Protein AF-A0A966Q220-F1 (afdb_monomer_lite)

Sequence (644 aa):
MSFSSIAISASAKAGIQSKEDANIIEFVEAPWGLGMTLFPVQKVILKAHYGLELDDTNKFKISDWRRENWKEVTEKEYLKHIYDEGRCNIGEVIPGHERREMVLSIGRRSGKTTISACIAAYETYKLIKKTDPQAYYGLPASNNIQIISVATDKDQAGLLYNEVSGHFRNCFAYETEVITDQGVKKIGDIAGTEQVLLTRDGSWVKAPIRSFGKQKLYKLTLMRQGVVKEIYTTENHRWYARDARARYRGKGFIEFTTLDLRKDKHRLQSVFGRSYKNRIDASPFGIAHGFTYGDGSTNKGMRNANEVHLIGEKDKALLPYFSMCPIKEKTYINGIKASALPNFFRELPSINENKSYLLGWLMGYFAADGTVSNGQIDMTSVHRKNIEFFRDVCILLGIGTYDIREEKRISNLNNKEFTMYRMKLMRQTLDESFFLIEKHKESFLGAGAEDVKRKVIEWVVKDIEETDRYEEVYCATVEGHGNFTLEGNIVTGNCAFFGPYTANNTQSYARFQTPKDVERYGRYIEDPTAKATLKVTFRSCVAKGLRGAGNICVIMDEIAHFTETGQSGAEEVYNAVVPSTSAYSPKDPTDRRIPVGPVEGRVISISSPLGKQGLFYKLFNIGMQGGKASSNMLCVQAPTWEVN

pLDDT: mean 84.55, std 14.45, range [25.16, 98.19]

Structure (mmCIF, N/CA/C/O backbone):
data_AF-A0A966Q220-F1
#
_entry.id   AF-A0A966Q220-F1
#
loop_
_atom_site.group_PDB
_atom_site.id
_atom_site.type_symbol
_atom_site.label_atom_id
_atom_site.label_alt_id
_atom_site.label_comp_id
_atom_site.label_asym_id
_atom_site.label_entity_id
_atom_site.label_seq_id
_atom_site.pdbx_PDB_ins_code
_atom_site.Cartn_x
_atom_site.Cartn_y
_atom_site.Cartn_z
_atom_site.occupancy
_atom_site.B_iso_or_equiv
_atom_site.auth_seq_id
_atom_site.auth_comp_id
_atom_site.auth_asym_id
_atom_site.auth_atom_id
_atom_site.pdbx_PDB_model_num
ATOM 1 N N . MET A 1 1 ? -22.397 8.245 -22.509 1.00 32.25 1 MET A N 1
ATOM 2 C CA . MET A 1 1 ? -21.777 7.587 -21.338 1.00 32.25 1 MET A CA 1
ATOM 3 C C . MET A 1 1 ? -20.298 7.410 -21.635 1.00 32.25 1 MET A C 1
ATOM 5 O O . MET A 1 1 ? -19.973 6.782 -22.631 1.00 32.25 1 MET A O 1
ATOM 9 N N . SER A 1 2 ? -19.422 8.065 -20.871 1.00 25.84 2 SER A N 1
ATOM 10 C CA . SER A 1 2 ? -17.968 8.070 -21.106 1.00 25.84 2 SER A CA 1
ATOM 11 C C . SER A 1 2 ? -17.346 6.715 -20.742 1.00 25.84 2 SER A C 1
ATOM 13 O O . SER A 1 2 ? -17.751 6.114 -19.746 1.00 25.84 2 SER A O 1
ATOM 15 N N . PHE A 1 3 ? -16.328 6.261 -21.481 1.00 25.16 3 PHE A N 1
ATOM 16 C CA . PHE A 1 3 ? -15.522 5.073 -21.149 1.00 25.16 3 PHE A CA 1
ATOM 17 C C . PHE A 1 3 ? -14.961 5.108 -19.713 1.00 25.16 3 PHE A C 1
ATOM 19 O O . PHE A 1 3 ? -14.800 4.053 -19.099 1.00 25.16 3 PHE A O 1
ATOM 26 N N . SER A 1 4 ? -14.768 6.306 -19.136 1.00 26.78 4 SER A N 1
ATOM 27 C CA . SER A 1 4 ? -14.417 6.476 -17.721 1.00 26.78 4 SER A CA 1
ATOM 28 C C . SER A 1 4 ? -15.484 5.880 -16.798 1.00 26.78 4 SER A C 1
ATOM 30 O O . SER A 1 4 ? -15.157 5.079 -15.934 1.00 26.78 4 SER A O 1
ATOM 32 N N . SER A 1 5 ? -16.772 6.157 -17.026 1.00 26.16 5 SER A N 1
ATOM 33 C CA . SER A 1 5 ? -17.870 5.670 -16.171 1.00 26.16 5 SER A CA 1
ATOM 34 C C . SER A 1 5 ? -17.998 4.138 -16.138 1.00 26.16 5 SER A C 1
ATOM 36 O O . SER A 1 5 ? -18.314 3.566 -15.094 1.00 26.16 5 SER A O 1
ATOM 38 N N . ILE A 1 6 ? -17.674 3.456 -17.244 1.00 27.81 6 ILE A N 1
ATOM 39 C CA . ILE A 1 6 ? -17.754 1.990 -17.356 1.00 27.81 6 ILE A CA 1
ATOM 40 C C . ILE A 1 6 ? -16.563 1.323 -16.648 1.00 27.81 6 ILE A C 1
ATOM 42 O O . ILE A 1 6 ? -16.776 0.416 -15.841 1.00 27.81 6 ILE A O 1
ATOM 46 N N . ALA A 1 7 ? -15.337 1.818 -16.854 1.00 28.55 7 ALA A N 1
ATOM 47 C CA . ALA A 1 7 ? -14.143 1.343 -16.145 1.00 28.55 7 ALA A CA 1
ATOM 48 C C . ALA A 1 7 ? -14.213 1.615 -14.625 1.00 28.55 7 ALA A C 1
ATOM 50 O O . ALA A 1 7 ? -13.777 0.796 -13.820 1.00 28.55 7 ALA A O 1
ATOM 51 N N . ILE A 1 8 ? -14.848 2.721 -14.222 1.00 35.44 8 ILE A N 1
ATOM 52 C CA . ILE A 1 8 ? -15.055 3.117 -12.819 1.00 35.44 8 ILE A CA 1
ATOM 53 C C . ILE A 1 8 ? -16.047 2.184 -12.103 1.00 35.44 8 ILE A C 1
ATOM 55 O O . ILE A 1 8 ? -15.797 1.786 -10.963 1.00 35.44 8 ILE A O 1
ATOM 59 N N . SER A 1 9 ? -17.121 1.756 -12.781 1.00 30.23 9 SER A N 1
ATOM 60 C CA . SER A 1 9 ? -18.053 0.749 -12.245 1.00 30.23 9 SER A CA 1
ATOM 61 C C . SER A 1 9 ? -17.406 -0.637 -12.089 1.00 30.23 9 SER A C 1
ATOM 63 O O . SER A 1 9 ? -17.744 -1.385 -11.171 1.00 30.23 9 SER A O 1
ATOM 65 N N . ALA A 1 10 ? -16.435 -0.963 -12.951 1.00 27.81 10 ALA A N 1
ATOM 66 C CA . ALA A 1 10 ? -15.660 -2.197 -12.883 1.00 27.81 10 ALA A CA 1
ATOM 67 C C . ALA A 1 10 ? -14.617 -2.166 -11.747 1.00 27.81 10 ALA A C 1
ATOM 69 O O . ALA A 1 10 ? -14.455 -3.168 -11.061 1.00 27.81 10 ALA A O 1
ATOM 70 N N . SER A 1 11 ? -13.993 -1.016 -11.466 1.00 30.69 11 SER A N 1
ATOM 71 C CA . SER A 1 11 ? -13.054 -0.836 -10.342 1.00 30.69 11 SER A CA 1
ATOM 72 C C . SER A 1 11 ? -13.725 -0.864 -8.963 1.00 30.69 11 SER A C 1
ATOM 74 O O . SER A 1 11 ? -13.145 -1.391 -8.013 1.00 30.69 11 SER A O 1
ATOM 76 N N . ALA A 1 12 ? -14.961 -0.359 -8.841 1.00 31.33 12 ALA A N 1
ATOM 77 C CA . ALA A 1 12 ? -15.777 -0.544 -7.636 1.00 31.33 12 ALA A CA 1
ATOM 78 C C . ALA A 1 12 ? -16.180 -2.015 -7.440 1.00 31.33 12 ALA A C 1
ATOM 80 O O . ALA A 1 12 ? -16.303 -2.457 -6.304 1.00 31.33 12 ALA A O 1
ATOM 81 N N . LYS A 1 13 ? -16.322 -2.774 -8.539 1.00 29.30 13 LYS A N 1
ATOM 82 C CA . LYS A 1 13 ? -16.538 -4.229 -8.533 1.00 29.30 13 LYS A CA 1
ATOM 83 C C . LYS A 1 13 ? -15.266 -5.051 -8.286 1.00 29.30 13 LYS A C 1
ATOM 85 O O . LYS A 1 13 ? -15.371 -6.149 -7.759 1.00 29.30 13 LYS A O 1
ATOM 90 N N . ALA A 1 14 ? -14.079 -4.553 -8.627 1.00 29.97 14 ALA A N 1
ATOM 91 C CA . ALA A 1 14 ? -12.823 -5.292 -8.467 1.00 29.97 14 ALA A CA 1
ATOM 92 C C . ALA A 1 14 ? -12.331 -5.337 -7.005 1.00 29.97 14 ALA A C 1
ATOM 94 O O . ALA A 1 14 ? -11.866 -6.379 -6.554 1.00 29.97 14 ALA A O 1
ATOM 95 N N . GLY A 1 15 ? -12.561 -4.279 -6.211 1.00 32.84 15 GLY A N 1
ATOM 96 C CA . GLY A 1 15 ? -12.344 -4.294 -4.746 1.00 32.84 15 GLY A CA 1
ATOM 97 C C . GLY A 1 15 ? -13.290 -5.224 -3.958 1.00 32.84 15 GLY A C 1
ATOM 98 O O . GLY A 1 15 ? -13.228 -5.293 -2.728 1.00 32.84 15 GLY A O 1
ATOM 99 N N . ILE A 1 16 ? -14.190 -5.918 -4.663 1.00 39.16 16 ILE A N 1
ATOM 100 C CA . ILE A 1 16 ? -15.149 -6.896 -4.127 1.00 39.16 16 ILE A CA 1
ATOM 101 C C . ILE A 1 16 ? -14.569 -8.324 -4.193 1.00 39.16 16 ILE A C 1
ATOM 103 O O . ILE A 1 16 ? -15.091 -9.220 -3.544 1.00 39.16 16 ILE A O 1
ATOM 107 N N . GLN A 1 17 ? -13.481 -8.562 -4.939 1.00 26.95 17 GLN A N 1
ATOM 108 C CA . GLN A 1 17 ? -12.968 -9.910 -5.228 1.00 26.95 17 GLN A CA 1
ATOM 109 C C . GLN A 1 17 ? -11.818 -10.401 -4.317 1.00 26.95 17 GLN A C 1
ATOM 111 O O . GLN A 1 17 ? -11.044 -11.261 -4.735 1.00 26.95 17 GLN A O 1
ATOM 116 N N . SER A 1 18 ? -11.711 -9.940 -3.064 1.00 33.97 18 SER A N 1
ATOM 117 C CA . SER A 1 18 ? -11.024 -10.724 -2.019 1.00 33.97 18 SER A CA 1
ATOM 118 C C . SER A 1 18 ? -12.031 -11.650 -1.331 1.00 33.97 18 SER A C 1
ATOM 120 O O . SER A 1 18 ? -13.158 -11.266 -1.036 1.00 33.97 18 SER A O 1
ATOM 122 N N . LYS A 1 19 ? -11.657 -12.926 -1.192 1.00 37.56 19 LYS A N 1
ATOM 123 C CA . LYS A 1 19 ? -12.585 -14.056 -1.030 1.00 37.56 19 LYS A CA 1
ATOM 124 C C . LYS A 1 19 ? -13.138 -14.267 0.392 1.00 37.56 19 LYS A C 1
ATOM 126 O O . LYS A 1 19 ? -13.778 -15.284 0.597 1.00 37.56 19 LYS A O 1
ATOM 131 N N . GLU A 1 20 ? -12.945 -13.330 1.320 1.00 53.44 20 GLU A N 1
ATOM 132 C CA . GLU A 1 20 ? -13.597 -13.255 2.641 1.00 53.44 20 GLU A CA 1
ATOM 133 C C . GLU A 1 20 ? -13.356 -11.845 3.221 1.00 53.44 20 GLU A C 1
ATOM 135 O O . GLU A 1 20 ? -12.260 -11.295 3.074 1.00 53.44 20 GLU A O 1
ATOM 140 N N . ASP A 1 21 ? -14.373 -11.217 3.824 1.00 72.12 21 ASP A N 1
ATOM 141 C CA . ASP A 1 21 ? -14.197 -9.933 4.513 1.00 72.12 21 ASP A CA 1
ATOM 142 C C . ASP A 1 21 ? -13.315 -10.149 5.749 1.00 72.12 21 ASP A C 1
ATOM 144 O O . ASP A 1 21 ? -13.665 -10.935 6.627 1.00 72.12 21 ASP A O 1
ATOM 148 N N . ALA A 1 22 ? -12.185 -9.439 5.829 1.00 81.50 22 ALA A N 1
ATOM 149 C CA . ALA A 1 22 ? -11.265 -9.579 6.954 1.00 81.50 22 ALA A CA 1
ATOM 150 C C . ALA A 1 22 ? -11.953 -9.292 8.296 1.00 81.50 22 ALA A C 1
ATOM 152 O O . ALA A 1 22 ? -12.644 -8.276 8.435 1.00 81.50 22 ALA A O 1
ATOM 153 N N . ASN A 1 23 ? -11.718 -10.148 9.292 1.00 92.62 23 ASN A N 1
ATOM 154 C CA . ASN A 1 23 ? -12.219 -9.921 10.647 1.00 92.62 23 ASN A CA 1
ATOM 155 C C . ASN A 1 23 ? -11.420 -8.816 11.368 1.00 92.62 23 ASN A C 1
ATOM 157 O O . ASN A 1 23 ? -10.396 -8.346 10.871 1.00 92.62 23 ASN A O 1
ATOM 161 N N . ILE A 1 24 ? -11.859 -8.380 12.558 1.00 93.19 24 ILE A N 1
ATOM 162 C CA . ILE A 1 24 ? -11.192 -7.265 13.256 1.00 93.19 24 ILE A CA 1
ATOM 163 C C . ILE A 1 24 ? -9.722 -7.549 13.583 1.00 93.19 24 ILE A C 1
ATOM 165 O O . ILE A 1 24 ? -8.907 -6.635 13.505 1.00 93.19 24 ILE A O 1
ATOM 169 N N . ILE A 1 25 ? -9.361 -8.788 13.927 1.00 94.12 25 ILE A N 1
ATOM 170 C CA . ILE A 1 25 ? -7.975 -9.131 14.267 1.00 94.12 25 ILE A CA 1
ATOM 171 C C . ILE A 1 25 ? -7.110 -9.044 13.013 1.00 94.12 25 ILE A C 1
ATOM 173 O O . ILE A 1 25 ? -6.085 -8.366 13.020 1.00 94.12 25 ILE A O 1
ATOM 177 N N . GLU A 1 26 ? -7.568 -9.647 11.918 1.00 88.44 26 GLU A N 1
ATOM 178 C CA . GLU A 1 26 ? -6.897 -9.564 10.620 1.00 88.44 26 GLU A CA 1
ATOM 179 C C . GLU A 1 26 ? -6.759 -8.119 10.151 1.00 88.44 26 GLU A C 1
ATOM 181 O O . GLU A 1 26 ? -5.679 -7.708 9.751 1.00 88.44 26 GLU A O 1
ATOM 186 N N . PHE A 1 27 ? -7.821 -7.321 10.237 1.00 83.44 27 PHE A N 1
ATOM 187 C CA . PHE A 1 27 ? -7.801 -5.921 9.833 1.00 83.44 27 PHE A CA 1
ATOM 188 C C . PHE A 1 27 ? -6.821 -5.080 10.667 1.00 83.44 27 PHE A C 1
ATOM 190 O O . PHE A 1 27 ? -6.076 -4.262 10.123 1.00 83.44 27 PHE A O 1
ATOM 197 N N . VAL A 1 28 ? -6.810 -5.258 11.989 1.00 83.62 28 VAL A N 1
ATOM 198 C CA . VAL A 1 28 ? -5.933 -4.484 12.874 1.00 83.62 28 VAL A CA 1
ATOM 199 C C . VAL A 1 28 ? -4.469 -4.880 12.674 1.00 83.62 28 VAL A C 1
ATOM 201 O O . VAL A 1 28 ? -3.617 -4.001 12.552 1.00 83.62 28 VAL A O 1
ATOM 204 N N . GLU A 1 29 ? -4.167 -6.178 12.592 1.00 81.69 29 GLU A N 1
ATOM 205 C CA . GLU A 1 29 ? -2.783 -6.660 12.509 1.00 81.69 29 GLU A CA 1
ATOM 206 C C . GLU A 1 29 ? -2.211 -6.652 11.092 1.00 81.69 29 GLU A C 1
ATOM 208 O O . GLU A 1 29 ? -0.993 -6.549 10.914 1.00 81.69 29 GLU A O 1
ATOM 213 N N . ALA A 1 30 ? -3.056 -6.733 10.062 1.00 67.31 30 ALA A N 1
ATOM 214 C CA . ALA A 1 30 ? -2.564 -6.789 8.700 1.00 67.31 30 ALA A CA 1
ATOM 215 C C . ALA A 1 30 ? -1.913 -5.463 8.285 1.00 67.31 30 ALA A C 1
ATOM 217 O O . ALA A 1 30 ? -2.482 -4.388 8.503 1.00 67.31 30 ALA A O 1
ATOM 218 N N . PRO A 1 31 ? -0.780 -5.508 7.557 1.00 55.66 31 PRO A N 1
ATOM 219 C CA . PRO A 1 31 ? -0.125 -4.294 7.085 1.00 55.66 31 PRO A CA 1
ATOM 220 C C . PRO A 1 31 ? -0.991 -3.456 6.132 1.00 55.66 31 PRO A C 1
ATOM 222 O O . PRO A 1 31 ? -0.711 -2.275 5.953 1.00 55.66 31 PRO A O 1
ATOM 225 N N . TRP A 1 32 ? -2.015 -4.030 5.490 1.00 59.50 32 TRP A N 1
ATOM 226 C CA . TRP A 1 32 ? -2.943 -3.289 4.626 1.00 59.50 32 TRP A CA 1
ATOM 227 C C . TRP A 1 32 ? -4.060 -2.563 5.406 1.00 59.50 32 TRP A C 1
ATOM 229 O O . TRP A 1 32 ? -4.636 -1.612 4.871 1.00 59.50 32 TRP A O 1
ATOM 239 N N . GLY A 1 33 ? -4.348 -2.987 6.642 1.00 67.75 33 GLY A N 1
ATOM 240 C CA . GLY A 1 33 ? -5.321 -2.371 7.544 1.00 67.75 33 GLY A CA 1
ATOM 241 C C . GLY A 1 33 ? -4.655 -1.350 8.467 1.00 67.75 33 GLY A C 1
ATOM 242 O O . GLY A 1 33 ? -4.237 -0.295 7.984 1.00 67.75 33 GLY A O 1
ATOM 243 N N . LEU A 1 34 ? -4.558 -1.639 9.772 1.00 72.06 34 LEU A N 1
ATOM 244 C CA . LEU A 1 34 ? -3.866 -0.753 10.729 1.00 72.06 34 LEU A CA 1
ATOM 245 C C . LEU A 1 34 ? -2.382 -1.099 10.928 1.00 72.06 34 LEU A C 1
ATOM 247 O O . LEU A 1 34 ? -1.595 -0.217 11.266 1.00 72.06 34 LEU A O 1
ATOM 251 N N . GLY A 1 35 ? -1.972 -2.350 10.691 1.00 65.06 35 GLY A N 1
ATOM 252 C CA . GLY A 1 35 ? -0.592 -2.805 10.902 1.00 65.06 35 GLY A CA 1
ATOM 253 C C . GLY A 1 35 ? -0.134 -2.746 12.365 1.00 65.06 35 GLY A C 1
ATOM 254 O O . GLY A 1 35 ? 1.056 -2.585 12.630 1.00 65.06 35 GLY A O 1
ATOM 255 N N . MET A 1 36 ? -1.065 -2.834 13.316 1.00 74.56 36 MET A N 1
ATOM 256 C CA . MET A 1 36 ? -0.793 -2.759 14.752 1.00 74.56 36 MET A CA 1
ATOM 257 C C . MET A 1 36 ? -0.650 -4.161 15.338 1.00 74.56 36 MET A C 1
ATOM 259 O O . MET A 1 36 ? -1.410 -5.054 14.998 1.00 74.56 36 MET A O 1
ATOM 263 N N . THR A 1 37 ? 0.290 -4.372 16.256 1.00 80.94 37 THR A N 1
ATOM 264 C CA . THR A 1 37 ? 0.382 -5.652 16.979 1.00 80.94 37 THR A CA 1
ATOM 265 C C . THR A 1 37 ? -0.508 -5.607 18.216 1.00 80.94 37 THR A C 1
ATOM 267 O O . THR A 1 37 ? -0.292 -4.765 19.086 1.00 80.94 37 THR A O 1
ATOM 270 N N . LEU A 1 38 ? -1.488 -6.509 18.303 1.00 87.56 38 LEU A N 1
ATOM 271 C CA . LEU A 1 38 ? -2.367 -6.613 19.468 1.00 87.56 38 LEU A CA 1
ATOM 272 C C . LEU A 1 38 ? -1.769 -7.551 20.519 1.00 87.56 38 LEU A C 1
ATOM 274 O O . LEU A 1 38 ? -1.285 -8.641 20.201 1.00 87.56 38 LEU A O 1
ATOM 278 N N . PHE A 1 39 ? -1.875 -7.167 21.791 1.00 91.31 39 PHE A N 1
ATOM 279 C CA . PHE A 1 39 ? -1.553 -8.066 22.898 1.00 91.31 39 PHE A CA 1
ATOM 280 C C . PHE A 1 39 ? -2.570 -9.214 22.984 1.00 91.31 39 PHE A C 1
ATOM 282 O O . PHE A 1 39 ? -3.739 -9.017 22.638 1.00 91.31 39 PHE A O 1
ATOM 289 N N . PRO A 1 40 ? -2.183 -10.400 23.494 1.00 93.25 40 PRO A N 1
ATOM 290 C CA . PRO A 1 40 ? -3.071 -11.563 23.543 1.00 93.25 40 PRO A CA 1
ATOM 291 C C . PRO A 1 40 ? -4.436 -11.269 24.179 1.00 93.25 40 PRO A C 1
ATOM 293 O O . PRO A 1 40 ? -5.470 -11.570 23.591 1.00 93.25 40 PRO A O 1
ATOM 296 N N . VAL A 1 41 ? -4.471 -10.580 25.324 1.00 94.12 41 VAL A N 1
ATOM 297 C CA . VAL A 1 41 ? -5.734 -10.248 26.011 1.00 94.12 41 VAL A CA 1
ATOM 298 C C . VAL A 1 41 ? -6.578 -9.234 25.232 1.00 94.12 41 VAL A C 1
ATOM 300 O O . VAL A 1 41 ? -7.805 -9.329 25.241 1.00 94.12 41 VAL A O 1
ATOM 303 N N . GLN A 1 42 ? -5.958 -8.309 24.490 1.00 93.94 42 GLN A N 1
ATOM 304 C CA . GLN A 1 42 ? -6.689 -7.419 23.578 1.00 93.94 42 GLN A CA 1
ATOM 305 C C . GLN A 1 42 ? -7.374 -8.222 22.463 1.00 93.94 42 GLN A C 1
ATOM 307 O O . GLN A 1 42 ? -8.533 -7.948 22.146 1.00 93.94 42 GLN A O 1
ATOM 312 N N . LYS A 1 43 ? -6.706 -9.259 21.927 1.00 95.06 43 LYS A N 1
ATOM 313 C CA . LYS A 1 43 ? -7.317 -10.188 20.961 1.00 95.06 43 LYS A CA 1
ATOM 314 C C . LYS A 1 43 ? -8.498 -10.920 21.579 1.00 95.06 43 LYS A C 1
ATOM 316 O O . LYS A 1 43 ? -9.557 -10.921 20.965 1.00 95.06 43 LYS A O 1
ATOM 321 N N . VAL A 1 44 ? -8.366 -11.456 22.798 1.00 96.38 44 VAL A N 1
ATOM 322 C CA . VAL A 1 44 ? -9.485 -12.130 23.486 1.00 96.38 44 VAL A CA 1
ATOM 323 C C . VAL A 1 44 ? -10.690 -11.201 23.629 1.00 96.38 44 VAL A C 1
ATOM 325 O O . VAL A 1 44 ? -11.801 -11.596 23.285 1.00 96.38 44 VAL A O 1
ATOM 328 N N . ILE A 1 45 ? -10.486 -9.959 24.083 1.00 95.88 45 ILE A N 1
ATOM 329 C CA . ILE A 1 45 ? -11.568 -8.976 24.259 1.00 95.88 45 ILE A CA 1
ATOM 330 C C . ILE A 1 45 ? -12.270 -8.683 22.926 1.00 95.88 45 ILE A C 1
ATOM 332 O O . ILE A 1 45 ? -13.502 -8.703 22.857 1.00 95.88 45 ILE A O 1
ATOM 336 N N . LEU A 1 46 ? -11.504 -8.425 21.860 1.00 96.19 46 LEU A N 1
ATOM 337 C CA . LEU A 1 46 ? -12.067 -8.127 20.543 1.00 96.19 46 LEU A CA 1
ATOM 338 C C . LEU A 1 46 ? -12.775 -9.352 19.955 1.00 96.19 46 LEU A C 1
ATOM 340 O O . LEU A 1 46 ? -13.921 -9.239 19.528 1.00 96.19 46 LEU A O 1
ATOM 344 N N . LYS A 1 47 ? -12.160 -10.535 20.004 1.00 96.88 47 LYS A N 1
ATOM 345 C CA . LYS A 1 47 ? -12.772 -11.784 19.535 1.00 96.88 47 LYS A CA 1
ATOM 346 C C . LYS A 1 47 ? -14.065 -12.102 20.288 1.00 96.88 47 LYS A C 1
ATOM 348 O O . LYS A 1 47 ? -15.074 -12.396 19.657 1.00 96.88 47 LYS A O 1
ATOM 353 N N . ALA A 1 48 ? -14.090 -11.941 21.610 1.00 96.31 48 ALA A N 1
ATOM 354 C CA . ALA A 1 48 ? -15.286 -12.152 22.425 1.00 96.31 48 ALA A CA 1
ATOM 355 C C . ALA A 1 48 ? -16.437 -11.190 22.090 1.00 96.31 48 ALA A C 1
ATOM 357 O O . ALA A 1 48 ? -17.613 -11.564 22.166 1.00 96.31 48 ALA A O 1
ATOM 358 N N . HIS A 1 49 ? -16.113 -9.953 21.711 1.00 96.75 49 HIS A N 1
ATOM 359 C CA . HIS A 1 49 ? -17.104 -8.956 21.317 1.00 96.75 49 HIS A CA 1
ATOM 360 C C . HIS A 1 49 ? -17.637 -9.183 19.899 1.00 96.75 49 HIS A C 1
ATOM 362 O O . HIS A 1 49 ? -18.844 -9.106 19.673 1.00 96.75 49 HIS A O 1
ATOM 368 N N . TYR A 1 50 ? -16.747 -9.500 18.960 1.00 95.50 50 TYR A N 1
ATOM 369 C CA . TYR A 1 50 ? -17.072 -9.742 17.553 1.00 95.50 50 TYR A CA 1
ATOM 370 C C . TYR A 1 50 ? -17.417 -11.206 17.246 1.00 95.50 50 TYR A C 1
ATOM 372 O O . TYR A 1 50 ? -17.526 -11.568 16.082 1.00 95.50 50 TYR A O 1
ATOM 380 N N . GLY A 1 51 ? -17.588 -12.054 18.266 1.00 94.56 51 GLY A N 1
ATOM 381 C CA . GLY A 1 51 ? -17.980 -13.452 18.082 1.00 94.56 51 GLY A CA 1
ATOM 382 C C . GLY A 1 51 ? -16.985 -14.253 17.236 1.00 94.56 51 GLY A C 1
ATOM 383 O O . GLY A 1 51 ? -17.403 -15.060 16.416 1.00 94.56 51 GLY A O 1
ATOM 384 N N . LEU A 1 52 ? -15.684 -14.008 17.381 1.00 95.56 52 LEU A N 1
ATOM 385 C CA . LEU A 1 52 ? -14.636 -14.752 16.678 1.00 95.56 52 LEU A CA 1
ATOM 386 C C . LEU A 1 52 ? -14.133 -15.912 17.536 1.00 95.56 52 LEU A C 1
ATOM 388 O O . LEU A 1 52 ? -14.097 -15.819 18.764 1.00 95.56 52 LEU A O 1
ATOM 392 N N . GLU A 1 53 ? -13.703 -16.987 16.885 1.00 95.19 53 GLU A N 1
ATOM 393 C CA . GLU A 1 53 ? -13.144 -18.149 17.570 1.00 95.19 53 GLU A CA 1
ATOM 394 C C . GLU A 1 53 ? -11.867 -17.789 18.352 1.00 95.19 53 GLU A C 1
ATOM 396 O O . GLU A 1 53 ? -10.965 -17.105 17.851 1.00 95.19 53 GLU A O 1
ATOM 401 N N . LEU A 1 54 ? -11.820 -18.230 19.612 1.00 95.50 54 LEU A N 1
ATOM 402 C CA . LEU A 1 54 ? -10.654 -18.079 20.477 1.00 95.50 54 LEU A CA 1
ATOM 403 C C . LEU A 1 54 ? -9.648 -19.191 20.203 1.00 95.50 54 LEU A C 1
ATOM 405 O O . LEU A 1 54 ? -10.025 -20.352 20.075 1.00 95.50 54 LEU A O 1
ATOM 409 N N . ASP A 1 55 ? -8.373 -18.826 20.182 1.00 94.12 55 ASP A N 1
ATOM 410 C CA . ASP A 1 55 ? -7.271 -19.763 20.002 1.00 94.12 55 ASP A CA 1
ATOM 411 C C . ASP A 1 55 ? -7.111 -20.685 21.229 1.00 94.12 55 ASP A C 1
ATOM 413 O O . ASP A 1 55 ? -7.132 -20.243 22.384 1.00 94.12 55 ASP A O 1
ATOM 417 N N . ASP A 1 56 ? -6.956 -21.982 20.976 1.00 94.62 56 ASP A N 1
ATOM 418 C CA . ASP A 1 56 ? -6.786 -23.032 21.984 1.00 94.62 56 ASP A CA 1
ATOM 419 C C . ASP A 1 56 ? -5.420 -23.737 21.894 1.00 94.62 56 ASP A C 1
ATOM 421 O O . ASP A 1 56 ? -5.208 -24.774 22.526 1.00 94.62 56 ASP A O 1
ATOM 425 N N . THR A 1 57 ? -4.467 -23.163 21.152 1.00 93.50 57 THR A N 1
ATOM 426 C CA . THR A 1 57 ? -3.152 -23.774 20.900 1.00 93.50 57 THR A CA 1
ATOM 427 C C . THR A 1 57 ? -1.995 -22.927 21.427 1.00 93.50 57 THR A C 1
ATOM 429 O O . THR A 1 57 ? -1.116 -23.425 22.135 1.00 93.50 57 THR A O 1
ATOM 432 N N . ASN A 1 58 ? -1.995 -21.636 21.118 1.00 93.00 58 ASN A N 1
ATOM 433 C CA . ASN A 1 58 ? -0.974 -20.669 21.469 1.00 93.00 58 ASN A CA 1
ATOM 434 C C . ASN A 1 58 ? -1.182 -20.182 22.901 1.00 93.00 58 ASN A C 1
ATOM 436 O O . ASN A 1 58 ? -2.206 -19.596 23.252 1.00 93.00 58 ASN A O 1
ATOM 440 N N . LYS A 1 59 ? -0.167 -20.398 23.737 1.00 94.19 59 LYS A N 1
ATOM 441 C CA . LYS A 1 59 ? -0.202 -20.013 25.148 1.00 94.19 59 LYS A CA 1
ATOM 442 C C . LYS A 1 59 ? 0.490 -18.680 25.393 1.00 94.19 59 LYS A C 1
ATOM 444 O O . LYS A 1 59 ? 1.520 -18.376 24.793 1.00 94.19 59 LYS A O 1
ATOM 449 N N . PHE A 1 60 ? -0.042 -17.915 26.337 1.00 93.56 60 PHE A N 1
ATOM 450 C CA . PHE A 1 60 ? 0.569 -16.707 26.874 1.00 93.56 60 PHE A CA 1
ATOM 451 C C . PHE A 1 60 ? 0.523 -16.710 28.403 1.00 93.56 60 PHE A C 1
ATOM 453 O O . PHE A 1 60 ? -0.253 -17.431 29.032 1.00 93.56 60 PHE A O 1
ATOM 460 N N . LYS A 1 61 ? 1.414 -15.925 29.012 1.00 92.00 61 LYS A N 1
ATOM 461 C CA . LYS A 1 61 ? 1.576 -15.874 30.466 1.00 92.00 61 LYS A CA 1
ATOM 462 C C . LYS A 1 61 ? 0.603 -14.889 31.090 1.00 92.00 61 LYS A C 1
ATOM 464 O O . LYS A 1 61 ? 0.541 -13.736 30.674 1.00 92.00 61 LYS A O 1
ATOM 469 N N . ILE A 1 62 ? -0.061 -15.330 32.148 1.00 91.19 62 ILE A N 1
ATOM 470 C CA . ILE A 1 62 ? -0.847 -14.482 33.043 1.00 91.19 62 ILE A CA 1
ATOM 471 C C . ILE A 1 62 ? -0.404 -14.700 34.486 1.00 91.19 62 ILE A C 1
ATOM 473 O O . ILE A 1 62 ? 0.233 -15.706 34.803 1.00 91.19 62 ILE A O 1
ATOM 477 N N . SER A 1 63 ? -0.735 -13.755 35.357 1.00 87.62 63 SER A N 1
ATOM 478 C CA . SER A 1 63 ? -0.492 -13.850 36.795 1.00 87.62 63 SER A CA 1
ATOM 479 C C . SER A 1 63 ? -1.714 -13.408 37.579 1.00 87.62 63 SER A C 1
ATOM 481 O O . SER A 1 63 ? -2.616 -12.772 37.042 1.00 87.62 63 SER A O 1
ATOM 483 N N . ASP A 1 64 ? -1.729 -13.741 38.862 1.00 83.62 64 ASP A N 1
ATOM 484 C CA . ASP A 1 64 ? -2.678 -13.191 39.817 1.00 83.62 64 ASP A CA 1
ATOM 485 C C . ASP A 1 64 ? -2.464 -11.682 40.050 1.00 83.62 64 ASP A C 1
ATOM 487 O O . ASP A 1 64 ? -1.463 -11.087 39.644 1.00 83.62 64 ASP A O 1
ATOM 491 N N . TRP A 1 65 ? -3.390 -11.042 40.772 1.00 82.44 65 TRP A N 1
ATOM 492 C CA . TRP A 1 65 ? -3.345 -9.600 41.069 1.00 82.44 65 TRP A CA 1
ATOM 493 C C . TRP A 1 65 ? -2.056 -9.134 41.769 1.00 82.44 65 TRP A C 1
ATOM 495 O O . TRP A 1 65 ? -1.717 -7.951 41.694 1.00 82.44 65 TRP A O 1
ATOM 505 N N . ARG A 1 66 ? -1.336 -10.049 42.434 1.00 83.44 66 ARG A N 1
ATOM 506 C CA . ARG A 1 66 ? -0.052 -9.793 43.107 1.00 83.44 66 ARG A CA 1
ATOM 507 C C . ARG A 1 66 ? 1.174 -10.008 42.215 1.00 83.44 66 ARG A C 1
ATOM 509 O O . ARG A 1 66 ? 2.258 -9.579 42.595 1.00 83.44 66 ARG A O 1
ATOM 516 N N . ARG A 1 67 ? 1.005 -10.580 41.016 1.00 85.62 67 ARG A N 1
ATOM 517 C CA . ARG A 1 67 ? 2.074 -10.924 40.058 1.00 85.62 67 ARG A CA 1
ATOM 518 C C . ARG A 1 67 ? 3.055 -11.992 40.553 1.00 85.62 67 ARG A C 1
ATOM 520 O O . ARG A 1 67 ? 4.223 -11.992 40.161 1.00 85.62 67 ARG A O 1
ATOM 527 N N . GLU A 1 68 ? 2.583 -12.905 41.391 1.00 84.31 68 GLU A N 1
ATOM 528 C CA . GLU A 1 68 ? 3.393 -13.955 42.017 1.00 84.31 68 GLU A CA 1
ATOM 529 C C . GLU A 1 68 ? 3.169 -15.309 41.327 1.00 84.31 68 GLU A C 1
ATOM 531 O O . GLU A 1 68 ? 4.122 -16.025 41.020 1.00 84.31 68 GLU A O 1
ATOM 536 N N . ASN A 1 69 ? 1.914 -15.633 41.008 1.00 85.94 69 ASN A N 1
ATOM 537 C CA . ASN A 1 69 ? 1.500 -16.954 40.541 1.00 85.94 69 ASN A CA 1
ATOM 538 C C . ASN A 1 69 ? 1.321 -16.980 39.020 1.00 85.94 69 ASN A C 1
ATOM 540 O O . ASN A 1 69 ? 0.214 -16.833 38.499 1.00 85.94 69 ASN A O 1
ATOM 544 N N . TRP A 1 70 ? 2.428 -17.148 38.297 1.00 89.69 70 TRP A N 1
ATOM 545 C CA . TRP A 1 70 ? 2.427 -17.170 36.835 1.00 89.69 70 TRP A CA 1
ATOM 546 C C . TRP A 1 70 ? 1.957 -18.513 36.276 1.00 89.69 70 TRP A C 1
ATOM 548 O O . TRP A 1 70 ? 2.457 -19.567 36.665 1.00 89.69 70 TRP A O 1
ATOM 558 N N . LYS A 1 71 ? 1.048 -18.468 35.301 1.00 91.50 71 LYS A N 1
ATOM 559 C CA . LYS A 1 71 ? 0.597 -19.639 34.541 1.00 91.50 71 LYS A CA 1
ATOM 560 C C . LYS A 1 71 ? 0.484 -19.323 33.056 1.00 91.50 71 LYS A C 1
ATOM 562 O O . LYS A 1 71 ? 0.276 -18.175 32.667 1.00 91.50 71 LYS A O 1
ATOM 567 N N . GLU A 1 72 ? 0.626 -20.355 32.237 1.00 94.81 72 GLU A N 1
ATOM 568 C CA . GLU A 1 72 ? 0.458 -20.271 30.789 1.00 94.81 72 GLU A CA 1
ATOM 569 C C . GLU A 1 72 ? -0.926 -20.774 30.401 1.00 94.81 72 GLU A C 1
ATOM 571 O O . GLU A 1 72 ? -1.308 -21.888 30.760 1.00 94.81 72 GLU A O 1
ATOM 576 N N . VAL A 1 73 ? -1.666 -19.938 29.681 1.00 95.38 73 VAL A N 1
ATOM 577 C CA . VAL A 1 73 ? -3.039 -20.199 29.245 1.00 95.38 73 VAL A CA 1
ATOM 578 C C . VAL A 1 73 ? -3.188 -19.859 27.769 1.00 95.38 73 VAL A C 1
ATOM 580 O O . VAL A 1 73 ? -2.516 -18.965 27.258 1.00 95.38 73 VAL A O 1
ATOM 583 N N . THR A 1 74 ? -4.069 -20.572 27.089 1.00 97.31 74 THR A N 1
ATOM 584 C CA . THR A 1 74 ? -4.585 -20.219 25.760 1.00 97.31 74 THR A CA 1
ATOM 585 C C . THR A 1 74 ? -5.630 -19.104 25.859 1.00 97.31 74 THR A C 1
ATOM 587 O O . THR A 1 74 ? -6.054 -18.735 26.958 1.00 97.31 74 THR A O 1
ATOM 590 N N . GLU A 1 75 ? -6.092 -18.559 24.729 1.00 96.94 75 GLU A N 1
ATOM 591 C CA . GLU A 1 75 ? -7.161 -17.547 24.734 1.00 96.94 75 GLU A CA 1
ATOM 592 C C . GLU A 1 75 ? -8.459 -18.102 25.343 1.00 96.94 75 GLU A C 1
ATOM 594 O O . GLU A 1 75 ? -9.111 -17.431 26.150 1.00 96.94 75 GLU A O 1
ATOM 599 N N . LYS A 1 76 ? -8.804 -19.350 25.001 1.00 96.25 76 LYS A N 1
ATOM 600 C CA . LYS A 1 76 ? -9.990 -20.047 25.518 1.00 96.25 76 LYS A CA 1
ATOM 601 C C . LYS A 1 76 ? -9.896 -20.311 27.023 1.00 96.25 76 LYS A C 1
ATOM 603 O O . LYS A 1 76 ? -10.845 -20.043 27.760 1.00 96.25 76 LYS A O 1
ATOM 608 N N . GLU A 1 77 ? -8.740 -20.781 27.494 1.00 96.62 77 GLU A N 1
ATOM 609 C CA . GLU A 1 77 ? -8.480 -20.986 28.925 1.00 96.62 77 GLU A CA 1
ATOM 610 C C . GLU A 1 77 ? -8.479 -19.663 29.701 1.00 96.62 77 GLU A C 1
ATOM 612 O O . GLU A 1 77 ? -9.000 -19.609 30.815 1.00 96.62 77 GLU A O 1
ATOM 617 N N . TYR A 1 78 ? -7.938 -18.587 29.119 1.00 96.31 78 TYR A N 1
ATOM 618 C CA . TYR A 1 78 ? -7.948 -17.260 29.732 1.00 96.31 78 TYR A CA 1
ATOM 619 C C . TYR A 1 78 ? -9.372 -16.744 29.940 1.00 96.31 78 TYR A C 1
ATOM 621 O O . TYR A 1 78 ? -9.703 -16.336 31.053 1.00 96.31 78 TYR A O 1
ATOM 629 N N . LEU A 1 79 ? -10.229 -16.797 28.909 1.00 96.94 79 LEU A N 1
ATOM 630 C CA . LEU A 1 79 ? -11.616 -16.337 29.029 1.00 96.94 79 LEU A CA 1
ATOM 631 C C . LEU A 1 79 ? -12.372 -17.129 30.103 1.00 96.94 79 LEU A C 1
ATOM 633 O O . LEU A 1 79 ? -13.031 -16.538 30.961 1.00 96.94 79 LEU A O 1
ATOM 637 N N . LYS A 1 80 ? -12.227 -18.460 30.100 1.00 96.69 80 LYS A N 1
ATOM 638 C CA . LYS A 1 80 ? -12.836 -19.322 31.118 1.00 96.69 80 LYS A CA 1
ATOM 639 C C . LYS A 1 80 ? -12.334 -18.979 32.519 1.00 96.69 80 LYS A C 1
ATOM 641 O O . LYS A 1 80 ? -13.124 -18.908 33.455 1.00 96.69 80 LYS A O 1
ATOM 646 N N . HIS A 1 81 ? -11.038 -18.714 32.655 1.00 94.44 81 HIS A N 1
ATOM 647 C CA . HIS A 1 81 ? -10.433 -18.344 33.925 1.00 94.44 81 HIS A CA 1
ATOM 648 C C . HIS A 1 81 ? -10.994 -17.031 34.486 1.00 94.44 81 HIS A C 1
ATOM 650 O O . HIS A 1 81 ? -11.391 -17.001 35.648 1.00 94.44 81 HIS A O 1
ATOM 656 N N . ILE A 1 82 ? -11.070 -15.964 33.683 1.00 95.12 82 ILE A N 1
ATOM 657 C CA . ILE A 1 82 ? -11.608 -14.679 34.158 1.00 95.12 82 ILE A CA 1
ATOM 658 C C . ILE A 1 82 ? -13.125 -14.731 34.391 1.00 95.12 82 ILE A C 1
ATOM 660 O O . ILE A 1 82 ? -13.641 -13.983 35.218 1.00 95.12 82 ILE A O 1
ATOM 664 N N . TYR A 1 83 ? -13.847 -15.621 33.711 1.00 96.12 83 TYR A N 1
ATOM 665 C CA . TYR A 1 83 ? -15.249 -15.903 34.019 1.00 96.12 83 TYR A CA 1
ATOM 666 C C . TYR A 1 83 ? -15.411 -16.551 35.395 1.00 96.12 83 TYR A C 1
ATOM 668 O O . TYR A 1 83 ? -16.207 -16.077 36.202 1.00 96.12 83 TYR A O 1
ATOM 676 N N . ASP A 1 84 ? -14.609 -17.575 35.695 1.00 95.06 84 ASP A N 1
ATOM 677 C CA . ASP A 1 84 ? -14.657 -18.276 36.983 1.00 95.06 84 ASP A CA 1
ATOM 678 C C . ASP A 1 84 ? -14.274 -17.364 38.162 1.00 95.06 84 ASP A C 1
ATOM 680 O O . ASP A 1 84 ? -14.784 -17.527 39.268 1.00 95.06 84 ASP A O 1
ATOM 684 N N . GLU A 1 85 ? -13.427 -16.359 37.924 1.00 93.06 85 GLU A N 1
ATOM 685 C CA . GLU A 1 85 ? -13.098 -15.310 38.901 1.00 93.06 85 GLU A CA 1
ATOM 686 C C . GLU A 1 85 ? -14.180 -14.223 39.042 1.00 93.06 85 GLU A C 1
ATOM 688 O O . GLU A 1 85 ? -14.022 -13.294 39.835 1.00 93.06 85 GLU A O 1
ATOM 693 N N . GLY A 1 86 ? -15.263 -14.280 38.259 1.00 93.69 86 GLY A N 1
ATOM 694 C CA . GLY A 1 86 ? -16.290 -13.236 38.234 1.00 93.69 86 GLY A CA 1
ATOM 695 C C . GLY A 1 86 ? -15.796 -11.909 37.646 1.00 93.69 86 GLY A C 1
ATOM 696 O O . GLY A 1 86 ? -16.340 -10.850 37.954 1.00 93.69 86 GLY A O 1
ATOM 697 N N . ARG A 1 87 ? -14.755 -11.946 36.809 1.00 94.38 87 ARG A N 1
ATOM 698 C CA . ARG A 1 87 ? -14.200 -10.787 36.090 1.00 94.38 87 ARG A CA 1
ATOM 699 C C . ARG A 1 87 ? -14.752 -10.652 34.673 1.00 94.38 87 ARG A C 1
ATOM 701 O O . ARG A 1 87 ? -14.575 -9.603 34.059 1.00 94.38 87 ARG A O 1
ATOM 708 N N . CYS A 1 88 ? -15.397 -11.686 34.145 1.00 96.19 88 CYS A N 1
ATOM 709 C CA . CYS A 1 88 ? -16.081 -11.671 32.858 1.00 96.19 88 CYS A CA 1
ATOM 710 C C . CYS A 1 88 ? -17.488 -12.246 33.003 1.00 96.19 88 CYS A C 1
ATOM 712 O O . CYS A 1 88 ? -17.694 -13.163 33.794 1.00 96.19 88 CYS A O 1
ATOM 714 N N . ASN A 1 89 ? -18.450 -11.743 32.230 1.00 95.69 89 ASN A N 1
ATOM 715 C CA . ASN A 1 89 ? -19.818 -12.268 32.241 1.00 95.69 89 ASN A CA 1
ATOM 716 C C . ASN A 1 89 ? -20.022 -13.484 31.318 1.00 95.69 89 ASN A C 1
ATOM 718 O O . ASN A 1 89 ? -21.101 -14.072 31.320 1.00 95.69 89 ASN A O 1
ATOM 722 N N . ILE A 1 90 ? -19.009 -13.863 30.531 1.00 94.25 90 ILE A N 1
ATOM 723 C CA . ILE A 1 90 ? -19.049 -15.023 29.631 1.00 94.25 90 ILE A CA 1
ATOM 724 C C . ILE A 1 90 ? -17.804 -15.895 29.800 1.00 94.25 90 ILE A C 1
ATOM 726 O O . ILE A 1 90 ? -16.696 -15.373 29.907 1.00 94.25 90 ILE A O 1
ATOM 730 N N . GLY A 1 91 ? -17.992 -17.216 29.802 1.00 92.75 91 GLY A N 1
ATOM 731 C CA . GLY A 1 91 ? -16.902 -18.196 29.898 1.00 92.75 91 GLY A CA 1
ATOM 732 C C . GLY A 1 91 ? -16.451 -18.774 28.558 1.00 92.75 91 GLY A C 1
ATOM 733 O O . GLY A 1 91 ? -15.417 -19.433 28.500 1.00 92.75 91 GLY A O 1
ATOM 734 N N . GLU A 1 92 ? -17.209 -18.527 27.490 1.00 93.94 92 GLU A N 1
ATOM 735 C CA . GLU A 1 92 ? -16.934 -19.023 26.143 1.00 93.94 92 GLU A CA 1
ATOM 736 C C . GLU A 1 92 ? -17.449 -18.055 25.070 1.00 93.94 92 GLU A C 1
ATOM 738 O O . GLU A 1 92 ? -18.365 -17.257 25.304 1.00 93.94 92 GLU A O 1
ATOM 743 N N . VAL A 1 93 ? -16.851 -18.132 23.880 1.00 93.94 93 VAL A N 1
ATOM 744 C CA . VAL A 1 93 ? -17.292 -17.400 22.689 1.00 93.94 93 VAL A CA 1
ATOM 745 C C . VAL A 1 93 ? -17.935 -18.391 21.736 1.00 93.94 93 VAL A C 1
ATOM 747 O O . VAL A 1 93 ? -17.335 -19.411 21.414 1.00 93.94 93 VAL A O 1
ATOM 750 N N . ILE A 1 94 ? -19.143 -18.072 21.277 1.00 91.88 94 ILE A N 1
ATOM 751 C CA . ILE A 1 94 ? -19.831 -18.816 20.223 1.00 91.88 94 ILE A CA 1
ATOM 752 C C . ILE A 1 94 ? -19.497 -18.110 18.901 1.00 91.88 94 ILE A C 1
ATOM 754 O O . ILE A 1 94 ? -19.901 -16.952 18.742 1.00 91.88 94 ILE A O 1
ATOM 758 N N . PRO A 1 95 ? -18.757 -18.747 17.973 1.00 91.75 95 PRO A N 1
ATOM 759 C CA . PRO A 1 95 ? -18.417 -18.135 16.695 1.00 91.75 95 PRO A CA 1
ATOM 760 C C . PRO A 1 95 ? -19.658 -17.654 15.929 1.00 91.75 95 PRO A C 1
ATOM 762 O O . PRO A 1 95 ? -20.672 -18.347 15.870 1.00 91.75 95 PRO A O 1
ATOM 765 N N . GLY A 1 96 ? -19.596 -16.443 15.378 1.00 87.75 96 GLY A N 1
ATOM 766 C CA . GLY A 1 96 ? -20.705 -15.769 14.695 1.00 87.75 96 GLY A CA 1
ATOM 767 C C . GLY A 1 96 ? -21.725 -15.092 15.620 1.00 87.75 96 GLY A C 1
ATOM 768 O O . GLY A 1 96 ? -22.546 -14.309 15.144 1.00 87.75 96 GLY A O 1
ATOM 769 N N . HIS A 1 97 ? -21.679 -15.333 16.937 1.00 90.31 97 HIS A N 1
ATOM 770 C CA . HIS A 1 97 ? -22.556 -14.658 17.895 1.00 90.31 97 HIS A CA 1
ATOM 771 C C . HIS A 1 97 ? -21.890 -13.403 18.471 1.00 90.31 97 HIS A C 1
ATOM 773 O O . HIS A 1 97 ? -21.230 -13.422 19.517 1.00 90.31 97 HIS A O 1
ATOM 779 N N . GLU A 1 98 ? -22.102 -12.282 17.793 1.00 92.56 98 GLU A N 1
ATOM 780 C CA . GLU A 1 98 ? -21.578 -10.984 18.204 1.00 92.56 98 GLU A CA 1
ATOM 781 C C . GLU A 1 98 ? -22.339 -10.378 19.392 1.00 92.56 98 GLU A C 1
ATOM 783 O O . GLU A 1 98 ? -23.530 -10.614 19.599 1.00 92.56 98 GLU A O 1
ATOM 788 N N . ARG A 1 99 ? -21.654 -9.529 20.161 1.00 93.56 99 ARG A N 1
ATOM 789 C CA . ARG A 1 99 ? -22.244 -8.721 21.234 1.00 93.56 99 ARG A CA 1
ATOM 790 C C . ARG A 1 99 ? -22.211 -7.256 20.832 1.00 93.56 99 ARG A C 1
ATOM 792 O O . ARG A 1 99 ? -21.231 -6.777 20.271 1.00 93.56 99 ARG A O 1
ATOM 799 N N . ARG A 1 100 ? -23.293 -6.532 21.106 1.00 93.75 100 ARG A N 1
ATOM 800 C CA . ARG A 1 100 ? -23.457 -5.133 20.674 1.00 93.75 100 ARG A CA 1
ATOM 801 C C . ARG A 1 100 ? -22.908 -4.141 21.684 1.00 93.75 100 ARG A C 1
ATOM 803 O O . ARG A 1 100 ? -22.492 -3.050 21.302 1.00 93.75 100 ARG A O 1
ATOM 810 N N . GLU A 1 101 ? -22.898 -4.519 22.956 1.00 95.75 101 GLU A N 1
ATOM 811 C CA . GLU A 1 101 ? -22.422 -3.669 24.035 1.00 95.75 101 GLU A CA 1
ATOM 812 C C . GLU A 1 101 ? -21.150 -4.248 24.650 1.00 95.75 101 GLU A C 1
ATOM 814 O O . GLU A 1 101 ? -21.076 -5.438 24.947 1.00 95.75 101 GLU A O 1
ATOM 819 N N . MET A 1 102 ? -20.134 -3.411 24.833 1.00 97.06 102 MET A N 1
ATOM 820 C CA . MET A 1 102 ? -18.911 -3.752 25.555 1.00 97.06 102 MET A CA 1
ATOM 821 C C . MET A 1 102 ? -18.780 -2.822 26.757 1.00 97.06 102 MET A C 1
ATOM 823 O O . MET A 1 102 ? -18.855 -1.606 26.602 1.00 97.06 102 MET A O 1
ATOM 827 N N . VAL A 1 103 ? -18.549 -3.380 27.943 1.00 97.00 103 VAL A N 1
ATOM 828 C CA . VAL A 1 103 ? -18.240 -2.636 29.168 1.00 97.00 103 VAL A CA 1
ATOM 829 C C . VAL A 1 103 ? -16.915 -3.153 29.718 1.00 97.00 103 VAL A C 1
ATOM 831 O O . VAL A 1 103 ? -16.838 -4.228 30.312 1.00 97.00 103 VAL A O 1
ATOM 834 N N . LEU A 1 104 ? -15.849 -2.399 29.477 1.00 95.81 104 LEU A N 1
ATOM 835 C CA . LEU A 1 104 ? -14.478 -2.827 29.713 1.00 95.81 104 LEU A CA 1
ATOM 836 C C . LEU A 1 104 ? -13.859 -2.039 30.870 1.00 95.81 104 LEU A C 1
ATOM 838 O O . LEU A 1 104 ? -13.558 -0.851 30.746 1.00 95.81 104 LEU A O 1
ATOM 842 N N . SER A 1 105 ? -13.672 -2.717 32.002 1.00 95.06 105 SER A N 1
ATOM 843 C CA . SER A 1 105 ? -13.028 -2.187 33.204 1.00 95.06 105 SER A CA 1
ATOM 844 C C . SER A 1 105 ? -11.552 -2.577 33.210 1.00 95.06 105 SER A C 1
ATOM 846 O O . SER A 1 105 ? -11.181 -3.612 33.768 1.00 95.06 105 SER A O 1
ATOM 848 N N . ILE A 1 106 ? -10.695 -1.747 32.620 1.00 91.81 106 ILE A N 1
ATOM 849 C CA . ILE A 1 106 ? -9.256 -2.027 32.527 1.00 91.81 106 ILE A CA 1
ATOM 850 C C . ILE A 1 106 ? -8.416 -0.868 33.046 1.00 91.81 106 ILE A C 1
ATOM 852 O O . ILE A 1 106 ? -8.796 0.297 32.957 1.00 91.81 106 ILE A O 1
ATOM 856 N N . GLY A 1 107 ? -7.265 -1.192 33.637 1.00 84.81 107 GLY A N 1
ATOM 857 C CA . GLY A 1 107 ? -6.445 -0.226 34.369 1.00 84.81 107 GLY A CA 1
ATOM 858 C C . GLY A 1 107 ? -5.870 0.908 33.507 1.00 84.81 107 GLY A C 1
ATOM 859 O O . GLY A 1 107 ? -5.959 0.924 32.279 1.00 84.81 107 GLY A O 1
ATOM 860 N N . ARG A 1 108 ? -5.252 1.908 34.143 1.00 82.56 108 ARG A N 1
ATOM 861 C CA . ARG A 1 108 ? -4.575 3.006 33.425 1.00 82.56 108 ARG A CA 1
ATOM 862 C C . ARG A 1 108 ? -3.420 2.449 32.580 1.00 82.56 108 ARG A C 1
ATOM 864 O O . ARG A 1 108 ? -2.743 1.524 33.019 1.00 82.56 108 ARG A O 1
ATOM 871 N N . ARG A 1 109 ? -3.176 3.042 31.401 1.00 79.94 109 ARG A N 1
ATOM 872 C CA . ARG A 1 109 ? -2.119 2.646 30.436 1.00 79.94 109 ARG A CA 1
ATOM 873 C C . ARG A 1 109 ? -2.244 1.220 29.869 1.00 79.94 109 ARG A C 1
ATOM 875 O O . ARG A 1 109 ? -1.253 0.645 29.442 1.00 79.94 109 ARG A O 1
ATOM 882 N N . SER A 1 110 ? -3.449 0.658 29.851 1.00 81.19 110 SER A N 1
ATOM 883 C CA .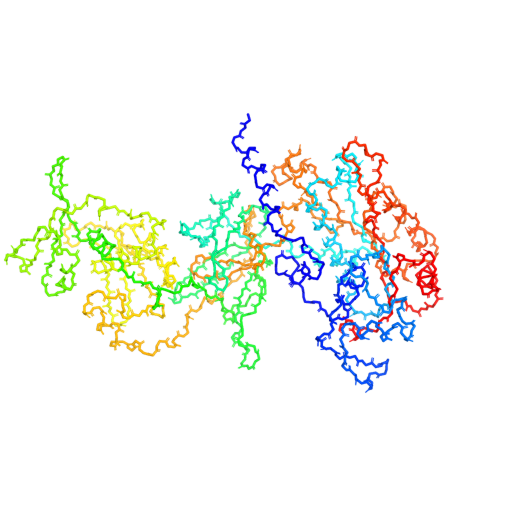 SER A 1 110 ? -3.751 -0.674 29.297 1.00 81.19 110 SER A CA 1
ATOM 884 C C . SER A 1 110 ? -4.029 -0.683 27.785 1.00 81.19 110 SER A C 1
ATOM 886 O O . SER A 1 110 ? -4.430 -1.707 27.248 1.00 81.19 110 SER A O 1
ATOM 888 N N . GLY A 1 111 ? -3.858 0.448 27.088 1.00 78.75 111 GLY A N 1
ATOM 889 C CA . GLY A 1 111 ? -4.206 0.559 25.663 1.00 78.75 111 GLY A CA 1
ATOM 890 C C . GLY A 1 111 ? -5.701 0.782 25.393 1.00 78.75 111 GLY A C 1
ATOM 891 O O . GLY A 1 111 ? -6.206 0.368 24.357 1.00 78.75 111 GLY A O 1
ATOM 892 N N . LYS A 1 112 ? -6.436 1.433 26.309 1.00 86.56 112 LYS A N 1
ATOM 893 C CA . LYS A 1 112 ? -7.873 1.751 26.139 1.00 86.56 112 LYS A CA 1
ATOM 894 C C . LYS A 1 112 ? -8.161 2.520 24.848 1.00 86.56 112 LYS A C 1
ATOM 896 O O . LYS A 1 112 ? -8.977 2.087 24.041 1.00 86.56 112 LYS A O 1
ATOM 901 N N . THR A 1 113 ? -7.437 3.619 24.644 1.00 79.56 113 THR A N 1
ATOM 902 C CA . THR A 1 113 ? -7.525 4.464 23.446 1.00 79.56 113 THR A CA 1
ATOM 903 C C . THR A 1 113 ? -7.211 3.662 22.183 1.00 79.56 113 THR A C 1
ATOM 905 O O . THR A 1 113 ? -7.960 3.750 21.215 1.00 79.56 113 THR A O 1
ATOM 908 N N . THR A 1 114 ? -6.216 2.773 22.242 1.00 81.00 114 THR A N 1
ATOM 909 C CA . THR A 1 114 ? -5.859 1.851 21.158 1.00 81.00 114 THR A CA 1
ATOM 910 C C . THR A 1 114 ? -6.998 0.897 20.791 1.00 81.00 114 THR A C 1
ATOM 912 O O . THR A 1 114 ? -7.329 0.759 19.615 1.00 81.00 114 THR A O 1
ATOM 915 N N . ILE A 1 115 ? -7.654 0.268 21.773 1.00 88.62 115 ILE A N 1
ATOM 916 C CA . ILE A 1 115 ? -8.809 -0.617 21.530 1.00 88.62 115 ILE A CA 1
ATOM 917 C C . ILE A 1 115 ? -9.962 0.171 20.892 1.00 88.62 115 ILE A C 1
ATOM 919 O O . ILE A 1 115 ? -10.534 -0.264 19.890 1.00 88.62 115 ILE A O 1
ATOM 923 N N . SER A 1 116 ? -10.275 1.351 21.433 1.00 88.38 116 SER A N 1
ATOM 924 C CA . SER A 1 116 ? -11.294 2.253 20.887 1.00 88.38 116 SER A CA 1
ATOM 925 C C . SER A 1 116 ? -10.992 2.658 19.439 1.00 88.38 116 SER A C 1
ATOM 927 O O . SER A 1 116 ? -11.879 2.624 18.585 1.00 88.38 116 SER A O 1
ATOM 929 N N . ALA A 1 117 ? -9.735 2.994 19.146 1.00 82.69 117 ALA A N 1
ATOM 930 C CA . ALA A 1 117 ? -9.248 3.334 17.813 1.00 82.69 117 ALA A CA 1
ATOM 931 C C . ALA A 1 117 ? -9.416 2.166 16.829 1.00 82.69 117 ALA A C 1
ATOM 933 O O . ALA A 1 117 ? -9.964 2.352 15.740 1.00 82.69 117 ALA A O 1
ATOM 934 N N . CYS A 1 118 ? -9.029 0.954 17.240 1.00 87.38 118 CYS A N 1
ATOM 935 C CA . CYS A 1 118 ? -9.186 -0.263 16.444 1.00 87.38 118 CYS A CA 1
ATOM 936 C C . CYS A 1 118 ? -10.654 -0.527 16.088 1.00 87.38 118 CYS A C 1
ATOM 938 O O . CYS A 1 118 ? -10.970 -0.798 14.930 1.00 87.38 118 CYS A O 1
ATOM 940 N N . ILE A 1 119 ? -11.562 -0.395 17.063 1.00 92.25 119 ILE A N 1
ATOM 941 C CA . ILE A 1 119 ? -13.006 -0.569 16.850 1.00 92.25 119 ILE A CA 1
ATOM 942 C C . ILE A 1 119 ? -13.546 0.499 15.894 1.00 92.25 119 ILE A C 1
ATOM 944 O O . ILE A 1 119 ? -14.226 0.161 14.928 1.00 92.25 119 ILE A O 1
ATOM 948 N N . ALA A 1 120 ? -13.227 1.778 16.117 1.00 89.69 120 ALA A N 1
ATOM 949 C CA . ALA A 1 120 ? -13.703 2.864 15.262 1.00 89.69 120 ALA A CA 1
ATOM 950 C C . ALA A 1 120 ? -13.232 2.703 13.807 1.00 89.69 120 ALA A C 1
ATOM 952 O O . ALA A 1 120 ? -14.015 2.887 12.868 1.00 89.69 120 ALA A O 1
ATOM 953 N N . ALA A 1 121 ? -11.968 2.324 13.611 1.00 85.50 121 ALA A N 1
ATOM 954 C CA . ALA A 1 121 ? -11.432 2.031 12.292 1.00 85.50 121 ALA A CA 1
ATOM 955 C C . ALA A 1 121 ? -12.142 0.823 11.666 1.00 85.50 121 ALA A C 1
ATOM 957 O O . ALA A 1 121 ? -12.649 0.929 10.552 1.00 85.50 121 ALA A O 1
ATOM 958 N N . TYR A 1 122 ? -12.266 -0.294 12.382 1.00 90.81 122 TYR A N 1
ATOM 959 C CA . TYR A 1 122 ? -12.905 -1.497 11.848 1.00 90.81 122 TYR A CA 1
ATOM 960 C C . TYR A 1 122 ? -14.383 -1.284 11.477 1.00 90.81 122 TYR A C 1
ATOM 962 O O . TYR A 1 122 ? -14.830 -1.711 10.413 1.00 90.81 122 TYR A O 1
ATOM 970 N N . GLU A 1 123 ? -15.145 -0.547 12.289 1.00 92.38 123 GLU A N 1
ATOM 971 C CA . GLU A 1 123 ? -16.523 -0.171 11.950 1.00 92.38 123 GLU A CA 1
ATOM 972 C C . GLU A 1 123 ? -16.580 0.718 10.698 1.00 92.38 123 GLU A C 1
ATOM 974 O O . GLU A 1 123 ? -17.448 0.538 9.841 1.00 92.38 123 GLU A O 1
ATOM 979 N N . THR A 1 124 ? -15.612 1.622 10.525 1.00 90.06 124 THR A N 1
ATOM 980 C CA . THR A 1 124 ? -15.482 2.420 9.294 1.00 90.06 124 THR A CA 1
ATOM 981 C C . THR A 1 124 ? -15.166 1.530 8.087 1.00 90.06 124 THR A C 1
ATOM 983 O O . THR A 1 124 ? -15.768 1.697 7.025 1.00 90.06 124 THR A O 1
ATOM 986 N N . TYR A 1 125 ? -14.263 0.557 8.247 1.00 88.25 125 TYR A N 1
ATOM 987 C CA . TYR A 1 125 ? -13.903 -0.424 7.219 1.00 88.25 125 TYR A CA 1
ATOM 988 C C . TYR A 1 125 ? -15.134 -1.209 6.746 1.00 88.25 125 TYR A C 1
ATOM 990 O O . TYR A 1 125 ? -15.420 -1.234 5.546 1.00 88.25 125 TYR A O 1
ATOM 998 N N . LYS A 1 126 ? -15.932 -1.748 7.679 1.00 91.50 126 LYS A N 1
ATOM 999 C CA . LYS A 1 126 ? -17.174 -2.468 7.358 1.00 91.50 126 LYS A CA 1
ATOM 1000 C C . LYS A 1 126 ? -18.165 -1.604 6.580 1.00 91.50 126 LYS A C 1
ATOM 1002 O O . LYS A 1 126 ? -18.756 -2.071 5.609 1.00 91.50 126 LYS A O 1
ATOM 1007 N N . LEU A 1 127 ? -18.347 -0.340 6.971 1.00 92.94 127 LEU A N 1
ATOM 1008 C CA . LEU A 1 127 ? -19.247 0.577 6.262 1.00 92.94 127 LEU A CA 1
ATOM 1009 C C . LEU A 1 127 ? -18.798 0.842 4.820 1.00 92.94 127 LEU A C 1
ATOM 1011 O O . LEU A 1 127 ? -19.633 0.875 3.919 1.00 92.94 127 LEU A O 1
ATOM 1015 N N . ILE A 1 128 ? -17.494 1.012 4.597 1.00 88.62 128 ILE A N 1
ATOM 1016 C CA . ILE A 1 128 ? -16.927 1.222 3.259 1.00 88.62 128 ILE A CA 1
ATOM 1017 C C . ILE A 1 128 ? -17.117 -0.030 2.392 1.00 88.62 128 ILE A C 1
ATOM 1019 O O . ILE A 1 128 ? -17.534 0.085 1.236 1.00 88.62 128 ILE A O 1
ATOM 1023 N N . LYS A 1 129 ? -16.875 -1.224 2.951 1.00 86.31 129 LYS A N 1
ATOM 1024 C CA . LYS A 1 129 ? -17.032 -2.509 2.247 1.00 86.31 129 LYS A CA 1
ATOM 1025 C C . LYS A 1 129 ? -18.474 -2.805 1.834 1.00 86.31 129 LYS A C 1
ATOM 1027 O O . LYS A 1 129 ? -18.675 -3.416 0.790 1.00 86.31 129 LYS A O 1
ATOM 1032 N N . LYS A 1 130 ? -19.479 -2.294 2.557 1.00 88.69 130 LYS A N 1
ATOM 1033 C CA . LYS A 1 130 ? -20.897 -2.397 2.155 1.00 88.69 130 LYS A CA 1
ATOM 1034 C C . LYS A 1 130 ? -21.231 -1.648 0.854 1.00 88.69 130 LYS A C 1
ATOM 1036 O O . LYS A 1 130 ? -22.310 -1.857 0.310 1.00 88.69 130 LYS A O 1
ATOM 1041 N N . THR A 1 131 ? -20.330 -0.813 0.325 1.00 86.25 131 THR A N 1
ATOM 1042 C CA . THR A 1 131 ? -20.463 0.022 -0.891 1.00 86.25 131 THR A CA 1
ATOM 1043 C C . THR A 1 131 ? -21.535 1.119 -0.833 1.00 86.25 131 THR A C 1
ATOM 1045 O O . THR A 1 131 ? -21.204 2.277 -1.080 1.00 86.25 131 THR A O 1
ATOM 1048 N N . ASP A 1 132 ? -22.776 0.785 -0.470 1.00 93.25 132 ASP A N 1
ATOM 1049 C CA . ASP A 1 132 ? -23.903 1.695 -0.216 1.00 93.25 132 ASP A CA 1
ATOM 1050 C C . ASP A 1 132 ? -24.540 1.355 1.150 1.00 93.25 132 ASP A C 1
ATOM 1052 O O . ASP A 1 132 ? -25.588 0.700 1.225 1.00 93.25 132 ASP A O 1
ATOM 1056 N N . PRO A 1 133 ? -23.893 1.743 2.266 1.00 94.62 133 PRO A N 1
ATOM 1057 C CA . PRO A 1 133 ? -24.400 1.445 3.600 1.00 94.62 133 PRO A CA 1
ATOM 1058 C C . PRO A 1 133 ? -25.744 2.135 3.877 1.00 94.62 133 PRO A C 1
ATOM 1060 O O . PRO A 1 133 ? -26.540 1.621 4.659 1.00 94.62 133 PRO A O 1
ATOM 1063 N N . GLN A 1 134 ? -26.049 3.260 3.224 1.00 94.00 134 GLN A N 1
ATOM 1064 C CA . GLN A 1 134 ? -27.352 3.913 3.338 1.00 94.00 134 GLN A CA 1
ATOM 1065 C C . GLN A 1 134 ? -28.456 3.011 2.798 1.00 94.00 134 GLN A C 1
ATOM 1067 O O . GLN A 1 134 ? -29.426 2.767 3.511 1.00 94.00 134 GLN A O 1
ATOM 1072 N N . ALA A 1 135 ? -28.306 2.477 1.583 1.00 92.56 135 ALA A N 1
ATOM 1073 C CA . ALA A 1 135 ? -29.272 1.529 1.038 1.00 92.56 135 ALA A CA 1
ATOM 1074 C C . ALA A 1 135 ? -29.378 0.268 1.907 1.00 92.56 135 ALA A C 1
ATOM 1076 O O . ALA A 1 135 ? -30.492 -0.156 2.210 1.00 92.56 135 ALA A O 1
ATOM 1077 N N . TYR A 1 136 ? -28.242 -0.266 2.370 1.00 93.69 136 TYR A N 1
ATOM 1078 C CA . TYR A 1 136 ? -28.187 -1.450 3.234 1.00 93.69 136 TYR A CA 1
ATOM 1079 C C . TYR A 1 136 ? -29.002 -1.287 4.529 1.00 93.69 136 TYR A C 1
ATOM 1081 O O . TYR A 1 136 ? -29.731 -2.195 4.921 1.00 93.69 136 TYR A O 1
ATOM 1089 N N . TYR A 1 137 ? -28.935 -0.116 5.171 1.00 93.81 137 TYR A N 1
ATOM 1090 C CA . TYR A 1 137 ? -29.707 0.195 6.382 1.00 93.81 137 TYR A CA 1
ATOM 1091 C C . TYR A 1 137 ? -31.057 0.884 6.106 1.00 93.81 137 TYR A C 1
ATOM 1093 O O . TYR A 1 137 ? -31.737 1.312 7.038 1.00 93.81 137 TYR A O 1
ATOM 1101 N N . GLY A 1 138 ? -31.460 1.025 4.838 1.00 90.56 138 GLY A N 1
ATOM 1102 C CA . GLY A 1 138 ? -32.700 1.701 4.442 1.00 90.56 138 GLY A CA 1
ATOM 1103 C C . GLY A 1 138 ? -32.746 3.203 4.755 1.00 90.56 138 GLY A C 1
ATOM 1104 O O . GLY A 1 138 ? -33.827 3.777 4.878 1.00 90.56 138 GLY A O 1
ATOM 1105 N N . LEU A 1 139 ? -31.590 3.853 4.878 1.00 91.31 139 LEU A N 1
ATOM 1106 C CA . LEU A 1 139 ? -31.459 5.284 5.138 1.00 91.31 139 LEU A CA 1
ATOM 1107 C C . LEU A 1 139 ? -31.516 6.099 3.831 1.00 91.31 139 LEU A C 1
ATOM 1109 O O . LEU A 1 139 ? -31.132 5.614 2.763 1.00 91.31 139 LEU A O 1
ATOM 1113 N N . PRO A 1 140 ? -31.950 7.371 3.881 1.00 90.81 140 PRO A N 1
ATOM 1114 C CA . PRO A 1 140 ? -31.798 8.287 2.759 1.00 90.81 140 PRO A CA 1
ATOM 1115 C C . PRO A 1 140 ? -30.337 8.429 2.310 1.00 90.81 140 PRO A C 1
ATOM 1117 O O . PRO A 1 140 ? -29.421 8.532 3.122 1.00 90.81 140 PRO A O 1
ATOM 1120 N N . ALA A 1 141 ? -30.144 8.535 0.997 1.00 90.06 141 ALA A N 1
ATOM 1121 C CA . ALA A 1 141 ? -28.859 8.672 0.304 1.00 90.06 141 ALA A CA 1
ATOM 1122 C C . ALA A 1 141 ? -27.919 9.777 0.823 1.00 90.06 141 ALA A C 1
ATOM 1124 O O . ALA A 1 141 ? -26.711 9.721 0.606 1.00 90.06 141 ALA A O 1
ATOM 1125 N N . SER A 1 142 ? -28.472 10.828 1.424 1.00 88.94 142 SER A N 1
ATOM 1126 C CA . SER A 1 142 ? -27.727 11.979 1.936 1.00 88.94 142 SER A CA 1
ATOM 1127 C C . SER A 1 142 ? -27.479 11.920 3.441 1.00 88.94 142 SER A C 1
ATOM 1129 O O . SER A 1 142 ? -26.865 12.841 3.981 1.00 88.94 142 SER A O 1
ATOM 1131 N N . ASN A 1 143 ? -28.001 10.904 4.135 1.00 91.94 143 ASN A N 1
ATOM 1132 C CA . ASN A 1 143 ? -27.856 10.800 5.579 1.00 91.94 143 ASN A CA 1
ATOM 1133 C C . ASN A 1 143 ? -26.432 10.403 5.950 1.00 91.94 143 ASN A C 1
ATOM 1135 O O . ASN A 1 143 ? -25.841 9.491 5.367 1.00 91.94 143 ASN A O 1
ATOM 1139 N N . ASN A 1 144 ? -25.920 11.072 6.981 1.00 92.06 144 ASN A N 1
ATOM 1140 C CA . ASN A 1 144 ? -24.637 10.720 7.555 1.00 92.06 144 ASN A CA 1
ATOM 1141 C C . ASN A 1 144 ? -24.783 9.501 8.464 1.00 92.06 144 ASN A C 1
ATOM 1143 O O . ASN A 1 144 ? -25.617 9.517 9.371 1.00 92.06 144 ASN A O 1
ATOM 1147 N N . ILE A 1 145 ? -23.916 8.513 8.271 1.00 94.94 145 ILE A N 1
ATOM 1148 C CA . ILE A 1 145 ? -23.710 7.411 9.210 1.00 94.94 145 ILE A CA 1
ATOM 1149 C C . ILE A 1 145 ? -22.476 7.754 10.035 1.00 94.94 145 ILE A C 1
ATOM 1151 O O . ILE A 1 145 ? -21.403 8.007 9.479 1.00 94.94 145 ILE A O 1
ATOM 1155 N N . GLN A 1 146 ? -22.640 7.825 11.356 1.00 93.81 146 GLN A N 1
ATOM 1156 C CA . GLN A 1 146 ? -21.589 8.323 12.238 1.00 93.81 146 GLN A CA 1
ATOM 1157 C C . GLN A 1 146 ? -21.021 7.248 13.155 1.00 93.81 146 GLN A C 1
ATOM 1159 O O . GLN A 1 146 ? -21.734 6.379 13.648 1.00 93.81 146 GLN A O 1
ATOM 1164 N N . ILE A 1 147 ? -19.725 7.347 13.412 1.00 92.88 147 ILE A N 1
ATOM 1165 C CA . ILE A 1 147 ? -19.054 6.700 14.535 1.00 92.88 147 ILE A CA 1
ATOM 1166 C C . ILE A 1 147 ? -18.618 7.831 15.454 1.00 92.88 147 ILE A C 1
ATOM 1168 O O . ILE A 1 147 ? -18.038 8.818 14.991 1.00 92.88 147 ILE A O 1
ATOM 1172 N N . ILE A 1 148 ? -18.930 7.732 16.738 1.00 91.31 148 ILE A N 1
ATOM 1173 C CA . ILE A 1 148 ? -18.621 8.788 17.696 1.00 91.31 148 ILE A CA 1
ATOM 1174 C C . ILE A 1 148 ? -17.802 8.237 18.847 1.00 91.31 148 ILE A C 1
ATOM 1176 O O . ILE A 1 148 ? -18.195 7.265 19.479 1.00 91.31 148 ILE A O 1
ATOM 1180 N N . SER A 1 149 ? -16.678 8.889 19.120 1.00 88.62 149 SER A N 1
ATOM 1181 C CA . SER A 1 149 ? -15.899 8.694 20.331 1.00 88.62 149 SER A CA 1
ATOM 1182 C C . SER A 1 149 ? -16.071 9.906 21.234 1.00 88.62 149 SER A C 1
ATOM 1184 O O . SER A 1 149 ? -15.782 11.040 20.836 1.00 88.62 149 SER A O 1
ATOM 1186 N N . VAL A 1 150 ? -16.559 9.663 22.443 1.00 89.56 150 VAL A N 1
ATOM 1187 C CA . VAL A 1 150 ? -16.798 10.667 23.474 1.00 89.56 150 VAL A CA 1
ATOM 1188 C C . VAL A 1 150 ? -15.776 10.474 24.585 1.00 89.56 150 VAL A C 1
ATOM 1190 O O . VAL A 1 150 ? -15.666 9.374 25.116 1.00 89.56 150 VAL A O 1
ATOM 1193 N N . ALA A 1 151 ? -15.048 11.534 24.929 1.00 84.81 151 ALA A N 1
ATOM 1194 C CA . ALA A 1 151 ? -14.033 11.537 25.984 1.00 84.81 151 ALA A CA 1
ATOM 1195 C C . ALA A 1 151 ? -14.271 12.679 26.991 1.00 84.81 151 ALA A C 1
ATOM 1197 O O . ALA A 1 151 ? -15.130 13.546 26.784 1.00 84.81 151 ALA A O 1
ATOM 1198 N N . THR A 1 152 ? -13.503 12.696 28.084 1.00 79.50 152 THR A N 1
ATOM 1199 C CA . THR A 1 152 ? -13.589 13.722 29.142 1.00 79.50 152 THR A CA 1
ATOM 1200 C C . THR A 1 152 ? -13.317 15.133 28.619 1.00 79.50 152 THR A C 1
ATOM 1202 O O . THR A 1 152 ? -14.010 16.074 28.997 1.00 79.50 152 THR A O 1
ATOM 1205 N N . ASP A 1 153 ? -12.364 15.283 27.699 1.00 72.69 153 ASP A N 1
ATOM 1206 C CA . ASP A 1 153 ? -11.985 16.561 27.097 1.00 72.69 153 ASP A CA 1
ATOM 1207 C C . ASP A 1 153 ? -11.624 16.417 25.605 1.00 72.69 153 ASP A C 1
ATOM 1209 O O . ASP A 1 153 ? -11.672 15.333 25.019 1.00 72.69 153 ASP A O 1
ATOM 1213 N N . LYS A 1 154 ? -11.326 17.551 24.960 1.00 64.75 154 LYS A N 1
ATOM 1214 C CA . LYS A 1 154 ? -11.047 17.628 23.520 1.00 64.75 154 LYS A CA 1
ATOM 1215 C C . LYS A 1 154 ? -9.654 17.099 23.150 1.00 64.75 154 LYS A C 1
ATOM 1217 O O . LYS A 1 154 ? -9.491 16.609 22.034 1.00 64.75 154 LYS A O 1
ATOM 1222 N N . ASP A 1 155 ? -8.681 17.178 24.053 1.00 62.62 155 ASP A N 1
ATOM 1223 C CA . ASP A 1 155 ? -7.295 16.785 23.779 1.00 62.62 155 ASP A CA 1
ATOM 1224 C C . ASP A 1 155 ? -7.165 15.259 23.762 1.00 62.62 155 ASP A C 1
ATOM 1226 O O . ASP A 1 155 ? -6.572 14.696 22.840 1.00 62.62 155 ASP A O 1
ATOM 1230 N N . GLN A 1 156 ? -7.833 14.573 24.697 1.00 59.28 156 GLN A N 1
ATOM 1231 C CA . GLN A 1 156 ? -7.976 13.111 24.684 1.00 59.28 156 GLN A CA 1
ATOM 1232 C C . GLN A 1 156 ? -8.671 12.618 23.407 1.00 59.28 156 GLN A C 1
ATOM 1234 O O . GLN A 1 156 ? -8.262 11.630 22.799 1.00 59.28 156 GLN A O 1
ATOM 1239 N N . ALA A 1 157 ? -9.682 13.356 22.943 1.00 55.34 157 ALA A N 1
ATOM 1240 C CA . ALA A 1 157 ? -10.380 13.055 21.698 1.00 55.34 157 ALA A CA 1
ATOM 1241 C C . ALA A 1 157 ? -9.447 13.183 20.465 1.00 55.34 157 ALA A C 1
ATOM 1243 O O . ALA A 1 157 ? -9.547 12.394 19.523 1.00 55.34 157 ALA A O 1
ATOM 1244 N N . GLY A 1 158 ? -8.505 14.134 20.492 1.00 55.47 158 GLY A N 1
ATOM 1245 C CA . GLY A 1 158 ? -7.485 14.323 19.456 1.00 55.47 158 GLY A CA 1
ATOM 1246 C C . GLY A 1 158 ? -6.428 13.213 19.403 1.00 55.47 158 GLY A C 1
ATOM 1247 O O . GLY A 1 158 ? -5.960 12.876 18.315 1.00 55.47 158 GLY A O 1
ATOM 1248 N N . LEU A 1 159 ? -6.087 12.596 20.542 1.00 59.47 159 LEU A N 1
ATOM 1249 C CA . LEU A 1 159 ? -5.166 11.450 20.594 1.00 59.47 159 LEU A CA 1
ATOM 1250 C C . LEU A 1 159 ? -5.734 10.235 19.850 1.00 59.47 159 LEU A C 1
ATOM 1252 O O . LEU A 1 159 ? -5.039 9.651 19.022 1.00 59.47 159 LEU A O 1
ATOM 1256 N N . LEU A 1 160 ? -7.016 9.925 20.063 1.00 56.28 160 LEU A N 1
ATOM 1257 C CA . LEU A 1 160 ? -7.715 8.828 19.381 1.00 56.28 160 LEU A CA 1
ATOM 1258 C C . LEU A 1 160 ? -7.806 9.077 17.866 1.00 56.28 160 LEU A C 1
ATOM 1260 O O . LEU A 1 160 ? -7.646 8.158 17.067 1.00 56.28 160 LEU A O 1
ATOM 1264 N N . TYR A 1 161 ? -7.991 10.337 17.453 1.00 58.97 161 TYR A N 1
ATOM 1265 C CA . TYR A 1 161 ? -7.919 10.721 16.044 1.00 58.97 161 TYR A CA 1
ATOM 1266 C C . TYR A 1 161 ? -6.520 10.515 15.454 1.00 58.97 161 TYR A C 1
ATOM 1268 O O . TYR A 1 161 ? -6.415 9.988 14.351 1.00 58.97 161 TYR A O 1
ATOM 1276 N N . ASN A 1 162 ? -5.449 10.923 16.139 1.00 58.94 162 ASN A N 1
ATOM 1277 C CA . ASN A 1 162 ? -4.083 10.763 15.628 1.00 58.94 162 ASN A CA 1
ATOM 1278 C C . ASN A 1 162 ? -3.690 9.287 15.516 1.00 58.94 162 ASN A C 1
ATOM 1280 O O . ASN A 1 162 ? -3.102 8.891 14.513 1.00 58.94 162 ASN A O 1
ATOM 1284 N N . GLU A 1 163 ? -4.074 8.476 16.502 1.00 56.16 163 GLU A N 1
ATOM 1285 C CA . GLU A 1 163 ? -3.820 7.035 16.515 1.00 56.16 163 GLU A CA 1
ATOM 1286 C C . GLU A 1 163 ? -4.553 6.324 15.370 1.00 56.16 163 GLU A C 1
ATOM 1288 O O . GLU A 1 163 ? -4.002 5.423 14.763 1.00 56.16 163 GLU A O 1
ATOM 1293 N N . VAL A 1 164 ? -5.750 6.782 14.989 1.00 50.62 164 VAL A N 1
ATOM 1294 C CA . VAL A 1 164 ? -6.496 6.239 13.841 1.00 50.62 164 VAL A CA 1
ATOM 1295 C C . VAL A 1 164 ? -6.000 6.819 12.507 1.00 50.62 164 VAL A C 1
ATOM 1297 O O . VAL A 1 164 ? -5.838 6.091 11.532 1.00 50.62 164 VAL A O 1
ATOM 1300 N N . SER A 1 165 ? -5.736 8.128 12.444 1.00 52.19 165 SER A N 1
ATOM 1301 C CA . SER A 1 165 ? -5.468 8.856 11.195 1.00 52.19 165 SER A CA 1
ATOM 1302 C C . SER A 1 165 ? -4.022 8.841 10.719 1.00 52.19 165 SER A C 1
ATOM 1304 O O . SER A 1 165 ? -3.796 8.986 9.513 1.00 52.19 165 SER A O 1
ATOM 1306 N N . GLY A 1 166 ? -3.059 8.612 11.618 1.00 52.19 166 GLY A N 1
ATOM 1307 C CA . GLY A 1 166 ? -1.645 8.440 11.275 1.00 52.19 166 GLY A CA 1
ATOM 1308 C C . GLY A 1 166 ? -1.415 7.275 10.312 1.00 52.19 166 GLY A C 1
ATOM 1309 O O . GLY A 1 166 ? -0.522 7.330 9.471 1.00 52.19 166 GLY A O 1
ATOM 1310 N N . HIS A 1 167 ? -2.295 6.271 10.336 1.00 52.03 167 HIS A N 1
ATOM 1311 C CA . HIS A 1 167 ? -2.225 5.147 9.412 1.00 52.03 167 HIS A CA 1
ATOM 1312 C C . HIS A 1 167 ? -2.685 5.512 7.989 1.00 52.03 167 HIS A C 1
ATOM 1314 O O . HIS A 1 167 ? -2.301 4.836 7.047 1.00 52.03 167 HIS A O 1
ATOM 1320 N N . PHE A 1 168 ? -3.445 6.592 7.765 1.00 54.12 168 PHE A N 1
ATOM 1321 C CA . PHE A 1 168 ? -4.164 6.835 6.499 1.00 54.12 168 PHE A CA 1
ATOM 1322 C C . PHE A 1 168 ? -3.359 7.504 5.366 1.00 54.12 168 PHE A C 1
ATOM 1324 O O . PHE A 1 168 ? -3.934 7.761 4.308 1.00 54.12 168 PHE A O 1
ATOM 1331 N N . ARG A 1 169 ? -2.071 7.833 5.557 1.00 56.66 169 ARG A N 1
ATOM 1332 C CA . ARG A 1 169 ? -1.350 8.817 4.713 1.00 56.66 169 ARG A CA 1
ATOM 1333 C C . ARG A 1 169 ? 0.050 8.380 4.258 1.00 56.66 169 ARG A C 1
ATOM 1335 O O . ARG A 1 169 ? 1.031 9.083 4.495 1.00 56.66 169 ARG A O 1
ATOM 1342 N N . ASN A 1 170 ? 0.150 7.245 3.565 1.00 66.38 170 ASN A N 1
ATOM 1343 C CA . ASN A 1 170 ? 1.444 6.673 3.148 1.00 66.38 170 ASN A CA 1
ATOM 1344 C C . ASN A 1 170 ? 1.526 6.613 1.616 1.00 66.38 170 ASN A C 1
ATOM 1346 O O . ASN A 1 170 ? 1.070 5.638 1.015 1.00 66.38 170 ASN A O 1
ATOM 1350 N N . CYS A 1 171 ? 2.004 7.685 0.976 1.00 83.00 171 CYS A N 1
ATOM 1351 C CA . CYS A 1 171 ? 1.951 7.851 -0.481 1.00 83.00 171 CYS A CA 1
ATOM 1352 C C . CYS A 1 171 ? 3.210 8.510 -1.072 1.00 83.00 171 CYS A C 1
ATOM 1354 O O . CYS A 1 171 ? 4.019 9.106 -0.362 1.00 83.00 171 CYS A O 1
ATOM 1356 N N . PHE A 1 172 ? 3.314 8.447 -2.400 1.00 91.62 172 PHE A N 1
ATOM 1357 C CA . PHE A 1 172 ? 4.435 8.898 -3.223 1.00 91.62 172 PHE A CA 1
ATOM 1358 C C . PHE A 1 172 ? 4.071 10.027 -4.190 1.00 91.62 172 PHE A C 1
ATOM 1360 O O . PHE A 1 172 ? 2.918 10.156 -4.591 1.00 91.62 172 PHE A O 1
ATOM 1367 N N . ALA A 1 173 ? 5.063 10.796 -4.633 1.00 93.88 173 ALA A N 1
ATOM 1368 C CA . ALA A 1 173 ? 4.897 11.754 -5.727 1.00 93.88 173 ALA A CA 1
ATOM 1369 C C . ALA A 1 173 ? 4.677 11.066 -7.090 1.00 93.88 173 ALA A C 1
ATOM 1371 O O . ALA A 1 173 ? 5.068 9.908 -7.276 1.00 93.88 173 ALA A O 1
ATOM 1372 N N . TYR A 1 174 ? 4.096 11.800 -8.047 1.00 93.75 174 TYR A N 1
ATOM 1373 C CA . TYR A 1 174 ? 3.718 11.330 -9.391 1.00 93.75 174 TYR A CA 1
ATOM 1374 C C . TYR A 1 174 ? 4.836 10.567 -10.117 1.00 93.75 174 TYR A C 1
ATOM 1376 O O . TYR A 1 174 ? 4.607 9.514 -10.715 1.00 93.75 174 TYR A O 1
ATOM 1384 N N . GLU A 1 175 ? 6.054 11.102 -10.068 1.00 96.06 175 GLU A N 1
ATOM 1385 C CA . GLU A 1 175 ? 7.222 10.611 -10.795 1.00 96.06 175 GLU A CA 1
ATOM 1386 C C . GLU A 1 175 ? 7.820 9.322 -10.227 1.00 96.06 175 GLU A C 1
ATOM 1388 O O . GLU A 1 175 ? 8.721 8.753 -10.840 1.00 96.06 175 GLU A O 1
ATOM 1393 N N . THR A 1 176 ? 7.343 8.862 -9.069 1.00 96.44 176 THR A N 1
ATOM 1394 C CA . THR A 1 176 ? 7.908 7.692 -8.398 1.00 96.44 176 THR A CA 1
ATOM 1395 C C . THR A 1 176 ? 7.726 6.449 -9.254 1.00 96.44 176 THR A C 1
ATOM 1397 O O . THR A 1 176 ? 6.613 6.077 -9.610 1.00 96.44 176 THR A O 1
ATOM 1400 N N . GLU A 1 177 ? 8.826 5.781 -9.574 1.00 96.12 177 GLU A N 1
ATOM 1401 C CA . GLU A 1 177 ? 8.820 4.615 -10.449 1.00 96.12 177 GLU A CA 1
ATOM 1402 C C . GLU A 1 177 ? 8.592 3.313 -9.669 1.00 96.12 177 GLU A C 1
ATOM 1404 O O . GLU A 1 177 ? 9.287 3.022 -8.690 1.00 96.12 177 GLU A O 1
ATOM 1409 N N . VAL A 1 178 ? 7.636 2.506 -10.130 1.00 95.75 178 VAL A N 1
ATOM 1410 C CA . VAL A 1 178 ? 7.258 1.209 -9.554 1.00 95.75 178 VAL A CA 1
ATOM 1411 C C . VAL A 1 178 ? 7.572 0.069 -10.516 1.00 95.75 178 VAL A C 1
ATOM 1413 O O . VAL A 1 178 ? 7.481 0.222 -11.736 1.00 95.75 178 VAL A O 1
ATOM 1416 N N . ILE A 1 179 ? 7.943 -1.088 -9.968 1.00 95.94 179 ILE A N 1
ATOM 1417 C CA . ILE A 1 179 ? 8.197 -2.297 -10.754 1.00 95.94 179 ILE A CA 1
ATOM 1418 C C . ILE A 1 179 ? 6.869 -2.998 -11.056 1.00 95.94 179 ILE A C 1
ATOM 1420 O O . ILE A 1 179 ? 6.184 -3.449 -10.135 1.00 95.94 179 ILE A O 1
ATOM 1424 N N . THR A 1 180 ? 6.545 -3.130 -12.346 1.00 95.88 180 THR A N 1
ATOM 1425 C CA . THR A 1 180 ? 5.395 -3.903 -12.840 1.00 95.88 180 THR A CA 1
ATOM 1426 C C . THR A 1 180 ? 5.846 -5.085 -13.699 1.00 95.88 180 THR A C 1
ATOM 1428 O O . THR A 1 180 ? 6.995 -5.144 -14.141 1.00 95.88 180 THR A O 1
ATOM 1431 N N . ASP A 1 181 ? 4.944 -6.031 -13.951 1.00 93.75 181 ASP A N 1
ATOM 1432 C CA . ASP A 1 181 ? 5.167 -7.139 -14.887 1.00 93.75 181 ASP A CA 1
ATOM 1433 C C . ASP A 1 181 ? 5.262 -6.676 -16.355 1.00 93.75 181 ASP A C 1
ATOM 1435 O O . ASP A 1 181 ? 5.727 -7.413 -17.218 1.00 93.75 181 ASP A O 1
ATOM 1439 N N . GLN A 1 182 ? 4.865 -5.434 -16.633 1.00 92.94 182 GLN A N 1
ATOM 1440 C CA . GLN A 1 182 ? 4.979 -4.771 -17.932 1.00 92.94 182 GLN A CA 1
ATOM 1441 C C . GLN A 1 182 ? 6.127 -3.745 -17.953 1.00 92.94 182 GLN A C 1
ATOM 1443 O O . GLN A 1 182 ? 6.062 -2.763 -18.694 1.00 92.94 182 GLN A O 1
ATOM 1448 N N . GLY A 1 183 ? 7.143 -3.938 -17.105 1.00 91.88 183 GLY A N 1
ATOM 1449 C CA . GLY A 1 183 ? 8.293 -3.043 -16.967 1.00 91.88 183 GLY A CA 1
ATOM 1450 C C . GLY A 1 183 ? 8.125 -1.970 -15.892 1.00 91.88 183 GLY A C 1
ATOM 1451 O O . GLY A 1 183 ? 7.136 -1.930 -15.154 1.00 91.88 183 GLY A O 1
ATOM 1452 N N . VAL A 1 184 ? 9.126 -1.104 -15.756 1.00 95.06 184 VAL A N 1
ATOM 1453 C CA . VAL A 1 184 ? 9.076 -0.002 -14.784 1.00 95.06 184 VAL A CA 1
ATOM 1454 C C . VAL A 1 184 ? 8.192 1.124 -15.312 1.00 95.06 184 VAL A C 1
ATOM 1456 O O . VAL A 1 184 ? 8.334 1.549 -16.457 1.00 95.06 184 VAL A O 1
ATOM 1459 N N . LYS A 1 185 ? 7.299 1.640 -14.464 1.00 95.56 185 LYS A N 1
ATOM 1460 C CA . LYS A 1 185 ? 6.390 2.742 -14.809 1.00 95.56 185 LYS A CA 1
ATOM 1461 C C . LYS A 1 185 ? 6.344 3.777 -13.698 1.00 95.56 185 LYS A C 1
ATOM 1463 O O . LYS A 1 185 ? 6.453 3.422 -12.526 1.00 95.56 185 LYS A O 1
ATOM 1468 N N . LYS A 1 186 ? 6.130 5.047 -14.045 1.00 97.12 186 LYS A N 1
ATOM 1469 C CA . LYS A 1 186 ? 5.819 6.078 -13.047 1.00 97.12 186 LYS A CA 1
ATOM 1470 C C . LYS A 1 186 ? 4.441 5.806 -12.466 1.00 97.12 186 LYS A C 1
ATOM 1472 O O . LYS A 1 186 ? 3.505 5.508 -13.204 1.00 97.12 186 LYS A O 1
ATOM 1477 N N . ILE A 1 187 ? 4.316 5.917 -11.152 1.00 95.25 187 ILE A N 1
ATOM 1478 C CA . ILE A 1 187 ? 3.095 5.583 -10.422 1.00 95.25 187 ILE A CA 1
ATOM 1479 C C . ILE A 1 187 ? 1.920 6.483 -10.825 1.00 95.25 187 ILE A C 1
ATOM 1481 O O . ILE A 1 187 ? 0.787 6.011 -10.883 1.00 95.25 187 ILE A O 1
ATOM 1485 N N . GLY A 1 188 ? 2.196 7.746 -11.166 1.00 90.75 188 GLY A N 1
ATOM 1486 C CA . GLY A 1 188 ? 1.196 8.694 -11.647 1.00 90.75 188 GLY A CA 1
ATOM 1487 C C . GLY A 1 188 ? 0.619 8.333 -13.018 1.00 90.75 188 GLY A C 1
ATOM 1488 O O . GLY A 1 188 ? -0.594 8.392 -13.197 1.00 90.75 188 GLY A O 1
ATOM 1489 N N . ASP A 1 189 ? 1.454 7.859 -13.954 1.00 94.44 189 ASP A N 1
ATOM 1490 C CA . ASP A 1 189 ? 1.026 7.485 -15.317 1.00 94.44 189 ASP A CA 1
ATOM 1491 C C . ASP A 1 189 ? 0.045 6.297 -15.321 1.00 94.44 189 ASP A C 1
ATOM 1493 O O . ASP A 1 189 ? -0.735 6.114 -16.255 1.00 94.44 189 ASP A O 1
ATOM 1497 N N . ILE A 1 190 ? 0.097 5.466 -14.278 1.00 92.81 190 ILE A N 1
ATOM 1498 C CA . ILE A 1 190 ? -0.727 4.261 -14.115 1.00 92.81 190 ILE A CA 1
ATOM 1499 C C . ILE A 1 190 ? -1.785 4.407 -13.017 1.00 92.81 190 ILE A C 1
ATOM 1501 O O . ILE A 1 190 ? -2.444 3.427 -12.655 1.00 92.81 190 ILE A O 1
ATOM 1505 N N . ALA A 1 191 ? -1.984 5.613 -12.487 1.00 82.75 191 ALA A N 1
ATOM 1506 C CA . ALA A 1 191 ? -3.007 5.873 -11.489 1.00 82.75 191 ALA A CA 1
ATOM 1507 C C . ALA A 1 191 ? -4.416 5.577 -12.036 1.00 82.75 191 ALA A C 1
ATOM 1509 O O . ALA A 1 191 ? -4.752 5.894 -13.173 1.00 82.75 191 ALA A O 1
ATOM 1510 N N . GLY A 1 192 ? -5.261 4.947 -11.216 1.00 73.00 192 GLY A N 1
ATOM 1511 C CA . GLY A 1 192 ? -6.617 4.546 -11.603 1.00 73.00 192 GLY A CA 1
ATOM 1512 C C . GLY A 1 192 ? -6.703 3.216 -12.358 1.00 73.00 192 GLY A C 1
ATOM 1513 O O . GLY A 1 192 ? -7.804 2.804 -12.721 1.00 73.00 192 GLY A O 1
ATOM 1514 N N . THR A 1 193 ? -5.579 2.526 -12.560 1.00 80.38 193 THR A N 1
ATOM 1515 C CA . THR A 1 193 ? -5.519 1.210 -13.211 1.00 80.38 193 THR A CA 1
ATOM 1516 C C . THR A 1 193 ? -5.127 0.106 -12.223 1.00 80.38 193 THR A C 1
ATOM 1518 O O . THR A 1 193 ? -4.655 0.380 -11.117 1.00 80.38 193 THR A O 1
ATOM 1521 N N . GLU A 1 194 ? -5.308 -1.155 -12.618 1.00 84.50 194 GLU A N 1
ATOM 1522 C CA . GLU A 1 194 ? -4.728 -2.304 -11.916 1.00 84.50 194 GLU A CA 1
ATOM 1523 C C . GLU A 1 194 ? -3.417 -2.716 -12.581 1.00 84.50 194 GLU A C 1
ATOM 1525 O O . GLU A 1 194 ? -3.353 -2.843 -13.803 1.00 84.50 194 GLU A O 1
ATOM 1530 N N . GLN A 1 195 ? -2.385 -2.953 -11.777 1.00 92.00 195 GLN A N 1
ATOM 1531 C CA . GLN A 1 195 ? -1.056 -3.356 -12.232 1.00 92.00 195 GLN A CA 1
ATOM 1532 C C . GLN A 1 195 ? -0.601 -4.588 -11.449 1.00 92.00 195 GLN A C 1
ATOM 1534 O O . GLN A 1 195 ? -0.984 -4.762 -10.293 1.00 92.00 195 GLN A O 1
ATOM 1539 N N . VAL A 1 196 ? 0.215 -5.451 -12.052 1.00 95.12 196 VAL A N 1
ATOM 1540 C CA . VAL A 1 196 ? 0.836 -6.566 -11.329 1.00 95.12 196 VAL A CA 1
ATOM 1541 C C . VAL A 1 196 ? 2.186 -6.098 -10.800 1.00 95.12 196 VAL A C 1
ATOM 1543 O O . VAL A 1 196 ? 3.077 -5.758 -11.572 1.00 95.12 196 VAL A O 1
ATOM 1546 N N . LEU A 1 197 ? 2.327 -6.047 -9.478 1.00 94.94 197 LEU A N 1
ATOM 1547 C CA . LEU A 1 197 ? 3.471 -5.467 -8.779 1.00 94.94 197 LEU A CA 1
ATOM 1548 C C . LEU A 1 197 ? 4.316 -6.545 -8.107 1.00 94.94 197 LEU A C 1
ATOM 1550 O O . LEU A 1 197 ? 3.793 -7.548 -7.620 1.00 94.94 197 LEU A O 1
ATOM 1554 N N . LEU A 1 198 ? 5.624 -6.305 -8.038 1.00 94.62 198 LEU A N 1
ATOM 1555 C CA . LEU A 1 198 ? 6.554 -7.160 -7.305 1.00 94.62 198 LEU A CA 1
ATOM 1556 C C . LEU A 1 198 ? 6.469 -6.873 -5.799 1.00 94.62 198 LEU A C 1
ATOM 1558 O O . LEU A 1 198 ? 6.666 -5.734 -5.369 1.00 94.62 198 LEU A O 1
ATOM 1562 N N . THR A 1 199 ? 6.233 -7.897 -4.987 1.00 92.00 199 THR A N 1
ATOM 1563 C CA . THR A 1 199 ? 6.147 -7.806 -3.521 1.00 92.00 199 THR A CA 1
ATOM 1564 C C . THR A 1 199 ? 7.465 -8.190 -2.836 1.00 92.00 199 THR A C 1
ATOM 1566 O O . THR A 1 199 ? 8.387 -8.752 -3.431 1.00 92.00 199 THR A O 1
ATOM 1569 N N . ARG A 1 200 ? 7.556 -7.911 -1.533 1.00 88.81 200 ARG A N 1
ATOM 1570 C CA . ARG A 1 200 ? 8.707 -8.139 -0.638 1.00 88.81 200 ARG A CA 1
ATOM 1571 C C . ARG A 1 200 ? 9.206 -9.586 -0.578 1.00 88.81 200 ARG A C 1
ATOM 1573 O O . ARG A 1 200 ? 10.364 -9.805 -0.225 1.00 88.81 200 ARG A O 1
ATOM 1580 N N . ASP A 1 201 ? 8.352 -10.558 -0.880 1.00 85.44 201 ASP A N 1
ATOM 1581 C CA . ASP A 1 201 ? 8.672 -11.992 -0.931 1.00 85.44 201 ASP A CA 1
ATOM 1582 C C . ASP A 1 201 ? 9.072 -12.476 -2.341 1.00 85.44 201 ASP A C 1
ATOM 1584 O O . ASP A 1 201 ? 9.343 -13.660 -2.543 1.00 85.44 201 ASP A O 1
ATOM 1588 N N . GLY A 1 202 ? 9.133 -11.566 -3.320 1.00 88.19 202 GLY A N 1
ATOM 1589 C CA . GLY A 1 202 ? 9.484 -11.864 -4.707 1.00 88.19 202 GLY A CA 1
ATOM 1590 C C . GLY A 1 202 ? 8.333 -12.443 -5.536 1.00 88.19 202 GLY A C 1
ATOM 1591 O O . GLY A 1 202 ? 8.582 -12.990 -6.618 1.00 88.19 202 GLY A O 1
ATOM 1592 N N . SER A 1 203 ? 7.093 -12.378 -5.036 1.00 90.19 203 SER A N 1
ATOM 1593 C CA . SER A 1 203 ? 5.890 -12.744 -5.788 1.00 90.19 203 SER A CA 1
ATOM 1594 C C . SER A 1 203 ? 5.312 -11.555 -6.570 1.00 90.19 203 SER A C 1
ATOM 1596 O O . SER A 1 203 ? 5.704 -10.406 -6.381 1.00 90.19 203 SER A O 1
ATOM 1598 N N . TRP A 1 204 ? 4.442 -11.857 -7.534 1.00 92.81 204 TRP A N 1
ATOM 1599 C CA . TRP A 1 204 ? 3.803 -10.876 -8.409 1.00 92.81 204 TRP A CA 1
ATOM 1600 C C . TRP A 1 204 ? 2.316 -10.832 -8.076 1.00 92.81 204 TRP A C 1
ATOM 1602 O O . TRP A 1 204 ? 1.643 -11.858 -8.179 1.00 92.81 204 TRP A O 1
ATOM 1612 N N . VAL A 1 205 ? 1.813 -9.669 -7.664 1.00 88.81 205 VAL A N 1
ATOM 1613 C CA . VAL A 1 205 ? 0.445 -9.513 -7.153 1.00 88.81 205 VAL A CA 1
ATOM 1614 C C . VAL A 1 205 ? -0.267 -8.393 -7.891 1.00 88.81 205 VAL A C 1
ATOM 1616 O O . VAL A 1 205 ? 0.256 -7.288 -8.017 1.00 88.81 205 VAL A O 1
ATOM 1619 N N . LYS A 1 206 ? -1.477 -8.675 -8.379 1.00 89.00 206 LYS A N 1
ATOM 1620 C CA . LYS A 1 206 ? -2.327 -7.672 -9.020 1.00 89.00 206 LYS A CA 1
ATOM 1621 C C . LYS A 1 206 ? -2.886 -6.722 -7.964 1.00 89.00 206 LYS A C 1
ATOM 1623 O O . LYS A 1 206 ? -3.500 -7.171 -7.000 1.00 89.00 206 LYS A O 1
ATOM 1628 N N . ALA A 1 207 ? -2.682 -5.425 -8.152 1.00 80.50 207 ALA A N 1
ATOM 1629 C CA . ALA A 1 207 ? -3.134 -4.402 -7.226 1.00 80.50 207 ALA A CA 1
ATOM 1630 C C . ALA A 1 207 ? -3.534 -3.107 -7.952 1.00 80.50 207 ALA A C 1
ATOM 1632 O O . ALA A 1 207 ? -2.898 -2.718 -8.936 1.00 80.50 207 ALA A O 1
ATOM 1633 N N . PRO A 1 208 ? -4.563 -2.400 -7.463 1.00 77.31 208 PRO A N 1
ATOM 1634 C CA . PRO A 1 208 ? -4.919 -1.079 -7.960 1.00 77.31 208 PRO A CA 1
ATOM 1635 C C . PRO A 1 208 ? -3.894 -0.021 -7.529 1.00 77.31 208 PRO A C 1
ATOM 1637 O O . PRO A 1 208 ? -3.463 0.017 -6.371 1.00 77.31 208 PRO A O 1
ATOM 1640 N N . ILE A 1 209 ? -3.570 0.886 -8.452 1.00 79.50 209 ILE A N 1
ATOM 1641 C CA . ILE A 1 209 ? -2.822 2.119 -8.184 1.00 79.50 209 ILE A CA 1
ATOM 1642 C C . ILE A 1 209 ? -3.818 3.264 -8.046 1.00 79.50 209 ILE A C 1
ATOM 1644 O O . ILE A 1 209 ? -4.699 3.440 -8.891 1.00 79.50 209 ILE A O 1
ATOM 1648 N N . ARG A 1 210 ? -3.710 4.053 -6.978 1.00 70.06 210 ARG A N 1
ATOM 1649 C CA . ARG A 1 210 ? -4.686 5.103 -6.659 1.00 70.06 210 ARG A CA 1
ATOM 1650 C C . ARG A 1 210 ? -4.003 6.432 -6.371 1.00 70.06 210 ARG A C 1
ATOM 1652 O O . ARG A 1 210 ? -2.853 6.453 -5.944 1.00 70.06 210 ARG A O 1
ATOM 1659 N N . SER A 1 211 ? -4.746 7.513 -6.599 1.00 68.25 211 SER A N 1
ATOM 1660 C CA . SER A 1 211 ? -4.446 8.839 -6.057 1.00 68.25 211 SER A CA 1
ATOM 1661 C C . SER A 1 211 ? -5.080 8.983 -4.672 1.00 68.25 211 SER A C 1
ATOM 1663 O O . SER A 1 211 ? -6.157 8.443 -4.409 1.00 68.25 211 SER A O 1
ATOM 1665 N N . PHE A 1 212 ? -4.390 9.717 -3.808 1.00 65.62 212 PHE A N 1
ATOM 1666 C CA . PHE A 1 212 ? -4.727 9.997 -2.417 1.00 65.62 212 PHE A CA 1
ATOM 1667 C C . PHE A 1 212 ? -4.672 11.507 -2.125 1.00 65.62 212 PHE A C 1
ATOM 1669 O O . PHE A 1 212 ? -4.553 11.926 -0.970 1.00 65.62 212 PHE A O 1
ATOM 1676 N N . GLY A 1 213 ? -4.766 12.325 -3.179 1.00 59.34 213 GLY A N 1
ATOM 1677 C CA . GLY A 1 213 ? -4.934 13.776 -3.107 1.00 59.34 213 GLY A CA 1
ATOM 1678 C C . GLY A 1 213 ? -3.686 14.550 -2.791 1.00 59.34 213 GLY A C 1
ATOM 1679 O O . GLY A 1 213 ? -2.594 14.001 -2.743 1.00 59.34 213 GLY A O 1
ATOM 1680 N N . LYS A 1 214 ? -3.857 15.858 -2.589 1.00 68.62 214 LYS A N 1
ATOM 1681 C CA . LYS A 1 214 ? -2.727 16.749 -2.354 1.00 68.62 214 LYS A CA 1
ATOM 1682 C C . LYS A 1 214 ? -2.196 16.610 -0.933 1.00 68.62 214 LYS A C 1
ATOM 1684 O O . LYS A 1 214 ? -2.941 16.780 0.030 1.00 68.62 214 LYS A O 1
ATOM 1689 N N . GLN A 1 215 ? -0.914 16.296 -0.807 1.00 71.81 215 GLN A N 1
ATOM 1690 C CA . GLN A 1 215 ? -0.229 16.136 0.471 1.00 71.81 215 GLN A CA 1
ATOM 1691 C C . GLN A 1 215 ? 1.164 16.760 0.405 1.00 71.81 215 GLN A C 1
ATOM 1693 O O . GLN A 1 215 ? 1.743 16.923 -0.670 1.00 71.81 215 GLN A O 1
ATOM 1698 N N . LYS A 1 216 ? 1.700 17.121 1.575 1.00 81.44 216 LYS A N 1
ATOM 1699 C CA . LYS A 1 216 ? 3.071 17.615 1.692 1.00 81.44 216 LYS A CA 1
ATOM 1700 C C . LYS A 1 216 ? 4.049 16.464 1.479 1.00 81.44 216 LYS A C 1
ATOM 1702 O O . LYS A 1 216 ? 3.853 15.379 2.031 1.00 81.44 216 LYS A O 1
ATOM 1707 N N . LEU A 1 217 ? 5.095 16.714 0.703 1.00 91.25 217 LEU A N 1
ATOM 1708 C CA . LEU A 1 217 ? 6.118 15.728 0.381 1.00 91.25 217 LEU A CA 1
ATOM 1709 C C . LEU A 1 217 ? 7.431 16.026 1.110 1.00 91.25 217 LEU A C 1
ATOM 1711 O O . LEU A 1 217 ? 7.829 17.175 1.302 1.00 91.25 217 LEU A O 1
ATOM 1715 N N . TYR A 1 218 ? 8.119 14.955 1.478 1.00 93.31 218 TYR A N 1
ATOM 1716 C CA . TYR A 1 218 ? 9.477 14.949 2.001 1.00 93.31 218 TYR A CA 1
ATOM 1717 C C . TYR A 1 218 ? 10.393 14.322 0.961 1.00 93.31 218 TYR A C 1
ATOM 1719 O O . TYR A 1 218 ? 10.010 13.375 0.268 1.00 93.31 218 TYR A O 1
ATOM 1727 N N . LYS A 1 219 ? 11.610 14.846 0.861 1.00 97.75 219 LYS A N 1
ATOM 1728 C CA . LYS A 1 219 ? 12.649 14.326 -0.018 1.00 97.75 219 LYS A CA 1
ATOM 1729 C C . LYS A 1 219 ? 13.483 13.306 0.749 1.00 97.75 219 LYS A C 1
ATOM 1731 O O . LYS A 1 219 ? 14.226 13.662 1.659 1.00 97.75 219 LYS A O 1
ATOM 1736 N N . LEU A 1 220 ? 13.363 12.038 0.371 1.00 97.62 220 LEU A N 1
ATOM 1737 C CA . LEU A 1 220 ? 14.206 10.950 0.849 1.00 97.62 220 LEU A CA 1
ATOM 1738 C C . LEU A 1 220 ? 15.376 10.755 -0.120 1.00 97.62 220 LEU A C 1
ATOM 1740 O O . LEU A 1 220 ? 15.192 10.307 -1.253 1.00 97.62 220 LEU A O 1
ATOM 1744 N N . THR A 1 221 ? 16.585 11.043 0.350 1.00 97.69 221 THR A N 1
ATOM 1745 C CA . THR A 1 221 ? 17.819 10.871 -0.421 1.00 97.69 221 THR A CA 1
ATOM 1746 C C . THR A 1 221 ? 18.483 9.555 -0.036 1.00 97.69 221 THR A C 1
ATOM 1748 O O . THR A 1 221 ? 18.851 9.326 1.121 1.00 97.69 221 THR A O 1
ATOM 1751 N N . LEU A 1 222 ? 18.663 8.675 -1.016 1.00 96.50 222 LEU A N 1
ATOM 1752 C CA . LEU A 1 222 ? 19.270 7.357 -0.880 1.00 96.50 222 LEU A CA 1
ATOM 1753 C C . LEU A 1 222 ? 20.584 7.285 -1.653 1.00 96.50 222 LEU A C 1
ATOM 1755 O O . LEU A 1 222 ? 20.753 7.941 -2.676 1.00 96.50 222 LEU A O 1
ATOM 1759 N N . MET A 1 223 ? 21.509 6.440 -1.197 1.00 93.81 223 MET A N 1
ATOM 1760 C CA . MET A 1 223 ? 22.766 6.192 -1.900 1.00 93.81 223 MET A CA 1
ATOM 1761 C C . MET A 1 223 ? 23.092 4.705 -2.002 1.00 93.81 223 MET A C 1
ATOM 1763 O O . MET A 1 223 ? 23.061 3.975 -1.007 1.00 93.81 223 MET A O 1
ATOM 1767 N N . ARG A 1 224 ? 23.489 4.269 -3.199 1.00 89.62 224 ARG A N 1
ATOM 1768 C CA . ARG A 1 224 ? 23.982 2.915 -3.475 1.00 89.62 224 ARG A CA 1
ATOM 1769 C C . ARG A 1 224 ? 25.145 2.982 -4.460 1.00 89.62 224 ARG A C 1
ATOM 1771 O O . ARG A 1 224 ? 24.992 3.446 -5.579 1.00 89.62 224 ARG A O 1
ATOM 1778 N N . GLN A 1 225 ? 26.325 2.515 -4.042 1.00 80.31 225 GLN A N 1
ATOM 1779 C CA . GLN A 1 225 ? 27.536 2.478 -4.886 1.00 80.31 225 GLN A CA 1
ATOM 1780 C C . GLN A 1 225 ? 27.867 3.809 -5.594 1.00 80.31 225 GLN A C 1
ATOM 1782 O O . GLN A 1 225 ? 28.172 3.836 -6.787 1.00 80.31 225 GLN A O 1
ATOM 1787 N N . GLY A 1 226 ? 27.781 4.929 -4.874 1.00 82.62 226 GLY A N 1
ATOM 1788 C CA . GLY A 1 226 ? 28.050 6.248 -5.459 1.00 82.62 226 GLY A CA 1
ATOM 1789 C C . GLY A 1 226 ? 26.875 6.865 -6.218 1.00 82.62 226 GLY A C 1
ATOM 1790 O O . GLY A 1 226 ? 26.936 8.048 -6.523 1.00 82.62 226 GLY A O 1
ATOM 1791 N N . VAL A 1 227 ? 25.811 6.106 -6.498 1.00 86.38 227 VAL A N 1
ATOM 1792 C CA . VAL A 1 227 ? 24.592 6.629 -7.127 1.00 86.38 227 VAL A CA 1
ATOM 1793 C C . VAL A 1 227 ? 23.680 7.195 -6.055 1.00 86.38 227 VAL A C 1
ATOM 1795 O O . VAL A 1 227 ? 23.429 6.523 -5.052 1.00 86.38 227 VAL A O 1
ATOM 1798 N N . VAL A 1 228 ? 23.209 8.419 -6.277 1.00 92.56 228 VAL A N 1
ATOM 1799 C CA . VAL A 1 228 ? 22.202 9.083 -5.450 1.00 92.56 228 VAL A CA 1
ATOM 1800 C C . VAL A 1 228 ? 20.844 8.900 -6.113 1.00 92.56 228 VAL A C 1
ATOM 1802 O O . VAL A 1 228 ? 20.716 9.106 -7.317 1.00 92.56 228 VAL A O 1
ATOM 1805 N N . LYS A 1 229 ? 19.846 8.511 -5.324 1.00 93.88 229 LYS A N 1
ATOM 1806 C CA . LYS A 1 229 ? 18.452 8.416 -5.746 1.00 93.88 229 LYS A CA 1
ATOM 1807 C C . LYS A 1 229 ? 17.587 9.239 -4.811 1.00 93.88 229 LYS A C 1
ATOM 1809 O O . LYS A 1 229 ? 17.734 9.148 -3.595 1.00 93.88 229 LYS A O 1
ATOM 1814 N N . GLU A 1 230 ? 16.684 10.011 -5.386 1.00 96.56 230 GLU A N 1
ATOM 1815 C CA . GLU A 1 230 ? 15.770 10.877 -4.652 1.00 96.56 230 GLU A CA 1
ATOM 1816 C C . GLU A 1 230 ? 14.353 10.331 -4.803 1.00 96.56 230 GLU A C 1
ATOM 1818 O O . GLU A 1 230 ? 13.926 9.986 -5.905 1.00 96.56 230 GLU A O 1
ATOM 1823 N N . ILE A 1 231 ? 13.642 10.198 -3.686 1.00 96.88 231 ILE A N 1
ATOM 1824 C CA . ILE A 1 231 ? 12.253 9.745 -3.658 1.00 96.88 231 ILE A CA 1
ATOM 1825 C C . ILE A 1 231 ? 11.440 10.761 -2.871 1.00 96.88 231 ILE A C 1
ATOM 1827 O O . ILE A 1 231 ? 11.786 11.091 -1.739 1.00 96.88 231 ILE A O 1
ATOM 1831 N N . TYR A 1 232 ? 10.342 11.228 -3.456 1.00 96.94 232 TYR A N 1
ATOM 1832 C CA . TYR A 1 232 ? 9.422 12.144 -2.796 1.00 96.94 232 TYR A CA 1
ATOM 1833 C C . TYR A 1 232 ? 8.233 11.373 -2.239 1.00 96.94 232 TYR A C 1
ATOM 1835 O O . TYR A 1 232 ? 7.527 10.670 -2.965 1.00 96.94 232 TYR A O 1
ATOM 1843 N N . THR A 1 233 ? 8.030 11.485 -0.932 1.00 93.62 233 THR A N 1
ATOM 1844 C CA . THR A 1 233 ? 7.091 10.642 -0.191 1.00 93.62 233 THR A CA 1
ATOM 1845 C C . THR A 1 233 ? 6.473 11.400 0.980 1.00 93.62 233 THR A C 1
ATOM 1847 O O . THR A 1 233 ? 7.035 12.386 1.450 1.00 93.62 233 THR A O 1
ATOM 1850 N N . THR A 1 234 ? 5.323 10.957 1.480 1.00 87.25 234 THR A N 1
ATOM 1851 C CA . THR A 1 234 ? 4.718 11.540 2.689 1.00 87.25 234 THR A CA 1
ATOM 1852 C C . THR A 1 234 ? 5.520 11.193 3.954 1.00 87.25 234 THR A C 1
ATOM 1854 O O . THR A 1 234 ? 6.280 10.218 3.981 1.00 87.25 234 THR A O 1
ATOM 1857 N N . GLU A 1 235 ? 5.340 11.982 5.020 1.00 80.81 235 GLU A N 1
ATOM 1858 C CA . GLU A 1 235 ? 6.020 11.815 6.322 1.00 80.81 235 GLU A CA 1
ATOM 1859 C C . GLU A 1 235 ? 5.892 10.403 6.917 1.00 80.81 235 GLU A C 1
ATOM 1861 O O . GLU A 1 235 ? 6.865 9.853 7.432 1.00 80.81 235 GLU A O 1
ATOM 1866 N N . ASN A 1 236 ? 4.712 9.791 6.794 1.00 74.88 236 ASN A N 1
ATOM 1867 C CA . ASN A 1 236 ? 4.388 8.518 7.442 1.00 74.88 236 ASN A CA 1
ATOM 1868 C C . ASN A 1 236 ? 4.579 7.310 6.513 1.00 74.88 236 ASN A C 1
ATOM 1870 O O . ASN A 1 236 ? 4.274 6.175 6.881 1.00 74.88 236 ASN A O 1
ATOM 1874 N N . HIS A 1 237 ? 5.114 7.530 5.305 1.00 85.44 237 HIS A N 1
ATOM 1875 C CA . HIS A 1 237 ? 5.273 6.458 4.332 1.00 85.44 237 HIS A CA 1
ATOM 1876 C C . HIS A 1 237 ? 6.188 5.341 4.829 1.00 85.44 237 HIS A C 1
ATOM 1878 O O . HIS A 1 237 ? 7.192 5.598 5.487 1.00 85.44 237 HIS A O 1
ATOM 1884 N N . ARG A 1 238 ? 5.846 4.090 4.512 1.00 86.00 238 ARG A N 1
ATOM 1885 C CA . ARG A 1 238 ? 6.438 2.914 5.157 1.00 86.00 238 ARG A CA 1
ATOM 1886 C C . ARG A 1 238 ? 7.591 2.313 4.368 1.00 86.00 238 ARG A C 1
ATOM 1888 O O . ARG A 1 238 ? 7.485 2.024 3.173 1.00 86.00 238 ARG A O 1
ATOM 1895 N N . TRP A 1 239 ? 8.669 2.026 5.082 1.00 91.44 239 TRP A N 1
ATOM 1896 C CA . TRP A 1 239 ? 9.925 1.515 4.552 1.00 91.44 239 TRP A CA 1
ATOM 1897 C C . TRP A 1 239 ? 10.409 0.318 5.358 1.00 91.44 239 TRP A C 1
ATOM 1899 O O . TRP A 1 239 ? 10.368 0.329 6.583 1.00 91.44 239 TRP A O 1
ATOM 1909 N N . TYR A 1 240 ? 10.944 -0.695 4.682 1.00 91.25 240 TYR A N 1
ATOM 1910 C CA . TYR A 1 240 ? 11.571 -1.835 5.349 1.00 91.25 240 TYR A CA 1
ATOM 1911 C C . TYR A 1 240 ? 13.081 -1.644 5.365 1.00 91.25 240 TYR A C 1
ATOM 1913 O O . TYR A 1 240 ? 13.714 -1.651 4.309 1.00 91.25 240 TYR A O 1
ATOM 1921 N N . ALA A 1 241 ? 13.674 -1.490 6.548 1.00 90.88 241 ALA A N 1
ATOM 1922 C CA . ALA A 1 241 ? 15.097 -1.221 6.696 1.00 90.88 241 ALA A CA 1
ATOM 1923 C C . ALA A 1 241 ? 15.767 -2.072 7.780 1.00 90.88 241 ALA A C 1
ATOM 1925 O O . ALA A 1 241 ? 15.148 -2.523 8.741 1.00 90.88 241 ALA A O 1
ATOM 1926 N N . ARG A 1 242 ? 17.074 -2.288 7.634 1.00 87.75 242 ARG A N 1
ATOM 1927 C CA . ARG A 1 242 ? 17.942 -2.793 8.705 1.00 87.75 242 ARG A CA 1
ATOM 1928 C C . ARG A 1 242 ? 18.598 -1.626 9.427 1.00 87.75 242 ARG A C 1
ATOM 1930 O O . ARG A 1 242 ? 19.110 -0.722 8.767 1.00 87.75 242 ARG A O 1
ATOM 1937 N N . ASP A 1 243 ? 18.646 -1.681 10.758 1.00 80.00 243 ASP A N 1
ATOM 1938 C CA . ASP A 1 243 ? 19.432 -0.739 11.563 1.00 80.00 243 ASP A CA 1
ATOM 1939 C C . ASP A 1 243 ? 20.858 -1.274 11.750 1.00 80.00 243 ASP A C 1
ATOM 1941 O O . ASP A 1 243 ? 21.087 -2.311 12.376 1.00 80.00 243 ASP A O 1
ATOM 1945 N N . ALA A 1 244 ? 21.840 -0.540 11.224 1.00 69.44 244 ALA A N 1
ATOM 1946 C CA . ALA A 1 244 ? 23.257 -0.868 11.352 1.00 69.44 244 ALA A CA 1
ATOM 1947 C C . ALA A 1 244 ? 23.772 -0.881 12.811 1.00 69.44 244 ALA A C 1
ATOM 1949 O O . ALA A 1 244 ? 24.873 -1.374 13.061 1.00 69.44 244 ALA A O 1
ATOM 1950 N N . ARG A 1 245 ? 23.014 -0.344 13.780 1.00 65.62 245 ARG A N 1
ATOM 1951 C CA . ARG A 1 245 ? 23.376 -0.320 15.211 1.00 65.62 245 ARG A CA 1
ATOM 1952 C C . ARG A 1 245 ? 23.002 -1.595 15.966 1.00 65.62 245 ARG A C 1
ATOM 1954 O O . ARG A 1 245 ? 23.595 -1.866 17.010 1.00 65.62 245 ARG A O 1
ATOM 1961 N N . ALA A 1 246 ? 22.055 -2.388 15.467 1.00 59.66 246 ALA A N 1
ATOM 1962 C CA . ALA A 1 246 ? 21.600 -3.601 16.139 1.00 59.66 246 ALA A CA 1
ATOM 1963 C C . ALA A 1 246 ? 22.624 -4.735 15.951 1.00 59.66 246 ALA A C 1
ATOM 1965 O O . ALA A 1 246 ? 22.496 -5.575 15.064 1.00 59.66 246 ALA A O 1
ATOM 1966 N N . ARG A 1 247 ? 23.680 -4.760 16.779 1.00 49.38 247 ARG A N 1
ATOM 1967 C CA . ARG A 1 247 ? 24.763 -5.749 16.628 1.00 49.38 247 ARG A CA 1
ATOM 1968 C C . ARG A 1 247 ? 24.339 -7.196 16.916 1.00 49.38 247 ARG A C 1
ATOM 1970 O O . ARG A 1 247 ? 24.988 -8.082 16.380 1.00 49.38 247 ARG A O 1
ATOM 1977 N N . TYR A 1 248 ? 23.277 -7.464 17.689 1.00 46.44 248 TYR A N 1
ATOM 1978 C CA . TYR A 1 248 ? 22.969 -8.844 18.121 1.00 46.44 248 TYR A CA 1
ATOM 1979 C C . TYR A 1 248 ? 21.489 -9.213 18.376 1.00 46.44 248 TYR A C 1
ATOM 1981 O O . TYR A 1 248 ? 21.223 -10.346 18.769 1.00 46.44 248 TYR A O 1
ATOM 1989 N N . ARG A 1 249 ? 20.497 -8.345 18.121 1.00 39.59 249 ARG A N 1
ATOM 1990 C CA . ARG A 1 249 ? 19.066 -8.702 18.260 1.00 39.59 249 ARG A CA 1
ATOM 1991 C C . ARG A 1 249 ? 18.257 -8.205 17.060 1.00 39.59 249 ARG A C 1
ATOM 1993 O O . ARG A 1 249 ? 18.054 -7.009 16.911 1.00 39.59 249 ARG A O 1
ATOM 2000 N N . GLY A 1 250 ? 17.841 -9.152 16.213 1.00 43.38 250 GLY A N 1
ATOM 2001 C CA . GLY A 1 250 ? 16.985 -8.942 15.039 1.00 43.38 250 GLY A CA 1
ATOM 2002 C C . GLY A 1 250 ? 17.736 -8.963 13.702 1.00 43.38 250 GLY A C 1
ATOM 2003 O O . GLY A 1 250 ? 18.025 -7.919 13.136 1.00 43.38 250 GLY A O 1
ATOM 2004 N N . LYS A 1 251 ? 18.019 -10.146 13.132 1.00 55.12 251 LYS A N 1
ATOM 2005 C CA . LYS A 1 251 ? 18.617 -10.296 11.778 1.00 55.12 251 LYS A CA 1
ATOM 2006 C C . LYS A 1 251 ? 17.639 -9.955 10.623 1.00 55.12 251 LYS A C 1
ATOM 2008 O O . LYS A 1 251 ? 17.832 -10.404 9.491 1.00 55.12 251 LYS A O 1
ATOM 2013 N N . GLY A 1 252 ? 16.578 -9.198 10.898 1.00 72.88 252 GLY A N 1
ATOM 2014 C CA . GLY A 1 252 ? 15.471 -8.923 9.979 1.00 72.88 252 GLY A CA 1
ATOM 2015 C C . GLY A 1 252 ? 15.449 -7.485 9.467 1.00 72.88 252 GLY A C 1
ATOM 2016 O O . GLY A 1 252 ? 16.192 -6.632 9.940 1.00 72.88 252 GLY A O 1
ATOM 2017 N N . PHE A 1 253 ? 14.599 -7.232 8.474 1.00 83.94 253 PHE A N 1
ATOM 2018 C CA . PHE A 1 253 ? 14.205 -5.875 8.097 1.00 83.94 253 PHE A CA 1
ATOM 2019 C C . PHE A 1 253 ? 12.996 -5.469 8.943 1.00 83.94 253 PHE A C 1
ATOM 2021 O O . PHE A 1 253 ? 12.030 -6.232 9.022 1.00 83.94 253 PHE A O 1
ATOM 2028 N N . ILE A 1 254 ? 13.077 -4.291 9.550 1.00 82.94 254 ILE A N 1
ATOM 2029 C CA . ILE A 1 254 ? 12.067 -3.687 10.422 1.00 82.94 254 ILE A CA 1
ATOM 2030 C C . ILE A 1 254 ? 11.371 -2.572 9.635 1.00 82.94 254 ILE A C 1
ATOM 2032 O O . ILE A 1 254 ? 11.973 -1.986 8.734 1.00 82.94 254 ILE A O 1
ATOM 2036 N N . GLU A 1 255 ? 10.103 -2.320 9.932 1.00 81.62 255 GLU A N 1
ATOM 2037 C CA . GLU A 1 255 ? 9.337 -1.234 9.323 1.00 81.62 255 GLU A CA 1
ATOM 2038 C C . GLU A 1 255 ? 9.649 0.111 10.003 1.00 81.62 255 GLU A C 1
ATOM 2040 O O . GLU A 1 255 ? 9.777 0.179 11.224 1.00 81.62 255 GLU A O 1
ATOM 2045 N N . PHE A 1 256 ? 9.786 1.167 9.208 1.00 82.38 256 PHE A N 1
ATOM 2046 C CA . PHE A 1 256 ? 10.009 2.549 9.634 1.00 82.38 256 PHE A CA 1
ATOM 2047 C C . PHE A 1 256 ? 9.142 3.478 8.786 1.00 82.38 256 PHE A C 1
ATOM 2049 O O . PHE A 1 256 ? 8.951 3.213 7.597 1.00 82.38 256 PHE A O 1
ATOM 2056 N N . THR A 1 257 ? 8.667 4.585 9.353 1.00 82.50 257 THR A N 1
ATOM 2057 C CA . THR A 1 257 ? 8.114 5.680 8.544 1.00 82.50 257 THR A CA 1
ATOM 2058 C C . THR A 1 257 ? 9.231 6.510 7.901 1.00 82.50 257 THR A C 1
ATOM 2060 O O . THR A 1 257 ? 10.395 6.385 8.290 1.00 82.50 257 THR A O 1
ATOM 2063 N N . THR A 1 258 ? 8.913 7.374 6.930 1.00 86.69 258 THR A N 1
ATOM 2064 C CA . THR A 1 258 ? 9.897 8.279 6.309 1.00 86.69 258 THR A CA 1
ATOM 2065 C C . THR A 1 258 ? 10.634 9.104 7.362 1.00 86.69 258 THR A C 1
ATOM 2067 O O . THR A 1 258 ? 11.859 9.188 7.300 1.00 86.69 258 THR A O 1
ATOM 2070 N N . LEU A 1 259 ? 9.926 9.663 8.349 1.00 82.94 259 LEU A N 1
ATOM 2071 C CA . LEU A 1 259 ? 10.547 10.462 9.412 1.00 82.94 259 LEU A CA 1
ATOM 2072 C C . LEU A 1 259 ? 11.289 9.625 10.468 1.00 82.94 259 LEU A C 1
ATOM 2074 O O . LEU A 1 259 ? 12.200 10.138 11.118 1.00 82.94 259 LEU A O 1
ATOM 2078 N N . ASP A 1 260 ? 10.978 8.333 10.608 1.00 83.44 260 ASP A N 1
ATOM 2079 C CA . ASP A 1 260 ? 11.747 7.430 11.477 1.00 83.44 260 ASP A CA 1
ATOM 2080 C C . ASP A 1 260 ? 13.087 6.999 10.861 1.00 83.44 260 ASP A C 1
ATOM 2082 O O . ASP A 1 260 ? 13.955 6.446 11.558 1.00 83.44 260 ASP A O 1
ATOM 2086 N N . LEU A 1 261 ? 13.272 7.200 9.549 1.00 88.94 261 LEU A N 1
ATOM 2087 C CA . LEU A 1 261 ? 14.502 6.830 8.865 1.00 88.94 261 LEU A CA 1
ATOM 2088 C C . LEU A 1 261 ? 15.691 7.666 9.354 1.00 88.94 261 LEU A C 1
ATOM 2090 O O . LEU A 1 261 ? 15.608 8.869 9.569 1.00 88.94 261 LEU A O 1
ATOM 2094 N N . ARG A 1 262 ? 16.847 7.012 9.519 1.00 89.12 262 ARG A N 1
ATOM 2095 C CA . ARG A 1 262 ? 18.051 7.647 10.067 1.00 89.12 262 ARG A CA 1
ATOM 2096 C C . ARG A 1 262 ? 19.206 7.602 9.083 1.00 89.12 262 ARG A C 1
ATOM 2098 O O . ARG A 1 262 ? 19.646 6.522 8.669 1.00 89.12 262 ARG A O 1
ATOM 2105 N N . LYS A 1 263 ? 19.741 8.791 8.806 1.00 92.56 263 LYS A N 1
ATOM 2106 C CA . LYS A 1 263 ? 20.942 9.032 8.003 1.00 92.56 263 LYS A CA 1
ATOM 2107 C C . LYS A 1 263 ? 22.095 8.116 8.403 1.00 92.56 263 LYS A C 1
ATOM 2109 O O . LYS A 1 263 ? 22.460 8.020 9.574 1.00 92.56 263 LYS A O 1
ATOM 2114 N N . ASP A 1 264 ? 22.647 7.419 7.415 1.00 89.81 264 ASP A N 1
ATOM 2115 C CA . ASP A 1 264 ? 23.773 6.487 7.512 1.00 89.81 264 ASP A CA 1
ATOM 2116 C C . ASP A 1 264 ? 23.576 5.295 8.465 1.00 89.81 264 ASP A C 1
ATOM 2118 O O . ASP A 1 264 ? 24.514 4.526 8.701 1.00 89.81 264 ASP A O 1
ATOM 2122 N N . LYS A 1 265 ? 22.369 5.107 9.016 1.00 88.00 265 LYS A N 1
ATOM 2123 C CA . LYS A 1 265 ? 22.045 3.988 9.917 1.00 88.00 265 LYS A CA 1
ATOM 2124 C C . LYS A 1 265 ? 21.118 2.979 9.269 1.00 88.00 265 LYS A C 1
ATOM 2126 O O . LYS A 1 265 ? 21.316 1.782 9.469 1.00 88.00 265 LYS A O 1
ATOM 2131 N N . HIS A 1 266 ? 20.132 3.449 8.511 1.00 91.50 266 HIS A N 1
ATOM 2132 C CA . HIS A 1 266 ? 19.138 2.581 7.894 1.00 91.50 266 HIS A CA 1
ATOM 2133 C C . HIS A 1 266 ? 19.529 2.191 6.470 1.00 91.50 266 HIS A C 1
ATOM 2135 O O . HIS A 1 266 ? 19.969 3.019 5.666 1.00 91.50 266 HIS A O 1
ATOM 2141 N N . ARG A 1 267 ? 19.370 0.898 6.177 1.00 92.31 267 ARG A N 1
ATOM 2142 C CA . ARG A 1 267 ? 19.586 0.304 4.855 1.00 92.31 267 ARG A CA 1
ATOM 2143 C C . ARG A 1 267 ? 18.296 -0.336 4.372 1.00 92.31 267 ARG A C 1
ATOM 2145 O O . ARG A 1 267 ? 17.799 -1.242 5.041 1.00 92.31 267 ARG A O 1
ATOM 2152 N N . LEU A 1 268 ? 17.752 0.149 3.260 1.00 94.06 268 LEU A N 1
ATOM 2153 C CA . LEU A 1 268 ? 16.462 -0.305 2.747 1.00 94.06 268 LEU A CA 1
ATOM 2154 C C . LEU A 1 268 ? 16.566 -1.699 2.129 1.00 94.06 268 LEU A C 1
ATOM 2156 O O . LEU A 1 268 ? 17.556 -2.039 1.476 1.00 94.06 268 LEU A O 1
ATOM 2160 N N . GLN A 1 269 ? 15.520 -2.499 2.325 1.00 91.94 269 GLN A N 1
ATOM 2161 C CA . GLN A 1 269 ? 15.421 -3.836 1.765 1.00 91.94 269 GLN A CA 1
ATOM 2162 C C . GLN A 1 269 ? 15.413 -3.789 0.242 1.00 91.94 269 GLN A C 1
ATOM 2164 O O . GLN A 1 269 ? 14.665 -3.021 -0.365 1.00 91.94 269 GLN A O 1
ATOM 2169 N N . SER A 1 270 ? 16.214 -4.670 -0.361 1.00 90.94 270 SER A N 1
ATOM 2170 C CA . SER A 1 270 ? 16.162 -4.936 -1.792 1.00 90.94 270 SER A CA 1
ATOM 2171 C C . SER A 1 270 ? 15.548 -6.299 -2.092 1.00 90.94 270 SER A C 1
ATOM 2173 O O . SER A 1 270 ? 15.907 -7.281 -1.437 1.00 90.94 270 SER A O 1
ATOM 2175 N N . VAL A 1 271 ? 14.641 -6.365 -3.070 1.00 90.81 271 VAL A N 1
ATOM 2176 C CA . VAL A 1 271 ? 14.004 -7.616 -3.515 1.00 90.81 271 VAL A CA 1
ATOM 2177 C C . VAL A 1 271 ? 14.065 -7.775 -5.033 1.00 90.81 271 VAL A C 1
ATOM 2179 O O . VAL A 1 271 ? 14.061 -6.803 -5.789 1.00 90.81 271 VAL A O 1
ATOM 2182 N N . PHE A 1 272 ? 14.109 -9.027 -5.472 1.00 90.56 272 PHE A N 1
ATOM 2183 C CA . PHE A 1 272 ? 14.097 -9.417 -6.876 1.00 90.56 272 PHE A CA 1
ATOM 2184 C C . PHE A 1 272 ? 12.969 -10.421 -7.104 1.00 90.56 272 PHE A C 1
ATOM 2186 O O . PHE A 1 272 ? 12.557 -11.120 -6.175 1.00 90.56 272 PHE A O 1
ATOM 2193 N N . GLY A 1 273 ? 12.497 -10.513 -8.347 1.00 87.31 273 GLY A N 1
ATOM 2194 C CA . GLY A 1 273 ? 11.602 -11.590 -8.750 1.00 87.31 273 GLY A CA 1
ATOM 2195 C C . GLY A 1 273 ? 12.233 -12.968 -8.541 1.00 87.31 273 GLY A C 1
ATOM 2196 O O . GLY A 1 273 ? 13.433 -13.114 -8.289 1.00 87.31 273 GLY A O 1
ATOM 2197 N N . ARG A 1 274 ? 11.415 -14.013 -8.674 1.00 87.44 274 ARG A N 1
ATOM 2198 C CA . ARG A 1 274 ? 11.900 -15.398 -8.632 1.00 87.44 274 ARG A CA 1
ATOM 2199 C C . ARG A 1 274 ? 12.999 -15.608 -9.680 1.00 87.44 274 ARG A C 1
ATOM 2201 O O . ARG A 1 274 ? 12.756 -15.420 -10.867 1.00 87.44 274 ARG A O 1
ATOM 2208 N N . SER A 1 275 ? 14.173 -16.028 -9.213 1.00 87.12 275 SER A N 1
ATOM 2209 C CA . SER A 1 275 ? 15.363 -16.248 -10.039 1.00 87.12 275 SER A CA 1
ATOM 2210 C C . SER A 1 275 ? 15.132 -17.286 -11.145 1.00 87.12 275 SER A C 1
ATOM 2212 O O . SER A 1 275 ? 14.461 -18.294 -10.907 1.00 87.12 275 SER A O 1
ATOM 2214 N N . TYR A 1 276 ? 15.712 -17.050 -12.326 1.00 89.44 276 TYR A N 1
ATOM 2215 C CA . TYR A 1 276 ? 15.709 -17.985 -13.461 1.00 89.44 276 TYR A CA 1
ATOM 2216 C C . TYR A 1 276 ? 16.564 -19.244 -13.237 1.00 89.44 276 TYR A C 1
ATOM 2218 O O . TYR A 1 276 ? 16.302 -20.279 -13.851 1.00 89.44 276 TYR A O 1
ATOM 2226 N N . LYS A 1 277 ? 17.571 -19.157 -12.359 1.00 86.56 277 LYS A N 1
ATOM 2227 C CA . LYS A 1 277 ? 18.576 -20.202 -12.128 1.00 86.56 277 LYS A CA 1
ATOM 2228 C C . LYS A 1 277 ? 17.928 -21.553 -11.833 1.00 86.56 277 LYS A C 1
ATOM 2230 O O . LYS A 1 277 ? 17.063 -21.634 -10.957 1.00 86.56 277 LYS A O 1
ATOM 2235 N N . ASN A 1 278 ? 18.370 -22.603 -12.528 1.00 82.25 278 ASN A N 1
ATOM 2236 C CA . ASN A 1 278 ? 17.878 -23.983 -12.391 1.00 82.25 278 ASN A CA 1
ATOM 2237 C C . ASN A 1 278 ? 16.349 -24.142 -12.547 1.00 82.25 278 ASN A C 1
ATOM 2239 O O . ASN A 1 278 ? 15.764 -25.075 -11.997 1.00 82.25 278 ASN A O 1
ATOM 2243 N N . ARG A 1 279 ? 15.676 -23.199 -13.223 1.00 84.31 279 ARG A N 1
ATOM 2244 C CA . ARG A 1 279 ? 14.209 -23.185 -13.375 1.00 84.31 279 ARG A CA 1
ATOM 2245 C C . ARG A 1 279 ? 13.730 -22.909 -14.792 1.00 84.31 279 ARG A C 1
ATOM 2247 O O . ARG A 1 279 ? 12.594 -23.251 -15.104 1.00 84.31 279 ARG A O 1
ATOM 2254 N N . ILE A 1 280 ? 14.530 -22.215 -15.596 1.00 90.19 280 ILE A N 1
ATOM 2255 C CA . ILE A 1 280 ? 14.148 -21.766 -16.933 1.00 90.19 280 ILE A CA 1
ATOM 2256 C C . ILE A 1 280 ? 15.292 -22.094 -17.882 1.00 90.19 280 ILE A C 1
ATOM 2258 O O . ILE A 1 280 ? 16.385 -21.556 -17.728 1.00 90.19 280 ILE A O 1
ATOM 2262 N N . ASP A 1 281 ? 15.008 -22.916 -18.885 1.00 93.19 281 ASP A N 1
ATOM 2263 C CA . ASP A 1 281 ? 15.927 -23.151 -19.993 1.00 93.19 281 ASP A CA 1
ATOM 2264 C C . ASP A 1 281 ? 15.773 -22.040 -21.033 1.00 93.19 281 ASP A C 1
ATOM 2266 O O . ASP A 1 281 ? 14.656 -21.637 -21.372 1.00 93.19 281 ASP A O 1
ATOM 2270 N N . ALA A 1 282 ? 16.886 -21.518 -21.539 1.00 95.75 282 ALA A N 1
ATOM 2271 C CA . ALA A 1 282 ? 16.877 -20.453 -22.534 1.00 95.75 282 ALA A CA 1
ATOM 2272 C C . ALA A 1 282 ? 16.436 -20.977 -23.910 1.00 95.75 282 ALA A C 1
ATOM 2274 O O . ALA A 1 282 ? 16.954 -21.977 -24.405 1.00 95.75 282 ALA A O 1
ATOM 2275 N N . SER A 1 283 ? 15.496 -20.285 -24.556 1.00 96.69 283 SER A N 1
ATOM 2276 C CA . SER A 1 283 ? 15.026 -20.660 -25.892 1.00 96.69 283 SER A CA 1
ATOM 2277 C C . SER A 1 283 ? 16.116 -20.421 -26.946 1.00 96.69 283 SER A C 1
ATOM 2279 O O . SER A 1 283 ? 16.568 -19.279 -27.081 1.00 96.69 283 SER A O 1
ATOM 2281 N N . PRO A 1 284 ? 16.465 -21.421 -27.781 1.00 95.69 284 PRO A N 1
ATOM 2282 C CA . PRO A 1 284 ? 17.382 -21.234 -28.908 1.00 95.69 284 PRO A CA 1
ATOM 2283 C C . PRO A 1 284 ? 16.922 -20.145 -29.888 1.00 95.69 284 PRO A C 1
ATOM 2285 O O . PRO A 1 284 ? 17.734 -19.362 -30.375 1.00 95.69 284 PRO A O 1
ATOM 2288 N N . PHE A 1 285 ? 15.610 -20.044 -30.133 1.00 95.56 285 PHE A N 1
ATOM 2289 C CA . PHE A 1 285 ? 15.031 -19.001 -30.987 1.00 95.56 285 PHE A CA 1
ATOM 2290 C C . PHE A 1 285 ? 15.117 -17.618 -30.344 1.00 95.56 285 PHE A C 1
ATOM 2292 O O . PHE A 1 285 ? 15.369 -16.637 -31.041 1.00 95.56 285 PHE A O 1
ATOM 2299 N N . GLY A 1 286 ? 14.939 -17.547 -29.022 1.00 97.06 286 GLY A N 1
ATOM 2300 C CA . GLY A 1 286 ? 15.180 -16.329 -28.256 1.00 97.06 286 GLY A CA 1
ATOM 2301 C C . GLY A 1 286 ? 16.633 -15.880 -28.402 1.00 97.06 286 GLY A C 1
ATOM 2302 O O . GLY A 1 286 ? 16.873 -14.732 -28.750 1.00 97.06 286 GLY A O 1
ATOM 2303 N N . ILE A 1 287 ? 17.596 -16.792 -28.228 1.00 97.19 287 ILE A N 1
ATOM 2304 C CA . ILE A 1 287 ? 19.034 -16.505 -28.374 1.00 97.19 287 ILE A CA 1
ATOM 2305 C C . ILE A 1 287 ? 19.357 -15.973 -29.772 1.00 97.19 287 ILE A C 1
ATOM 2307 O O . ILE A 1 287 ? 19.972 -14.913 -29.897 1.00 97.19 287 ILE A O 1
ATOM 2311 N N . ALA A 1 288 ? 18.900 -16.669 -30.817 1.00 95.81 288 ALA A N 1
ATOM 2312 C CA . ALA A 1 288 ? 19.105 -16.243 -32.198 1.00 95.81 288 ALA A CA 1
ATOM 2313 C C . ALA A 1 288 ? 18.504 -14.852 -32.462 1.00 95.81 288 ALA A C 1
ATOM 2315 O O . ALA A 1 288 ? 19.153 -14.009 -33.084 1.00 95.81 288 ALA A O 1
ATOM 2316 N N . HIS A 1 289 ? 17.298 -14.587 -31.946 1.00 96.38 289 HIS A N 1
ATOM 2317 C CA . HIS A 1 289 ? 16.663 -13.275 -32.023 1.00 96.38 289 HIS A CA 1
ATOM 2318 C C . HIS A 1 289 ? 17.507 -12.217 -31.300 1.00 96.38 289 HIS A C 1
ATOM 2320 O O . HIS A 1 289 ? 17.928 -11.254 -31.932 1.00 96.38 289 HIS A O 1
ATOM 2326 N N . GLY A 1 290 ? 17.818 -12.402 -30.017 1.00 96.75 290 GLY A N 1
ATOM 2327 C CA . GLY A 1 290 ? 18.572 -11.428 -29.226 1.00 96.75 290 GLY A CA 1
ATOM 2328 C C . GLY A 1 290 ? 19.919 -11.065 -29.847 1.00 96.75 290 GLY A C 1
ATOM 2329 O O . GLY A 1 290 ? 20.263 -9.889 -29.941 1.00 96.75 290 GLY A O 1
ATOM 2330 N N . PHE A 1 291 ? 20.654 -12.062 -30.343 1.00 95.44 291 PHE A N 1
ATOM 2331 C CA . PHE A 1 291 ? 21.939 -11.819 -30.993 1.00 95.44 291 PHE A CA 1
ATOM 2332 C C . PHE A 1 291 ? 21.782 -11.054 -32.317 1.00 95.44 291 PHE A C 1
ATOM 2334 O O . PHE A 1 291 ? 22.501 -10.090 -32.570 1.00 95.44 291 PHE A O 1
ATOM 2341 N N . THR A 1 292 ? 20.780 -11.410 -33.130 1.00 94.50 292 THR A N 1
ATOM 2342 C CA . THR A 1 292 ? 20.443 -10.678 -34.368 1.00 94.50 292 THR A CA 1
ATOM 2343 C C . THR A 1 292 ? 19.971 -9.244 -34.079 1.00 94.50 292 THR A C 1
ATOM 2345 O O . THR A 1 292 ? 20.214 -8.327 -34.868 1.00 94.50 292 THR A O 1
ATOM 2348 N N . TYR A 1 293 ? 19.315 -9.015 -32.942 1.00 95.00 293 TYR A N 1
ATOM 2349 C CA . TYR A 1 293 ? 18.884 -7.684 -32.527 1.00 95.00 293 TYR A CA 1
ATOM 2350 C C . TYR A 1 293 ? 20.076 -6.759 -32.242 1.00 95.00 293 TYR A C 1
ATOM 2352 O O . TYR A 1 293 ? 20.045 -5.598 -32.648 1.00 95.00 293 TYR A O 1
ATOM 2360 N N . GLY A 1 294 ? 21.137 -7.272 -31.610 1.00 91.81 294 GLY A N 1
ATOM 2361 C CA . GLY A 1 294 ? 22.383 -6.527 -31.391 1.00 91.81 294 GLY A CA 1
ATOM 2362 C C . GLY A 1 294 ? 23.198 -6.364 -32.675 1.00 91.81 294 GLY A C 1
ATOM 2363 O O . GLY A 1 294 ? 23.257 -5.274 -33.242 1.00 91.81 294 GLY A O 1
ATOM 2364 N N . ASP A 1 295 ? 23.723 -7.476 -33.195 1.00 89.88 295 ASP A N 1
ATOM 2365 C CA . ASP A 1 295 ? 24.755 -7.492 -34.248 1.00 89.88 295 ASP A CA 1
ATOM 2366 C C . ASP A 1 295 ? 24.229 -7.829 -35.658 1.00 89.88 295 ASP A C 1
ATOM 2368 O O . ASP A 1 295 ? 24.991 -7.979 -36.617 1.00 89.88 295 ASP A O 1
ATOM 2372 N N . GLY A 1 296 ? 22.914 -7.969 -35.825 1.00 89.12 296 GLY A N 1
ATOM 2373 C CA . GLY A 1 296 ? 22.309 -8.249 -37.127 1.00 89.12 296 GLY A CA 1
ATOM 2374 C C . GLY A 1 296 ? 22.299 -7.047 -38.073 1.00 89.12 296 GLY A C 1
ATOM 2375 O O . GLY A 1 296 ? 22.257 -5.883 -37.672 1.00 89.12 296 GLY A O 1
ATOM 2376 N N . SER A 1 297 ? 22.255 -7.335 -39.370 1.00 87.00 297 SER A N 1
ATOM 2377 C CA . SER A 1 297 ? 22.123 -6.336 -40.429 1.00 87.00 297 SER A CA 1
ATOM 2378 C C . SER A 1 297 ? 20.968 -6.676 -41.371 1.00 87.00 297 SER A C 1
ATOM 2380 O O . SER A 1 297 ? 20.623 -7.840 -41.582 1.00 87.00 297 SER A O 1
ATOM 2382 N N . THR A 1 298 ? 20.346 -5.641 -41.935 1.00 83.94 298 THR A N 1
ATOM 2383 C CA . THR A 1 298 ? 19.282 -5.780 -42.934 1.00 83.94 298 THR A CA 1
ATOM 2384 C C . THR A 1 298 ? 19.849 -5.391 -44.295 1.00 83.94 298 THR A C 1
ATOM 2386 O O . THR A 1 298 ? 20.425 -4.311 -44.446 1.00 83.94 298 THR A O 1
ATOM 2389 N N . ASN A 1 299 ? 19.682 -6.256 -45.300 1.00 73.69 299 ASN A N 1
ATOM 2390 C CA . ASN A 1 299 ? 20.049 -5.938 -46.687 1.00 73.69 299 ASN A CA 1
ATOM 2391 C C . ASN A 1 299 ? 19.243 -4.727 -47.216 1.00 73.69 299 ASN A C 1
ATOM 2393 O O . ASN A 1 299 ? 18.359 -4.225 -46.532 1.00 73.69 299 ASN A O 1
ATOM 2397 N N . LYS A 1 300 ? 19.510 -4.201 -48.418 1.00 59.59 300 LYS A N 1
ATOM 2398 C CA . LYS A 1 300 ? 18.713 -3.105 -49.024 1.00 59.59 300 LYS A CA 1
ATOM 2399 C C . LYS A 1 300 ? 17.723 -3.669 -50.068 1.00 59.59 300 LYS A C 1
ATOM 2401 O O . LYS A 1 300 ? 18.181 -4.289 -51.022 1.00 59.59 300 LYS A O 1
ATOM 2406 N N . GLY A 1 301 ? 16.404 -3.443 -49.915 1.00 59.22 301 GLY A N 1
ATOM 2407 C CA . GLY A 1 301 ? 15.348 -3.990 -50.799 1.00 59.22 301 GLY A CA 1
ATOM 2408 C C . GLY A 1 301 ? 13.948 -4.177 -50.157 1.00 59.22 301 GLY A C 1
ATOM 2409 O O . GLY A 1 301 ? 13.784 -4.190 -48.946 1.00 59.22 301 GLY A O 1
ATOM 2410 N N . MET A 1 302 ? 12.889 -4.338 -50.963 1.00 48.31 302 MET A N 1
ATOM 2411 C CA . MET A 1 302 ? 11.490 -4.458 -50.474 1.00 48.31 302 MET A CA 1
ATOM 2412 C C . MET A 1 302 ? 11.137 -5.812 -49.812 1.00 48.31 302 MET A C 1
ATOM 2414 O O . MET A 1 302 ? 10.067 -5.942 -49.225 1.00 48.31 302 MET A O 1
ATOM 2418 N N . ARG A 1 303 ? 12.006 -6.830 -49.904 1.00 61.34 303 ARG A N 1
ATOM 2419 C CA . ARG A 1 303 ? 11.819 -8.185 -49.333 1.00 61.34 303 ARG A CA 1
ATOM 2420 C C . ARG A 1 303 ? 13.106 -8.709 -48.689 1.00 61.34 303 ARG A C 1
ATOM 2422 O O . ARG A 1 303 ? 13.526 -9.836 -48.932 1.00 61.34 303 ARG A O 1
ATOM 2429 N N . ASN A 1 304 ? 13.789 -7.846 -47.948 1.00 61.09 304 ASN A N 1
ATOM 2430 C CA . ASN A 1 304 ? 15.076 -8.191 -47.359 1.00 61.09 304 ASN A CA 1
ATOM 2431 C C . ASN A 1 304 ? 14.951 -9.301 -46.323 1.00 61.09 304 ASN A C 1
ATOM 2433 O O . ASN A 1 304 ? 14.010 -9.302 -45.536 1.00 61.09 304 ASN A O 1
ATOM 2437 N N . ALA A 1 305 ? 15.940 -10.189 -46.318 1.00 68.12 305 ALA A N 1
ATOM 2438 C CA . ALA A 1 305 ? 16.238 -11.045 -45.186 1.00 68.12 305 ALA A CA 1
ATOM 2439 C C . ALA A 1 305 ? 17.237 -10.339 -44.268 1.00 68.12 305 ALA A C 1
ATOM 2441 O O . ALA A 1 305 ? 18.191 -9.713 -44.755 1.00 68.12 305 ALA A O 1
ATOM 2442 N N . ASN A 1 306 ? 17.038 -10.490 -42.961 1.00 84.62 306 ASN A N 1
ATOM 2443 C CA . ASN A 1 306 ? 18.068 -10.173 -41.986 1.00 84.62 306 ASN A CA 1
ATOM 2444 C C . ASN A 1 306 ? 19.203 -11.202 -42.081 1.00 84.62 306 ASN A C 1
ATOM 2446 O O . ASN A 1 306 ? 19.010 -12.360 -42.476 1.00 84.62 306 ASN A O 1
ATOM 2450 N N . GLU A 1 307 ? 20.398 -10.765 -41.717 1.00 88.81 307 GLU A N 1
ATOM 2451 C CA . GLU A 1 307 ? 21.587 -11.601 -41.660 1.00 88.81 307 GLU A CA 1
ATOM 2452 C C . GLU A 1 307 ? 22.457 -11.219 -40.474 1.00 88.81 307 GLU A C 1
ATOM 2454 O O . GLU A 1 307 ? 22.441 -10.077 -40.014 1.00 88.81 307 GLU A O 1
ATOM 2459 N N . VAL A 1 308 ? 23.237 -12.179 -39.997 1.00 90.06 308 VAL A N 1
ATOM 2460 C CA . VAL A 1 308 ? 24.220 -11.956 -38.944 1.00 90.06 308 VAL A CA 1
ATOM 2461 C C . VAL A 1 308 ? 25.569 -12.507 -39.372 1.00 90.06 308 VAL A C 1
ATOM 2463 O O . VAL A 1 308 ? 25.656 -13.486 -40.124 1.00 90.06 308 VAL A O 1
ATOM 2466 N N . HIS A 1 309 ? 26.625 -11.833 -38.936 1.00 87.38 309 HIS A N 1
ATOM 2467 C CA . HIS A 1 309 ? 28.002 -12.231 -39.174 1.00 87.38 309 HIS A CA 1
ATOM 2468 C C . HIS A 1 309 ? 28.607 -12.667 -37.839 1.00 87.38 309 HIS A C 1
ATOM 2470 O O . HIS A 1 309 ? 28.706 -11.862 -36.924 1.00 87.38 309 HIS A O 1
ATOM 2476 N N . LEU A 1 310 ? 29.009 -13.930 -37.746 1.00 85.62 310 LEU A N 1
ATOM 2477 C CA . LEU A 1 310 ? 29.749 -14.482 -36.613 1.00 85.62 310 LEU A CA 1
ATOM 2478 C C . LEU A 1 310 ? 31.239 -14.347 -36.929 1.00 85.62 310 LEU A C 1
ATOM 2480 O O . LEU A 1 310 ? 31.722 -15.008 -37.854 1.00 85.62 310 LEU A O 1
ATOM 2484 N N . ILE A 1 311 ? 31.949 -13.458 -36.235 1.00 81.38 311 ILE A N 1
ATOM 2485 C CA . ILE A 1 311 ? 33.317 -13.064 -36.596 1.00 81.38 311 ILE A CA 1
ATOM 2486 C C . ILE A 1 311 ? 34.314 -13.608 -35.565 1.00 81.38 311 ILE A C 1
ATOM 2488 O O . ILE A 1 311 ? 34.278 -13.273 -34.382 1.00 81.38 311 ILE A O 1
ATOM 2492 N N . GLY A 1 312 ? 35.267 -14.418 -36.035 1.00 76.38 312 GLY A N 1
ATOM 2493 C CA . GLY A 1 312 ? 36.324 -14.989 -35.200 1.00 76.38 312 GLY A CA 1
ATOM 2494 C C . GLY A 1 312 ? 35.844 -16.037 -34.185 1.00 76.38 312 GLY A C 1
ATOM 2495 O O . GLY A 1 312 ? 34.705 -16.494 -34.206 1.00 76.38 312 GLY A O 1
ATOM 2496 N N . GLU A 1 313 ? 36.745 -16.440 -33.281 1.00 70.81 313 GLU A N 1
ATOM 2497 C CA . GLU A 1 313 ? 36.488 -17.507 -32.293 1.00 70.81 313 GLU A CA 1
ATOM 2498 C C . GLU A 1 313 ? 35.430 -17.128 -31.247 1.00 70.81 313 GLU A C 1
ATOM 2500 O O . GLU A 1 313 ? 34.741 -18.004 -30.731 1.00 70.81 313 GLU A O 1
ATOM 2505 N N . LYS A 1 314 ? 35.276 -15.827 -30.950 1.00 73.62 314 LYS A N 1
ATOM 2506 C CA . LYS A 1 314 ? 34.339 -15.316 -29.934 1.00 73.62 314 LYS A CA 1
ATOM 2507 C C . LYS A 1 314 ? 32.899 -15.738 -30.242 1.00 73.62 314 LYS A C 1
ATOM 2509 O O . LYS A 1 314 ? 32.191 -16.189 -29.345 1.00 73.62 314 LYS A O 1
ATOM 2514 N N . ASP A 1 315 ? 32.499 -15.629 -31.507 1.00 78.12 315 ASP A N 1
ATOM 2515 C CA . ASP A 1 315 ? 31.106 -15.806 -31.921 1.00 78.12 315 ASP A CA 1
ATOM 2516 C C . ASP A 1 315 ? 30.807 -17.239 -32.387 1.00 78.12 315 ASP A C 1
ATOM 2518 O O . ASP A 1 315 ? 29.653 -17.586 -32.635 1.00 78.12 315 ASP A O 1
ATOM 2522 N N . LYS A 1 316 ? 31.819 -18.119 -32.468 1.00 76.56 316 LYS A N 1
ATOM 2523 C CA . LYS A 1 316 ? 31.619 -19.528 -32.854 1.00 76.56 316 LYS A CA 1
ATOM 2524 C C . LYS A 1 316 ? 30.676 -20.271 -31.914 1.00 76.56 316 LYS A C 1
ATOM 2526 O O . LYS A 1 316 ? 29.924 -21.127 -32.376 1.00 76.56 316 LYS A O 1
ATOM 2531 N N . ALA A 1 317 ? 30.665 -19.914 -30.629 1.00 84.38 317 ALA A N 1
ATOM 2532 C CA . ALA A 1 317 ? 29.743 -20.481 -29.645 1.00 84.38 317 ALA A CA 1
ATOM 2533 C C . ALA A 1 317 ? 28.261 -20.230 -29.994 1.00 84.38 317 ALA A C 1
ATOM 2535 O O . ALA A 1 317 ? 27.382 -20.942 -29.512 1.00 84.38 317 ALA A O 1
ATOM 2536 N N . LEU A 1 318 ? 27.975 -19.250 -30.859 1.00 89.69 318 LEU A N 1
ATOM 2537 C CA . LEU A 1 318 ? 26.621 -18.904 -31.284 1.00 89.69 318 LEU A CA 1
ATOM 2538 C C . LEU A 1 318 ? 26.175 -19.630 -32.561 1.00 89.69 318 LEU A C 1
ATOM 2540 O O . LEU A 1 318 ? 24.982 -19.643 -32.866 1.00 89.69 318 LEU A O 1
ATOM 2544 N N . LEU A 1 319 ? 27.095 -20.269 -33.293 1.00 88.75 319 LEU A N 1
ATOM 2545 C CA . LEU A 1 319 ? 26.795 -20.977 -34.543 1.00 88.75 319 LEU A CA 1
ATOM 2546 C C . LEU A 1 319 ? 25.660 -22.017 -34.417 1.00 88.75 319 LEU A C 1
ATOM 2548 O O . LEU A 1 319 ? 24.817 -22.057 -35.318 1.00 88.75 319 LEU A O 1
ATOM 2552 N N . PRO A 1 320 ? 25.557 -22.818 -33.331 1.00 91.25 320 PRO A N 1
ATOM 2553 C CA . PRO A 1 320 ? 24.484 -23.804 -33.194 1.00 91.25 320 PRO A CA 1
ATOM 2554 C C . PRO A 1 320 ? 23.072 -23.205 -33.280 1.00 91.25 320 PRO A C 1
ATOM 2556 O O . PRO A 1 320 ? 22.175 -23.843 -33.834 1.00 91.25 320 PRO A O 1
ATOM 2559 N N . TYR A 1 321 ? 22.879 -21.964 -32.816 1.00 92.56 321 TYR A N 1
ATOM 2560 C CA . TYR A 1 321 ? 21.578 -21.279 -32.824 1.00 92.56 321 TYR A CA 1
ATOM 2561 C C . TYR A 1 321 ? 21.137 -20.817 -34.221 1.00 92.56 321 TYR A C 1
ATOM 2563 O O . TYR A 1 321 ? 19.972 -20.477 -34.416 1.00 92.56 321 TYR A O 1
ATOM 2571 N N . PHE A 1 322 ? 22.044 -20.850 -35.201 1.00 91.81 322 PHE A N 1
ATOM 2572 C CA . PHE A 1 322 ? 21.792 -20.490 -36.599 1.00 91.81 322 PHE A CA 1
ATOM 2573 C C . PHE A 1 322 ? 21.938 -21.678 -37.559 1.00 91.81 322 PHE A C 1
ATOM 2575 O O . PHE A 1 322 ? 21.901 -21.495 -38.773 1.00 91.81 322 PHE A O 1
ATOM 2582 N N . SER A 1 323 ? 22.083 -22.900 -37.037 1.00 87.88 323 SER A N 1
ATOM 2583 C CA . SER A 1 323 ? 22.330 -24.123 -37.821 1.00 87.88 323 SER A CA 1
ATOM 2584 C C . SER A 1 323 ? 21.255 -24.433 -38.871 1.00 87.88 323 SER A C 1
ATOM 2586 O O . SER A 1 323 ? 21.554 -25.040 -39.896 1.00 87.88 323 SER A O 1
ATOM 2588 N N . MET A 1 324 ? 20.020 -23.981 -38.645 1.00 86.88 324 MET A N 1
ATOM 2589 C CA . MET A 1 324 ? 18.891 -24.154 -39.568 1.00 86.88 324 MET A CA 1
ATOM 2590 C C . MET A 1 324 ? 18.817 -23.070 -40.656 1.00 86.88 324 MET A C 1
ATOM 2592 O O . MET A 1 324 ? 17.970 -23.142 -41.547 1.00 86.88 324 MET A O 1
ATOM 2596 N N . CYS A 1 325 ? 19.672 -22.047 -40.591 1.00 88.56 325 CYS A N 1
ATOM 2597 C CA . CYS A 1 325 ? 19.724 -20.969 -41.571 1.00 88.56 325 CYS A CA 1
ATOM 2598 C C . CYS A 1 325 ? 20.713 -21.295 -42.702 1.00 88.56 325 CYS A C 1
ATOM 2600 O O . CYS A 1 325 ? 21.685 -22.020 -42.492 1.00 88.56 325 CYS A O 1
ATOM 2602 N N . PRO A 1 326 ? 20.546 -20.712 -43.904 1.00 88.06 326 PRO A N 1
ATOM 2603 C CA . PRO A 1 326 ? 21.577 -20.760 -44.930 1.00 88.06 326 PRO A CA 1
ATOM 2604 C C . PRO A 1 326 ? 22.865 -20.087 -44.440 1.00 88.06 326 PRO A C 1
ATOM 2606 O O . PRO A 1 326 ? 22.902 -18.869 -44.217 1.00 88.06 326 PRO A O 1
ATOM 2609 N N . ILE A 1 327 ? 23.911 -20.901 -44.305 1.00 89.69 327 ILE A N 1
ATOM 2610 C CA . ILE A 1 327 ? 25.236 -20.521 -43.819 1.00 89.69 327 ILE A CA 1
ATOM 2611 C C . ILE A 1 327 ? 26.213 -20.385 -44.996 1.00 89.69 327 ILE A C 1
ATOM 2613 O O . ILE A 1 327 ? 26.264 -21.237 -45.883 1.00 89.69 327 ILE A O 1
ATOM 2617 N N . LYS A 1 328 ? 27.007 -19.308 -45.009 1.00 87.31 328 LYS A N 1
ATOM 2618 C CA . LYS A 1 328 ? 28.115 -19.104 -45.954 1.00 87.31 328 LYS A CA 1
ATOM 2619 C C . LYS A 1 328 ? 29.371 -18.665 -45.216 1.00 87.31 328 LYS A C 1
ATOM 2621 O O . LYS A 1 328 ? 29.345 -17.666 -44.499 1.00 87.31 328 LYS A O 1
ATOM 2626 N N . GLU A 1 329 ? 30.480 -19.354 -45.452 1.00 85.50 329 GLU A N 1
ATOM 2627 C CA . GLU A 1 329 ? 31.787 -18.907 -44.973 1.00 85.50 329 GLU A CA 1
ATOM 2628 C C . GLU A 1 329 ? 32.230 -17.630 -45.695 1.00 85.50 329 GLU A C 1
ATOM 2630 O O . GLU A 1 329 ? 32.013 -17.438 -46.898 1.00 85.50 329 GLU A O 1
ATOM 2635 N N . LYS A 1 330 ? 32.836 -16.721 -44.935 1.00 79.88 330 LYS A N 1
ATOM 2636 C CA . LYS A 1 330 ? 33.317 -15.422 -45.397 1.00 79.88 330 LYS A CA 1
ATOM 2637 C C . LYS A 1 330 ? 34.779 -15.274 -44.995 1.00 79.88 330 LYS A C 1
ATOM 2639 O O . LYS A 1 330 ? 35.114 -14.700 -43.961 1.00 79.88 330 LYS A O 1
ATOM 2644 N N . THR A 1 331 ? 35.651 -15.782 -45.859 1.00 72.50 331 THR A N 1
ATOM 2645 C CA . THR A 1 331 ? 37.107 -15.842 -45.654 1.00 72.50 331 THR A CA 1
ATOM 2646 C C . THR A 1 331 ? 37.748 -14.477 -45.380 1.00 72.50 331 THR A C 1
ATOM 2648 O O . THR A 1 331 ? 38.654 -14.394 -44.561 1.00 72.50 331 THR A O 1
ATOM 2651 N N . TYR A 1 332 ? 37.244 -13.386 -45.970 1.00 72.31 332 TYR A N 1
ATOM 2652 C CA . TYR A 1 332 ? 37.804 -12.034 -45.789 1.00 72.31 332 TYR A CA 1
ATOM 2653 C C . TYR A 1 332 ? 37.568 -11.407 -44.400 1.00 72.31 332 TYR A C 1
ATOM 2655 O O . TYR A 1 332 ? 38.255 -10.454 -44.051 1.00 72.31 332 TYR A O 1
ATOM 2663 N N . ILE A 1 333 ? 36.614 -11.915 -43.612 1.00 68.75 333 ILE A N 1
ATOM 2664 C CA . ILE A 1 333 ? 36.379 -11.507 -42.210 1.00 68.75 333 ILE A CA 1
ATOM 2665 C C . ILE A 1 333 ? 36.688 -12.637 -41.224 1.00 68.75 333 ILE A C 1
ATOM 2667 O O . ILE A 1 333 ? 36.399 -12.496 -40.042 1.00 68.75 333 ILE A O 1
ATOM 2671 N N . ASN A 1 334 ? 37.250 -13.756 -41.699 1.00 77.50 334 ASN A N 1
ATOM 2672 C CA . ASN A 1 334 ? 37.442 -14.976 -40.912 1.00 77.50 334 ASN A CA 1
ATOM 2673 C C . ASN A 1 334 ? 36.186 -15.335 -40.087 1.00 77.50 334 ASN A C 1
ATOM 2675 O O . ASN A 1 334 ? 36.231 -15.463 -38.861 1.00 77.50 334 ASN A O 1
ATOM 2679 N N . GLY A 1 335 ? 35.037 -15.386 -40.767 1.00 83.69 335 GLY A N 1
ATOM 2680 C CA . GLY A 1 335 ? 33.737 -15.496 -40.115 1.00 83.69 335 GLY A CA 1
ATOM 2681 C C . GLY A 1 335 ? 32.692 -16.229 -40.944 1.00 83.69 335 GLY A C 1
ATOM 2682 O O . GLY A 1 335 ? 32.914 -16.603 -42.099 1.00 83.69 335 GLY A O 1
ATOM 2683 N N . ILE A 1 336 ? 31.528 -16.422 -40.334 1.00 86.81 336 ILE A N 1
ATOM 2684 C CA . ILE A 1 336 ? 30.396 -17.151 -40.898 1.00 86.81 336 ILE A CA 1
ATOM 2685 C C . ILE A 1 336 ? 29.211 -16.200 -41.027 1.00 86.81 336 ILE A C 1
ATOM 2687 O O . ILE A 1 336 ? 28.859 -15.493 -40.088 1.00 86.81 336 ILE A O 1
ATOM 2691 N N . LYS A 1 337 ? 28.569 -16.194 -42.195 1.00 88.69 337 LYS A N 1
ATOM 2692 C CA . LYS A 1 337 ? 27.332 -15.454 -42.438 1.00 88.69 337 LYS A CA 1
ATOM 2693 C C . LYS A 1 337 ? 26.140 -16.400 -42.375 1.00 88.69 337 LYS A C 1
ATOM 2695 O O . LYS A 1 337 ? 26.051 -17.309 -43.201 1.00 88.69 337 LYS A O 1
ATOM 2700 N N . ALA A 1 338 ? 25.207 -16.136 -41.465 1.00 89.44 338 ALA A N 1
ATOM 2701 C CA . ALA A 1 338 ? 23.883 -16.753 -41.449 1.00 89.44 338 ALA A CA 1
ATOM 2702 C C . ALA A 1 338 ? 22.856 -15.764 -42.016 1.00 89.44 338 ALA A C 1
ATOM 2704 O O . ALA A 1 338 ? 22.840 -14.589 -41.653 1.00 89.44 338 ALA A O 1
ATOM 2705 N N . SER A 1 339 ? 22.026 -16.227 -42.949 1.00 88.31 339 SER A N 1
ATOM 2706 C CA . SER A 1 339 ? 21.062 -15.396 -43.688 1.00 88.31 339 SER A CA 1
ATOM 2707 C C . SER A 1 339 ? 19.643 -15.965 -43.609 1.00 88.31 339 SER A C 1
ATOM 2709 O O . SER A 1 339 ? 19.425 -16.971 -42.943 1.00 88.31 339 SER A O 1
ATOM 2711 N N . ALA A 1 340 ? 18.674 -15.327 -44.278 1.00 87.19 340 ALA A N 1
ATOM 2712 C CA . ALA A 1 340 ? 17.254 -15.705 -44.224 1.00 87.19 340 ALA A CA 1
ATOM 2713 C C . ALA A 1 340 ? 16.645 -15.622 -42.810 1.00 87.19 340 ALA A C 1
ATOM 2715 O O . ALA A 1 340 ? 15.710 -16.354 -42.489 1.00 87.19 340 ALA A O 1
ATOM 2716 N N . LEU A 1 341 ? 17.160 -14.717 -41.970 1.00 90.25 341 LEU A N 1
ATOM 2717 C CA . LEU A 1 341 ? 16.605 -14.486 -40.641 1.00 90.25 341 LEU A CA 1
ATOM 2718 C C . LEU A 1 341 ? 15.301 -13.679 -40.741 1.00 90.25 341 LEU A C 1
ATOM 2720 O O . LEU A 1 341 ? 15.207 -12.778 -41.587 1.00 90.25 341 LEU A O 1
ATOM 2724 N N . PRO A 1 342 ? 14.303 -13.960 -39.882 1.00 89.62 342 PRO A N 1
ATOM 2725 C CA . PRO A 1 342 ? 13.051 -13.217 -39.879 1.00 89.62 342 PRO A CA 1
ATOM 2726 C C . PRO A 1 342 ? 13.252 -11.720 -39.637 1.00 89.62 342 PRO A C 1
ATOM 2728 O O . PRO A 1 342 ? 14.092 -11.311 -38.836 1.00 89.62 342 PRO A O 1
ATOM 2731 N N . ASN A 1 343 ? 12.431 -10.888 -40.283 1.00 87.50 343 ASN A N 1
ATOM 2732 C CA . ASN A 1 343 ? 12.542 -9.431 -40.159 1.00 87.50 343 ASN A CA 1
ATOM 2733 C C . ASN A 1 343 ? 12.305 -8.927 -38.732 1.00 87.50 343 ASN A C 1
ATOM 2735 O O . ASN A 1 343 ? 13.035 -8.053 -38.265 1.00 87.50 343 ASN A O 1
ATOM 2739 N N . PHE A 1 344 ? 11.377 -9.563 -38.014 1.00 89.50 344 PHE A N 1
ATOM 2740 C CA . PHE A 1 344 ? 11.074 -9.236 -36.622 1.00 89.50 344 PHE A CA 1
ATOM 2741 C C . PHE A 1 344 ? 12.245 -9.499 -35.660 1.00 89.50 344 PHE A C 1
ATOM 2743 O O . PHE A 1 344 ? 12.205 -9.015 -34.539 1.00 89.50 344 PHE A O 1
ATOM 2750 N N . PHE A 1 345 ? 13.317 -10.192 -36.081 1.00 92.56 345 PHE A N 1
ATOM 2751 C CA . PHE A 1 345 ? 14.520 -10.359 -35.250 1.00 92.56 345 PHE A CA 1
ATOM 2752 C C . PHE A 1 345 ? 15.311 -9.050 -35.037 1.00 92.56 345 PHE A C 1
ATOM 2754 O O . PHE A 1 345 ? 16.271 -9.019 -34.272 1.00 92.56 345 PHE A O 1
ATOM 2761 N N . ARG A 1 346 ? 14.938 -7.969 -35.733 1.00 91.12 346 ARG A N 1
ATOM 2762 C CA . ARG A 1 346 ? 15.466 -6.607 -35.532 1.00 91.12 346 ARG A CA 1
ATOM 2763 C C . ARG A 1 346 ? 14.511 -5.717 -34.729 1.00 91.12 346 ARG A C 1
ATOM 2765 O O . ARG A 1 346 ? 14.747 -4.517 -34.618 1.00 91.12 346 ARG A O 1
ATOM 2772 N N . GLU A 1 347 ? 13.449 -6.290 -34.171 1.00 93.00 347 GLU A N 1
ATOM 2773 C CA . GLU A 1 347 ? 12.473 -5.607 -33.322 1.00 93.00 347 GLU A CA 1
ATOM 2774 C C . GLU A 1 347 ? 12.600 -6.101 -31.874 1.00 93.00 347 GLU A C 1
ATOM 2776 O O . GLU A 1 347 ? 13.167 -7.156 -31.614 1.00 93.00 347 GLU A O 1
ATOM 2781 N N . LEU A 1 348 ? 12.101 -5.338 -30.900 1.00 95.88 348 LEU A N 1
ATOM 2782 C CA . LEU A 1 348 ? 12.032 -5.834 -29.522 1.00 95.88 348 LEU A CA 1
ATOM 2783 C C . LEU A 1 348 ? 10.925 -6.897 -29.428 1.00 95.88 348 LEU A C 1
ATOM 2785 O O . LEU A 1 348 ? 9.837 -6.665 -29.966 1.00 95.88 348 LEU A O 1
ATOM 2789 N N . PRO A 1 349 ? 11.142 -8.028 -28.734 1.00 96.50 349 PRO A N 1
ATOM 2790 C CA . PRO A 1 349 ? 10.080 -8.998 -28.521 1.00 96.50 349 PRO A CA 1
ATOM 2791 C C . PRO A 1 349 ? 8.977 -8.412 -27.634 1.00 96.50 349 PRO A C 1
ATOM 2793 O O . PRO A 1 349 ? 9.174 -7.436 -26.907 1.00 96.50 349 PRO A O 1
ATOM 2796 N N . SER A 1 350 ? 7.800 -9.034 -27.659 1.00 95.62 350 SER A N 1
ATOM 2797 C CA . SER A 1 350 ? 6.753 -8.706 -26.693 1.00 95.62 350 SER A CA 1
ATOM 2798 C C . SER A 1 350 ? 7.232 -9.042 -25.280 1.00 95.62 350 SER A C 1
ATOM 2800 O O . SER A 1 350 ? 7.715 -10.145 -25.034 1.00 95.62 350 SER A O 1
ATOM 2802 N N . ILE A 1 351 ? 7.045 -8.126 -24.326 1.00 94.69 351 ILE A N 1
ATOM 2803 C CA . ILE A 1 351 ? 7.351 -8.379 -22.907 1.00 94.69 351 ILE A CA 1
ATOM 2804 C C . ILE A 1 351 ? 6.481 -9.503 -22.312 1.00 94.69 351 ILE A C 1
ATOM 2806 O O . ILE A 1 351 ? 6.839 -10.097 -21.302 1.00 94.69 351 ILE A O 1
ATOM 2810 N N . ASN A 1 352 ? 5.359 -9.823 -22.968 1.00 94.31 352 ASN A N 1
ATOM 2811 C CA . ASN A 1 352 ? 4.448 -10.908 -22.598 1.00 94.31 352 ASN A CA 1
ATOM 2812 C C . ASN A 1 352 ? 4.852 -12.271 -23.182 1.00 94.31 352 ASN A C 1
ATOM 2814 O O . ASN A 1 352 ? 4.104 -13.239 -23.040 1.00 94.31 352 ASN A O 1
ATOM 2818 N N . GLU A 1 353 ? 5.999 -12.360 -23.862 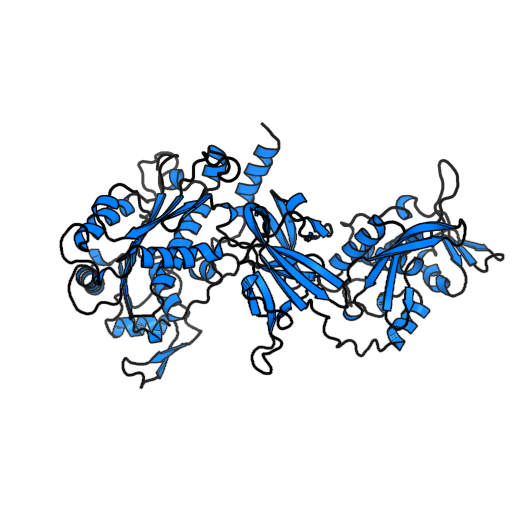1.00 95.62 353 GLU A N 1
ATOM 2819 C CA . GLU A 1 353 ? 6.553 -13.644 -24.282 1.00 95.62 353 GLU A CA 1
ATOM 2820 C C . GLU A 1 353 ? 6.835 -14.565 -23.093 1.00 95.62 353 GLU A C 1
ATOM 2822 O O . GLU A 1 353 ? 6.995 -14.152 -21.941 1.00 95.62 353 GLU A O 1
ATOM 2827 N N . ASN A 1 354 ? 6.925 -15.861 -23.382 1.00 95.06 354 ASN A N 1
ATOM 2828 C CA . ASN A 1 354 ? 7.263 -16.828 -22.349 1.00 95.06 354 ASN A CA 1
ATOM 2829 C C . ASN A 1 354 ? 8.686 -16.580 -21.807 1.00 95.06 354 ASN A C 1
ATOM 2831 O O . ASN A 1 354 ? 9.593 -16.143 -22.521 1.00 95.06 354 ASN A O 1
ATOM 2835 N N . LYS A 1 355 ? 8.908 -16.906 -20.529 1.00 94.69 355 LYS A N 1
ATOM 2836 C CA . LYS A 1 355 ? 10.184 -16.606 -19.861 1.00 94.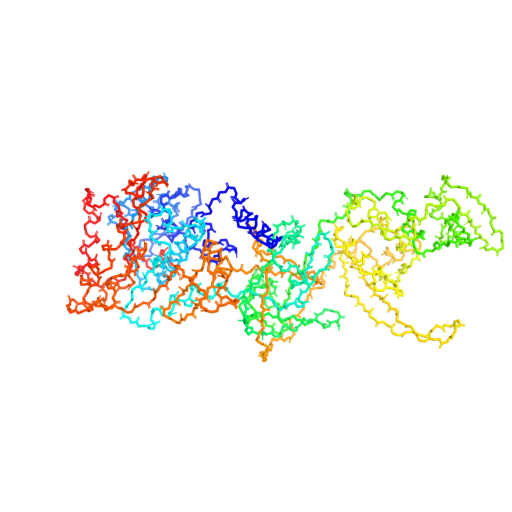69 355 LYS A CA 1
ATOM 2837 C C . LYS A 1 355 ? 11.396 -17.295 -20.495 1.00 94.69 355 LYS A C 1
ATOM 2839 O O . LYS A 1 355 ? 12.485 -16.740 -20.423 1.00 94.69 355 LYS A O 1
ATOM 2844 N N . SER A 1 356 ? 11.218 -18.466 -21.113 1.00 97.31 356 SER A N 1
ATOM 2845 C CA . SER A 1 356 ? 12.293 -19.168 -21.832 1.00 97.31 356 SER A CA 1
ATOM 2846 C C . SER A 1 356 ? 12.751 -18.364 -23.052 1.00 97.31 356 SER A C 1
ATOM 2848 O O . SER A 1 356 ? 13.951 -18.177 -23.262 1.00 97.31 356 SER A O 1
ATOM 2850 N N . TYR A 1 357 ? 11.803 -17.817 -23.816 1.00 98.00 357 TYR A N 1
ATOM 2851 C CA . TYR A 1 357 ? 12.083 -16.944 -24.951 1.00 98.00 357 TYR A CA 1
ATOM 2852 C C . TYR A 1 357 ? 12.735 -15.631 -24.524 1.00 98.00 357 TYR A C 1
ATOM 2854 O O . TYR A 1 357 ? 13.765 -15.259 -25.082 1.00 98.00 357 TYR A O 1
ATOM 2862 N N . LEU A 1 358 ? 12.190 -14.969 -23.499 1.00 97.56 358 LEU A N 1
ATOM 2863 C CA . LEU A 1 358 ? 12.751 -13.728 -22.961 1.00 97.56 358 LEU A CA 1
ATOM 2864 C C . LEU A 1 358 ? 14.164 -13.921 -22.395 1.00 97.56 358 LEU A C 1
ATOM 2866 O O . LEU A 1 358 ? 15.028 -13.082 -22.635 1.00 97.56 358 LEU A O 1
ATOM 2870 N N . LEU A 1 359 ? 14.423 -15.030 -21.691 1.00 97.81 359 LEU A N 1
ATOM 2871 C CA . LEU A 1 359 ? 15.762 -15.374 -21.205 1.00 97.81 359 LEU A CA 1
ATOM 2872 C C . LEU A 1 359 ? 16.726 -15.598 -22.372 1.00 97.81 359 LEU A C 1
ATOM 2874 O O . LEU A 1 359 ? 17.817 -15.035 -22.373 1.00 97.81 359 LEU A O 1
ATOM 2878 N N . GLY A 1 360 ? 16.306 -16.359 -23.387 1.00 97.81 360 GLY A N 1
ATOM 2879 C CA . GLY A 1 360 ? 17.103 -16.559 -24.592 1.00 97.81 360 GLY A CA 1
ATOM 2880 C C . GLY A 1 360 ? 17.426 -15.240 -25.293 1.00 97.81 360 GLY A C 1
ATOM 2881 O O . GLY A 1 360 ? 18.589 -14.970 -25.577 1.00 97.81 360 GLY A O 1
ATOM 2882 N N . TRP A 1 361 ? 16.422 -14.386 -25.504 1.00 98.19 361 TRP A N 1
ATOM 2883 C CA . TRP A 1 361 ? 16.604 -13.063 -26.104 1.00 98.19 361 TRP A CA 1
ATOM 2884 C C . TRP A 1 361 ? 17.572 -12.196 -25.300 1.00 98.19 361 TRP A C 1
ATOM 2886 O O . TRP A 1 361 ? 18.489 -11.609 -25.872 1.00 98.19 361 TRP A O 1
ATOM 2896 N N . LEU A 1 362 ? 17.438 -12.181 -23.973 1.00 97.75 362 LEU A N 1
ATOM 2897 C CA . LEU A 1 362 ? 18.331 -11.445 -23.082 1.00 97.75 362 LEU A CA 1
ATOM 2898 C C . LEU A 1 362 ? 19.788 -11.921 -23.212 1.00 97.75 362 LEU A C 1
ATOM 2900 O O . LEU A 1 362 ? 20.696 -11.099 -23.325 1.00 97.75 362 LEU A O 1
ATOM 2904 N N . MET A 1 363 ? 20.010 -13.239 -23.229 1.00 97.50 363 MET A N 1
ATOM 2905 C CA . MET A 1 363 ? 21.339 -13.848 -23.353 1.00 97.50 363 MET A CA 1
ATOM 2906 C C . MET A 1 363 ? 21.965 -13.595 -24.727 1.00 97.50 363 MET A C 1
ATOM 2908 O O . MET A 1 363 ? 23.141 -13.244 -24.812 1.00 97.50 363 MET A O 1
ATOM 2912 N N . GLY A 1 364 ? 21.181 -13.732 -25.800 1.00 96.88 364 GLY A N 1
ATOM 2913 C CA . GLY A 1 364 ? 21.625 -13.438 -27.161 1.00 96.88 364 GLY A CA 1
ATOM 2914 C C . GLY A 1 364 ? 21.991 -11.967 -27.333 1.00 96.88 364 GLY A C 1
ATOM 2915 O O . GLY A 1 364 ? 23.056 -11.656 -27.862 1.00 96.88 364 GLY A O 1
ATOM 2916 N N . TYR A 1 365 ? 21.154 -11.057 -26.826 1.00 97.12 365 TYR A N 1
ATOM 2917 C CA . TYR A 1 365 ? 21.422 -9.624 -26.931 1.00 97.12 365 TYR A CA 1
ATOM 2918 C C . TYR A 1 365 ? 22.643 -9.212 -26.097 1.00 97.12 365 TYR A C 1
ATOM 2920 O O . TYR A 1 365 ? 23.477 -8.435 -26.558 1.00 97.12 365 TYR A O 1
ATOM 2928 N N . PHE A 1 366 ? 22.818 -9.805 -24.911 1.00 97.12 366 PHE A N 1
ATOM 2929 C CA . PHE A 1 366 ? 24.029 -9.622 -24.112 1.00 97.12 366 PHE A CA 1
ATOM 2930 C C . PHE A 1 366 ? 25.283 -10.207 -24.784 1.00 97.12 366 PHE A C 1
ATOM 2932 O O . PHE A 1 366 ? 26.377 -9.685 -24.596 1.00 97.12 366 PHE A O 1
ATOM 2939 N N . ALA A 1 367 ? 25.174 -11.285 -25.563 1.00 95.06 367 ALA A N 1
ATOM 2940 C CA . ALA A 1 367 ? 26.328 -11.836 -26.273 1.00 95.06 367 ALA A CA 1
ATOM 2941 C C . ALA A 1 367 ? 26.860 -10.880 -27.361 1.00 95.06 367 ALA A C 1
ATOM 2943 O O . ALA A 1 367 ? 28.077 -10.783 -27.536 1.00 95.06 367 ALA A O 1
ATOM 2944 N N . ALA A 1 368 ? 25.962 -10.149 -28.029 1.00 92.88 368 ALA A N 1
ATOM 2945 C CA . ALA A 1 368 ? 26.310 -9.119 -29.007 1.00 92.88 368 ALA A CA 1
ATOM 2946 C C . ALA A 1 368 ? 26.932 -7.880 -28.332 1.00 92.88 368 ALA A C 1
ATOM 2948 O O . ALA A 1 368 ? 28.129 -7.615 -28.468 1.00 92.88 368 ALA A O 1
ATOM 2949 N N . ASP A 1 369 ? 26.145 -7.184 -27.504 1.00 92.69 369 ASP A N 1
ATOM 2950 C CA . ASP A 1 369 ? 26.471 -5.831 -27.016 1.00 92.69 369 ASP A CA 1
ATOM 2951 C C . ASP A 1 369 ? 27.032 -5.800 -25.579 1.00 92.69 369 ASP A C 1
ATOM 2953 O O . ASP A 1 369 ? 27.444 -4.750 -25.068 1.00 92.69 369 ASP A O 1
ATOM 2957 N N . GLY A 1 370 ? 27.016 -6.936 -24.883 1.00 94.19 370 GLY A N 1
ATOM 2958 C CA . GLY A 1 370 ? 27.444 -7.050 -23.494 1.00 94.19 370 GLY A CA 1
ATOM 2959 C C . GLY A 1 370 ? 28.956 -7.177 -23.344 1.00 94.19 370 GLY A C 1
ATOM 2960 O O . GLY A 1 370 ? 29.675 -7.683 -24.205 1.00 94.19 370 GLY A O 1
ATOM 2961 N N . THR A 1 371 ? 29.460 -6.723 -22.201 1.00 94.81 371 THR A N 1
ATOM 2962 C CA . THR A 1 371 ? 30.874 -6.821 -21.834 1.00 94.81 371 THR A CA 1
ATOM 2963 C C . THR A 1 371 ? 31.008 -7.407 -20.438 1.00 94.81 371 THR A C 1
ATOM 2965 O O . THR A 1 371 ? 30.345 -6.966 -19.497 1.00 94.81 371 THR A O 1
ATOM 2968 N N . VAL A 1 372 ? 31.916 -8.373 -20.283 1.00 93.69 372 VAL A N 1
ATOM 2969 C CA . VAL A 1 372 ? 32.325 -8.888 -18.971 1.00 93.69 372 VAL A CA 1
ATOM 2970 C C . VAL A 1 372 ? 33.801 -8.596 -18.754 1.00 93.69 372 VAL A C 1
ATOM 2972 O O . VAL A 1 372 ? 34.645 -8.975 -19.564 1.00 93.69 372 VAL A O 1
ATOM 2975 N N . SER A 1 373 ? 34.116 -7.897 -17.664 1.00 90.19 373 SER A N 1
ATOM 2976 C CA . SER A 1 373 ? 35.498 -7.582 -17.296 1.00 90.19 373 SER A CA 1
ATOM 2977 C C . SER A 1 373 ? 35.665 -7.554 -15.780 1.00 90.19 373 SER A C 1
ATOM 2979 O O . SER A 1 373 ? 34.902 -6.897 -15.075 1.00 90.19 373 SER A O 1
ATOM 2981 N N . ASN A 1 374 ? 36.650 -8.286 -15.249 1.00 83.62 374 ASN A N 1
ATOM 2982 C CA . ASN A 1 374 ? 36.920 -8.381 -13.805 1.00 83.62 374 ASN A CA 1
ATOM 2983 C C . ASN A 1 374 ? 35.662 -8.711 -12.967 1.00 83.62 374 ASN A C 1
ATOM 2985 O O . ASN A 1 374 ? 35.448 -8.154 -11.888 1.00 83.62 374 ASN A O 1
ATOM 2989 N N . GLY A 1 375 ? 34.781 -9.570 -13.496 1.00 77.94 375 GLY A N 1
ATOM 2990 C CA . GLY A 1 375 ? 33.499 -9.923 -12.877 1.00 77.94 375 GLY A CA 1
ATOM 2991 C C . GLY A 1 375 ? 32.428 -8.820 -12.888 1.00 77.94 375 GLY A C 1
ATOM 2992 O O . GLY A 1 375 ? 31.358 -9.020 -12.311 1.00 77.94 375 GLY A O 1
ATOM 2993 N N . GLN A 1 376 ? 32.687 -7.667 -13.511 1.00 88.19 376 GLN A N 1
ATOM 2994 C CA . GLN A 1 376 ? 31.675 -6.656 -13.822 1.00 88.19 376 GLN A CA 1
ATOM 2995 C C . GLN A 1 376 ? 30.972 -7.030 -15.121 1.00 88.19 376 GLN A C 1
ATOM 2997 O O . GLN A 1 376 ? 31.626 -7.398 -16.094 1.00 88.19 376 GLN A O 1
ATOM 3002 N N . ILE A 1 377 ? 29.645 -6.952 -15.105 1.00 94.19 377 ILE A N 1
ATOM 3003 C CA . ILE A 1 377 ? 28.770 -7.383 -16.194 1.00 94.19 377 ILE A CA 1
ATOM 3004 C C . ILE A 1 377 ? 28.023 -6.139 -16.650 1.00 94.19 377 ILE A C 1
ATOM 3006 O O . ILE A 1 377 ? 27.175 -5.621 -15.919 1.00 94.19 377 ILE A O 1
ATOM 3010 N N . ASP A 1 378 ? 28.404 -5.631 -17.811 1.00 94.88 378 ASP A N 1
ATOM 3011 C CA . ASP A 1 378 ? 27.954 -4.361 -18.357 1.00 94.88 378 ASP A CA 1
ATOM 3012 C C . ASP A 1 378 ? 27.171 -4.590 -19.646 1.00 94.88 378 ASP A C 1
ATOM 3014 O O . ASP A 1 378 ? 27.619 -5.312 -20.532 1.00 94.88 378 ASP A O 1
ATOM 3018 N N . MET A 1 379 ? 26.027 -3.927 -19.756 1.00 95.75 379 MET A N 1
ATOM 3019 C CA . MET A 1 379 ? 25.274 -3.787 -20.994 1.00 95.75 379 MET A CA 1
ATOM 3020 C C . MET A 1 379 ? 25.313 -2.326 -21.420 1.00 95.75 379 MET A C 1
ATOM 3022 O O . MET A 1 379 ? 25.175 -1.426 -20.583 1.00 95.75 379 MET A O 1
ATOM 3026 N N . THR A 1 380 ? 25.489 -2.080 -22.714 1.00 94.75 380 THR A N 1
ATOM 3027 C CA . THR A 1 380 ? 25.484 -0.724 -23.260 1.00 94.75 380 THR A CA 1
ATOM 3028 C C . THR A 1 380 ? 24.597 -0.632 -24.490 1.00 94.75 380 THR A C 1
ATOM 3030 O O . THR A 1 380 ? 24.459 -1.599 -25.225 1.00 94.75 380 THR A O 1
ATOM 3033 N N . SER A 1 381 ? 23.981 0.525 -24.714 1.00 94.44 381 SER A N 1
ATOM 3034 C CA . SER A 1 381 ? 23.217 0.791 -25.930 1.00 94.44 381 SER A CA 1
ATOM 3035 C C . SER A 1 381 ? 23.221 2.279 -26.259 1.00 94.44 381 SER A C 1
ATOM 3037 O O . SER A 1 381 ? 23.211 3.121 -25.364 1.00 94.44 381 SER A O 1
ATOM 3039 N N . VAL A 1 382 ? 23.176 2.617 -27.546 1.00 92.06 382 VAL A N 1
ATOM 3040 C CA . VAL A 1 382 ? 22.967 4.001 -28.013 1.00 92.06 382 VAL A CA 1
ATOM 3041 C C . VAL A 1 382 ? 21.495 4.426 -27.951 1.00 92.06 382 VAL A C 1
ATOM 3043 O O . VAL A 1 382 ? 21.181 5.607 -28.072 1.00 92.06 382 VAL A O 1
ATOM 3046 N N . HIS A 1 383 ? 20.576 3.478 -27.740 1.00 92.62 383 HIS A N 1
ATOM 3047 C CA . HIS A 1 383 ? 19.143 3.736 -27.647 1.00 92.62 383 HIS A CA 1
ATOM 3048 C C . HIS A 1 383 ? 18.627 3.446 -26.237 1.00 92.62 383 HIS A C 1
ATOM 3050 O O . HIS A 1 383 ? 18.650 2.305 -25.777 1.00 92.62 383 HIS A O 1
ATOM 3056 N N . ARG A 1 384 ? 18.074 4.471 -25.577 1.00 94.31 384 ARG A N 1
ATOM 3057 C CA . ARG A 1 384 ? 17.511 4.361 -24.221 1.00 94.31 384 ARG A CA 1
ATOM 3058 C C . ARG A 1 384 ? 16.457 3.254 -24.098 1.00 94.31 384 ARG A C 1
ATOM 3060 O O . ARG A 1 384 ? 16.521 2.440 -23.184 1.00 94.31 384 ARG A O 1
ATOM 3067 N N . LYS A 1 385 ? 15.559 3.159 -25.083 1.00 94.69 385 LYS A N 1
ATOM 3068 C CA . LYS A 1 385 ? 14.494 2.145 -25.128 1.00 94.69 385 LYS A CA 1
ATOM 3069 C C . LYS A 1 385 ? 15.034 0.709 -25.064 1.00 94.69 385 LYS A C 1
ATOM 3071 O O . LYS A 1 385 ? 14.414 -0.146 -24.442 1.00 94.69 385 LYS A O 1
ATOM 3076 N N . ASN A 1 386 ? 16.186 0.439 -25.681 1.00 95.50 386 ASN A N 1
ATOM 3077 C CA . ASN A 1 386 ? 16.765 -0.907 -25.714 1.00 95.50 386 ASN A CA 1
ATOM 3078 C C . ASN A 1 386 ? 17.262 -1.326 -24.333 1.00 95.50 386 ASN A C 1
ATOM 3080 O O . ASN A 1 386 ? 17.022 -2.453 -23.908 1.00 95.50 386 ASN A O 1
ATOM 3084 N N . ILE A 1 387 ? 17.937 -0.415 -23.626 1.00 95.62 387 ILE A N 1
ATOM 3085 C CA . ILE A 1 387 ? 18.467 -0.711 -22.296 1.00 95.62 387 ILE A CA 1
ATOM 3086 C C . ILE A 1 387 ? 17.361 -0.748 -21.233 1.00 95.62 387 ILE A C 1
ATOM 3088 O O . ILE A 1 387 ? 17.437 -1.557 -20.313 1.00 95.62 387 ILE A O 1
ATOM 3092 N N . GLU A 1 388 ? 16.307 0.061 -21.389 1.00 95.75 388 GLU A N 1
ATOM 3093 C CA . GLU A 1 388 ? 15.101 0.001 -20.552 1.00 95.75 388 GLU A CA 1
ATOM 3094 C C . GLU A 1 388 ? 14.375 -1.335 -20.735 1.00 95.75 388 GLU A C 1
ATOM 3096 O O . GLU A 1 388 ? 14.088 -2.009 -19.751 1.00 95.75 388 GLU A O 1
ATOM 3101 N N . PHE A 1 389 ? 14.174 -1.783 -21.978 1.00 96.81 389 PHE A N 1
ATOM 3102 C CA . PHE A 1 389 ? 13.573 -3.090 -22.240 1.00 96.81 389 PHE A CA 1
ATOM 3103 C C . PHE A 1 389 ? 14.445 -4.243 -21.718 1.00 96.81 389 PHE A C 1
ATOM 3105 O O . PHE A 1 389 ? 13.938 -5.170 -21.090 1.00 96.81 389 PHE A O 1
ATOM 3112 N N . PHE A 1 390 ? 15.769 -4.169 -21.900 1.00 97.00 390 PHE A N 1
ATOM 3113 C CA . PHE A 1 390 ? 16.710 -5.140 -21.333 1.00 97.00 390 PHE A CA 1
ATOM 3114 C C . PHE A 1 390 ? 16.595 -5.209 -19.798 1.00 97.00 390 PHE A C 1
ATOM 3116 O O . PHE A 1 390 ? 16.515 -6.302 -19.237 1.00 97.00 390 PHE A O 1
ATOM 3123 N N . ARG A 1 391 ? 16.511 -4.056 -19.114 1.00 95.94 391 ARG A N 1
ATOM 3124 C CA . ARG A 1 391 ? 16.263 -3.972 -17.663 1.00 95.94 391 ARG A CA 1
ATOM 3125 C C . ARG A 1 391 ? 14.941 -4.631 -17.277 1.00 95.94 391 ARG A C 1
ATOM 3127 O O . ARG A 1 391 ? 14.906 -5.408 -16.326 1.00 95.94 391 ARG A O 1
ATOM 3134 N N . ASP A 1 392 ? 13.869 -4.331 -17.995 1.00 96.00 392 ASP A N 1
ATOM 3135 C CA . ASP A 1 392 ? 12.532 -4.828 -17.672 1.00 96.00 392 ASP A CA 1
ATOM 3136 C C . ASP A 1 392 ? 12.456 -6.362 -17.816 1.00 96.00 392 ASP A C 1
ATOM 3138 O O . ASP A 1 392 ? 11.930 -7.047 -16.934 1.00 96.00 392 ASP A O 1
ATOM 3142 N N . VAL A 1 393 ? 13.099 -6.926 -18.847 1.00 96.56 393 VAL A N 1
ATOM 3143 C CA . VAL A 1 393 ? 13.264 -8.381 -18.997 1.00 96.56 393 VAL A CA 1
ATOM 3144 C C . VAL A 1 393 ? 14.112 -8.975 -17.864 1.00 96.56 393 VAL A C 1
ATOM 3146 O O . VAL A 1 393 ? 13.747 -10.015 -17.309 1.00 96.56 393 VAL A O 1
ATOM 3149 N N . CYS A 1 394 ? 15.208 -8.319 -17.454 1.00 95.75 394 CYS A N 1
ATOM 3150 C CA . CYS A 1 394 ? 15.990 -8.752 -16.289 1.00 95.75 394 CYS A CA 1
ATOM 3151 C C . CYS A 1 394 ? 15.122 -8.847 -15.023 1.00 95.75 394 CYS A C 1
ATOM 3153 O O . CYS A 1 394 ? 15.154 -9.868 -14.333 1.00 95.75 394 CYS A O 1
ATOM 3155 N N . ILE A 1 395 ? 14.310 -7.823 -14.744 1.00 93.62 395 ILE A N 1
ATOM 3156 C CA . ILE A 1 395 ? 13.432 -7.769 -13.567 1.00 93.62 395 ILE A CA 1
ATOM 3157 C C . ILE A 1 395 ? 12.454 -8.957 -13.545 1.00 93.62 395 ILE A C 1
ATOM 3159 O O . ILE A 1 395 ? 12.324 -9.627 -12.514 1.00 93.62 395 ILE A O 1
ATOM 3163 N N . LEU A 1 396 ? 11.819 -9.274 -14.680 1.00 93.44 396 LEU A N 1
ATOM 3164 C CA . LEU A 1 396 ? 10.884 -10.403 -14.818 1.00 93.44 396 LEU A CA 1
ATOM 3165 C C . LEU A 1 396 ? 11.521 -11.778 -14.560 1.00 93.44 396 LEU A C 1
ATOM 3167 O O . LEU A 1 396 ? 10.860 -12.702 -14.060 1.00 93.44 396 LEU A O 1
ATOM 3171 N N . LEU A 1 397 ? 12.804 -11.907 -14.901 1.00 93.88 397 LEU A N 1
ATOM 3172 C CA . LEU A 1 397 ? 13.610 -13.120 -14.743 1.00 93.88 397 LEU A CA 1
ATOM 3173 C C . LEU A 1 397 ? 14.328 -13.194 -13.382 1.00 93.88 397 LEU A C 1
ATOM 3175 O O . LEU A 1 397 ? 15.087 -14.132 -13.125 1.00 93.88 397 LEU A O 1
ATOM 3179 N N . GLY A 1 398 ? 14.096 -12.218 -12.497 1.00 91.94 398 GLY A N 1
ATOM 3180 C CA . GLY A 1 398 ? 14.739 -12.157 -11.184 1.00 91.94 398 GLY A CA 1
ATOM 3181 C C . GLY A 1 398 ? 16.234 -11.829 -11.250 1.00 91.94 398 GLY A C 1
ATOM 3182 O O . GLY A 1 398 ? 16.979 -12.179 -10.334 1.00 91.94 398 GLY A O 1
ATOM 3183 N N . ILE A 1 399 ? 16.677 -11.181 -12.329 1.00 92.75 399 ILE A N 1
ATOM 3184 C CA . ILE A 1 399 ? 18.037 -10.673 -12.511 1.00 92.75 399 ILE A CA 1
ATOM 3185 C C . ILE A 1 399 ? 18.068 -9.231 -12.003 1.00 92.75 399 ILE A C 1
ATOM 3187 O O . ILE A 1 399 ? 17.324 -8.369 -12.465 1.00 92.75 399 ILE A O 1
ATOM 3191 N N . GLY A 1 400 ? 18.922 -8.964 -11.021 1.00 90.12 400 GLY A N 1
ATOM 3192 C CA . GLY A 1 400 ? 19.075 -7.641 -10.434 1.00 90.12 400 GLY A CA 1
ATOM 3193 C C . GLY A 1 400 ? 19.859 -6.710 -11.351 1.00 90.12 400 GLY A C 1
ATOM 3194 O O . GLY A 1 400 ? 20.882 -7.096 -11.920 1.00 90.12 400 GLY A O 1
ATOM 3195 N N . THR A 1 401 ? 19.421 -5.460 -11.436 1.00 91.50 401 THR A N 1
ATOM 3196 C CA . THR A 1 401 ? 20.052 -4.414 -12.243 1.00 91.50 401 THR A CA 1
ATOM 3197 C C . THR A 1 401 ? 20.460 -3.245 -11.357 1.00 91.50 401 THR A C 1
ATOM 3199 O O . THR A 1 401 ? 19.774 -2.899 -10.394 1.00 91.50 401 THR A O 1
ATOM 3202 N N . TYR A 1 402 ? 21.591 -2.625 -11.670 1.00 90.12 402 TYR A N 1
ATOM 3203 C CA . TYR A 1 402 ? 21.876 -1.275 -11.193 1.00 90.12 402 TYR A CA 1
ATOM 3204 C C . TYR A 1 402 ? 21.205 -0.250 -12.109 1.00 90.12 402 TYR A C 1
ATOM 3206 O O . TYR A 1 402 ? 20.731 -0.594 -13.188 1.00 90.12 402 TYR A O 1
ATOM 3214 N N . ASP A 1 403 ? 21.182 1.001 -11.675 1.00 87.94 403 ASP A N 1
ATOM 3215 C CA . ASP A 1 403 ? 20.507 2.078 -12.390 1.00 87.94 403 ASP A CA 1
ATOM 3216 C C . ASP A 1 403 ? 21.192 2.356 -13.744 1.00 87.94 403 ASP A C 1
ATOM 3218 O O . ASP A 1 403 ? 22.413 2.201 -13.893 1.00 87.94 403 ASP A O 1
ATOM 3222 N N . ILE A 1 404 ? 20.401 2.777 -14.733 1.00 90.75 404 ILE A N 1
ATOM 3223 C CA . ILE A 1 404 ? 20.889 3.147 -16.067 1.00 90.75 404 ILE A CA 1
ATOM 3224 C C . ILE A 1 404 ? 21.645 4.477 -15.966 1.00 90.75 404 ILE A C 1
ATOM 3226 O O . ILE A 1 404 ? 21.130 5.459 -15.436 1.00 90.75 404 ILE A O 1
ATOM 3230 N N . ARG A 1 405 ? 22.871 4.515 -16.492 1.00 90.06 405 ARG A N 1
ATOM 3231 C CA . ARG A 1 405 ? 23.722 5.708 -16.546 1.00 90.06 405 ARG A CA 1
ATOM 3232 C C . ARG A 1 405 ? 23.833 6.232 -17.968 1.00 90.06 405 ARG A C 1
ATOM 3234 O O . ARG A 1 405 ? 23.932 5.448 -18.910 1.00 90.06 405 ARG A O 1
ATOM 3241 N N . GLU A 1 406 ? 23.882 7.552 -18.097 1.00 92.19 406 GLU A N 1
ATOM 3242 C CA . GLU A 1 406 ? 24.143 8.245 -19.358 1.00 92.19 406 GLU A CA 1
ATOM 3243 C C . GLU A 1 406 ? 25.619 8.667 -19.418 1.00 92.19 406 GLU A C 1
ATOM 3245 O O . GLU A 1 406 ? 26.135 9.306 -18.501 1.00 92.19 406 GLU A O 1
ATOM 3250 N N . GLU A 1 407 ? 26.312 8.300 -20.494 1.00 89.94 407 GLU A N 1
ATOM 3251 C CA . GLU A 1 407 ? 27.699 8.676 -20.767 1.00 89.94 407 GLU A CA 1
ATOM 3252 C C . GLU A 1 407 ? 27.767 9.396 -22.121 1.00 89.94 407 GLU A C 1
ATOM 3254 O O . GLU A 1 407 ? 27.464 8.811 -23.161 1.00 89.94 407 GLU A O 1
ATOM 3259 N N . LYS A 1 408 ? 28.201 10.660 -22.137 1.00 91.50 408 LYS A N 1
ATOM 3260 C CA . LYS A 1 408 ? 28.499 11.380 -23.385 1.00 91.50 408 LYS A CA 1
ATOM 3261 C C . LYS A 1 408 ? 29.817 10.870 -23.965 1.00 91.50 408 LYS A C 1
ATOM 3263 O O . LYS A 1 408 ? 30.839 10.878 -23.279 1.00 91.50 408 LYS A O 1
ATOM 3268 N N . ARG A 1 409 ? 29.800 10.414 -25.217 1.00 88.50 409 ARG A N 1
ATOM 3269 C CA . ARG A 1 409 ? 30.973 9.893 -25.935 1.00 88.50 409 ARG A CA 1
ATOM 3270 C C . ARG A 1 409 ? 31.132 10.580 -27.283 1.00 88.50 409 ARG A C 1
ATOM 3272 O O . ARG A 1 409 ? 30.167 11.062 -27.863 1.00 88.50 409 ARG A O 1
ATOM 3279 N N . ILE A 1 410 ? 32.360 10.591 -27.791 1.00 87.50 410 ILE A N 1
ATOM 3280 C CA . ILE A 1 410 ? 32.677 11.067 -29.140 1.00 87.50 410 ILE A CA 1
ATOM 3281 C C . ILE A 1 410 ? 32.947 9.842 -30.008 1.00 87.50 410 ILE A C 1
ATOM 3283 O O . ILE A 1 410 ? 33.748 8.981 -29.642 1.00 87.50 410 ILE A O 1
ATOM 3287 N N . SER A 1 411 ? 32.257 9.736 -31.143 1.00 82.88 411 SER A N 1
ATOM 3288 C CA . SER A 1 411 ? 32.484 8.645 -32.091 1.00 82.88 411 SER A CA 1
ATOM 3289 C C . SER A 1 411 ? 33.844 8.802 -32.766 1.00 82.88 411 SER A C 1
ATOM 3291 O O . SER A 1 411 ? 34.139 9.841 -33.346 1.00 82.88 411 SER A O 1
ATOM 3293 N N . ASN A 1 412 ? 34.636 7.735 -32.771 1.00 83.38 412 ASN A N 1
ATOM 3294 C CA . ASN A 1 412 ? 35.915 7.667 -33.477 1.00 83.38 412 ASN A CA 1
ATOM 3295 C C . ASN A 1 412 ? 35.779 7.649 -35.014 1.00 83.38 412 ASN A C 1
ATOM 3297 O O . ASN A 1 412 ? 36.782 7.803 -35.703 1.00 83.38 412 ASN A O 1
ATOM 3301 N N . LEU A 1 413 ? 34.572 7.442 -35.554 1.00 82.56 413 LEU A N 1
ATOM 3302 C CA . LEU A 1 413 ? 34.331 7.367 -37.001 1.00 82.56 413 LEU A CA 1
ATOM 3303 C C . LEU A 1 413 ? 33.977 8.723 -37.614 1.00 82.56 413 LEU A C 1
ATOM 3305 O O . LEU A 1 413 ? 34.355 9.007 -38.746 1.00 82.56 413 LEU A O 1
ATOM 3309 N N . ASN A 1 414 ? 33.207 9.543 -36.896 1.00 86.75 414 ASN A N 1
ATOM 3310 C CA . ASN A 1 414 ? 32.673 10.801 -37.424 1.00 86.75 414 ASN A CA 1
ATOM 3311 C C . ASN A 1 414 ? 32.899 12.012 -36.503 1.00 86.75 414 ASN A C 1
ATOM 3313 O O . ASN A 1 414 ? 32.420 13.098 -36.827 1.00 86.75 414 ASN A O 1
ATOM 3317 N N . ASN A 1 415 ? 33.599 11.836 -35.374 1.00 86.88 415 ASN A N 1
ATOM 3318 C CA . ASN A 1 415 ? 33.867 12.857 -34.354 1.00 86.88 415 ASN A CA 1
ATOM 3319 C C . ASN A 1 415 ? 32.620 13.577 -33.811 1.00 86.88 415 ASN A C 1
ATOM 3321 O O . ASN A 1 415 ? 32.726 14.674 -33.265 1.00 86.88 415 ASN A O 1
ATOM 3325 N N . LYS A 1 416 ? 31.430 12.976 -33.928 1.00 89.06 416 LYS A N 1
ATOM 3326 C CA . LYS A 1 416 ? 30.198 13.526 -33.356 1.00 89.06 416 LYS A CA 1
ATOM 3327 C C . LYS A 1 416 ? 29.987 13.018 -31.936 1.00 89.06 416 LYS A C 1
ATOM 3329 O O . LYS A 1 416 ? 30.251 11.850 -31.635 1.00 89.06 416 LYS A O 1
ATOM 3334 N N . GLU A 1 417 ? 29.488 13.906 -31.084 1.00 89.88 417 GLU A N 1
ATOM 3335 C CA . GLU A 1 417 ? 29.033 13.562 -29.741 1.00 89.88 417 GLU A CA 1
ATOM 3336 C C . GLU A 1 417 ? 27.733 12.752 -29.821 1.00 89.88 417 GLU A C 1
ATOM 3338 O O . GLU A 1 417 ? 26.826 13.077 -30.589 1.00 89.88 417 GLU A O 1
ATOM 3343 N N . PHE A 1 418 ? 27.645 11.695 -29.023 1.00 89.94 418 PHE A N 1
ATOM 3344 C CA . PHE A 1 418 ? 26.435 10.906 -28.841 1.00 89.94 418 PHE A CA 1
ATOM 3345 C C . PHE A 1 418 ? 26.319 10.438 -27.387 1.00 89.94 418 PHE A C 1
ATOM 3347 O O . PHE A 1 418 ? 27.312 10.347 -26.659 1.00 89.94 418 PHE A O 1
ATOM 3354 N N . THR A 1 419 ? 25.097 10.128 -26.963 1.00 93.06 419 THR A N 1
ATOM 3355 C CA . THR A 1 419 ? 24.827 9.584 -25.629 1.00 93.06 419 THR A CA 1
ATOM 3356 C C . THR A 1 419 ? 24.849 8.061 -25.682 1.00 93.06 419 THR A C 1
ATOM 3358 O O . THR A 1 419 ? 24.129 7.452 -26.472 1.00 93.06 419 THR A O 1
ATOM 3361 N N . MET A 1 420 ? 25.664 7.447 -24.829 1.00 93.12 420 MET A N 1
ATOM 3362 C CA . MET A 1 420 ? 25.664 6.011 -24.578 1.00 93.12 420 MET A CA 1
ATOM 3363 C C . MET A 1 420 ? 24.954 5.737 -23.256 1.00 93.12 420 MET A C 1
ATOM 3365 O O . MET A 1 420 ? 25.294 6.323 -22.229 1.00 93.12 420 MET A O 1
ATOM 3369 N N . TYR A 1 421 ? 24.001 4.817 -23.266 1.00 95.19 421 TYR A N 1
ATOM 3370 C CA . TYR A 1 421 ? 23.355 4.326 -22.059 1.00 95.19 421 TYR A CA 1
ATOM 3371 C C . TYR A 1 421 ? 24.062 3.061 -21.592 1.00 95.19 421 TYR A C 1
ATOM 3373 O O . TYR A 1 421 ? 24.325 2.161 -22.390 1.00 95.19 421 TYR A O 1
ATOM 3381 N N . ARG A 1 422 ? 24.373 2.982 -20.301 1.00 93.94 422 ARG A N 1
ATOM 3382 C CA . ARG A 1 422 ? 25.078 1.851 -19.693 1.00 93.94 422 ARG A CA 1
ATOM 3383 C C . ARG A 1 422 ? 24.354 1.371 -18.449 1.00 93.94 422 ARG A C 1
ATOM 3385 O O . ARG A 1 422 ? 23.928 2.175 -17.628 1.00 93.94 422 ARG A O 1
ATOM 3392 N N . MET A 1 423 ? 24.283 0.060 -18.271 1.00 93.31 423 MET A N 1
ATOM 3393 C CA . MET A 1 423 ? 23.690 -0.567 -17.098 1.00 93.31 423 MET A CA 1
ATOM 3394 C C . MET A 1 423 ? 24.531 -1.761 -16.663 1.00 93.31 423 MET A C 1
ATOM 3396 O O . MET A 1 423 ? 25.015 -2.529 -17.490 1.00 93.31 423 MET A O 1
ATOM 3400 N N . LYS A 1 424 ? 24.683 -1.930 -15.349 1.00 92.81 424 LYS A N 1
ATOM 3401 C CA . LYS A 1 424 ? 25.365 -3.086 -14.763 1.00 92.81 424 LYS A CA 1
ATOM 3402 C C . LYS A 1 424 ? 24.361 -4.106 -14.256 1.00 92.81 424 LYS A C 1
ATOM 3404 O O . LYS A 1 424 ? 23.345 -3.731 -13.670 1.00 92.81 424 LYS A O 1
ATOM 3409 N N . LEU A 1 425 ? 24.694 -5.385 -14.389 1.00 92.56 425 LEU A N 1
ATOM 3410 C CA . LEU A 1 425 ? 23.949 -6.465 -13.750 1.00 92.56 425 LEU A CA 1
ATOM 3411 C C . LEU A 1 425 ? 24.529 -6.806 -12.377 1.00 92.56 425 LEU A C 1
ATOM 3413 O O . LEU A 1 425 ? 25.736 -6.747 -12.126 1.00 92.56 425 LEU A O 1
ATOM 3417 N N . MET A 1 426 ? 23.645 -7.177 -11.458 1.00 89.31 426 MET A N 1
ATOM 3418 C CA . MET A 1 426 ? 24.012 -7.641 -10.133 1.00 89.31 426 MET A CA 1
ATOM 3419 C C . MET A 1 426 ? 24.508 -9.076 -10.213 1.00 89.31 426 MET A C 1
ATOM 3421 O O . MET A 1 426 ? 23.718 -10.019 -10.276 1.00 89.31 426 MET A O 1
ATOM 3425 N N . ARG A 1 427 ? 25.831 -9.234 -10.148 1.00 86.38 427 ARG A N 1
ATOM 3426 C CA . ARG A 1 427 ? 26.531 -10.521 -10.231 1.00 86.38 427 ARG A CA 1
ATOM 3427 C C . ARG A 1 427 ? 25.885 -11.635 -9.398 1.00 86.38 427 ARG A C 1
ATOM 3429 O O . ARG A 1 427 ? 25.774 -12.755 -9.874 1.00 86.38 427 ARG A O 1
ATOM 3436 N N . GLN A 1 428 ? 25.392 -11.328 -8.194 1.00 84.50 428 GLN A N 1
ATOM 3437 C CA . GLN A 1 428 ? 24.764 -12.312 -7.304 1.00 84.50 428 GLN A CA 1
ATOM 3438 C C . GLN A 1 428 ? 23.466 -12.944 -7.819 1.00 84.50 428 GLN A C 1
ATOM 3440 O O . GLN A 1 428 ? 23.081 -14.034 -7.395 1.00 84.50 428 GLN A O 1
ATOM 3445 N N . THR A 1 429 ? 22.808 -12.286 -8.765 1.00 88.50 429 THR A N 1
ATOM 3446 C CA . THR A 1 429 ? 21.568 -12.771 -9.380 1.00 88.50 429 THR A CA 1
ATOM 3447 C C . THR A 1 429 ? 21.808 -13.603 -10.640 1.00 88.50 429 THR A C 1
ATOM 3449 O O . THR A 1 429 ? 20.855 -14.140 -11.194 1.00 88.50 429 THR A O 1
ATOM 3452 N N . LEU A 1 430 ? 23.069 -13.777 -11.053 1.00 89.94 430 LEU A N 1
ATOM 3453 C CA . LEU A 1 430 ? 23.476 -14.507 -12.256 1.00 89.94 430 LEU A CA 1
ATOM 3454 C C . LEU A 1 430 ? 24.309 -15.744 -11.906 1.00 89.94 430 LEU A C 1
ATOM 3456 O O . LEU A 1 430 ? 24.884 -15.816 -10.816 1.00 89.94 430 LEU A O 1
ATOM 3460 N N . ASP A 1 431 ? 24.322 -16.729 -12.793 1.00 89.06 431 ASP A N 1
ATOM 3461 C CA . ASP A 1 431 ? 25.251 -17.858 -12.774 1.00 89.06 431 ASP A CA 1
ATOM 3462 C C . ASP A 1 431 ? 25.909 -18.014 -14.153 1.00 89.06 431 ASP A C 1
ATOM 3464 O O . ASP A 1 431 ? 25.690 -17.202 -15.055 1.00 89.06 431 ASP A O 1
ATOM 3468 N N . GLU A 1 432 ? 26.767 -19.021 -14.299 1.00 89.94 432 GLU A N 1
ATOM 3469 C CA . GLU A 1 432 ? 27.526 -19.225 -15.528 1.00 89.94 432 GLU A CA 1
ATOM 3470 C C . GLU A 1 432 ? 26.665 -19.552 -16.756 1.00 89.94 432 GLU A C 1
ATOM 3472 O O . GLU A 1 432 ? 27.099 -19.279 -17.874 1.00 89.94 432 GLU A O 1
ATOM 3477 N N . SER A 1 433 ? 25.446 -20.073 -16.564 1.00 91.06 433 SER A N 1
ATOM 3478 C CA . SER A 1 433 ? 24.555 -20.469 -17.662 1.00 91.06 433 SER A CA 1
ATOM 3479 C C . SER A 1 433 ? 24.062 -19.277 -18.483 1.00 91.06 433 SER A C 1
ATOM 3481 O O . SER A 1 433 ? 23.661 -19.441 -19.630 1.00 91.06 433 SER A O 1
ATOM 3483 N N . PHE A 1 434 ? 24.143 -18.064 -17.929 1.00 94.25 434 PHE A N 1
ATOM 3484 C CA . PHE A 1 434 ? 23.779 -16.831 -18.623 1.00 94.25 434 PHE A CA 1
ATOM 3485 C C . PHE A 1 434 ? 24.727 -16.475 -19.778 1.00 94.25 434 PHE A C 1
ATOM 3487 O O . PHE A 1 434 ? 24.333 -15.772 -20.710 1.00 94.25 434 PHE A O 1
ATOM 3494 N N . PHE A 1 435 ? 25.989 -16.908 -19.722 1.00 94.00 435 PHE A N 1
ATOM 3495 C CA . PHE A 1 435 ? 27.020 -16.452 -20.653 1.00 94.00 435 PHE A CA 1
ATOM 3496 C C . PHE A 1 435 ? 27.198 -17.435 -21.809 1.00 94.00 435 PHE A C 1
ATOM 3498 O O . PHE A 1 435 ? 27.712 -18.534 -21.632 1.00 94.00 435 PHE A O 1
ATOM 3505 N N . LEU A 1 436 ? 26.824 -17.000 -23.014 1.00 93.88 436 LEU A N 1
ATOM 3506 C CA . LEU A 1 436 ? 26.974 -17.791 -24.243 1.00 93.88 436 LEU A CA 1
ATOM 3507 C C . LEU A 1 436 ? 28.406 -17.801 -24.795 1.00 93.88 436 LEU A C 1
ATOM 3509 O O . LEU A 1 436 ? 28.798 -18.735 -25.484 1.00 93.88 436 LEU A O 1
ATOM 3513 N N . ILE A 1 437 ? 29.176 -16.746 -24.523 1.00 92.12 437 ILE A N 1
ATOM 3514 C CA . ILE A 1 437 ? 30.558 -16.596 -24.992 1.00 92.12 437 ILE A CA 1
ATOM 3515 C C . ILE A 1 437 ? 31.509 -17.080 -23.901 1.00 92.12 437 ILE A C 1
ATOM 3517 O O . ILE A 1 437 ? 31.487 -16.551 -22.787 1.00 92.12 437 ILE A O 1
ATOM 3521 N N . GLU A 1 438 ? 32.407 -18.003 -24.247 1.00 89.88 438 GLU A N 1
ATOM 3522 C CA . GLU A 1 438 ? 33.324 -18.634 -23.287 1.00 89.88 438 GLU A CA 1
ATOM 3523 C C . GLU A 1 438 ? 34.180 -17.606 -22.536 1.00 89.88 438 GLU A C 1
ATOM 3525 O O . GLU A 1 438 ? 34.243 -17.615 -21.315 1.00 89.88 438 GLU A O 1
ATOM 3530 N N . LYS A 1 439 ? 34.724 -16.602 -23.231 1.00 89.88 439 LYS A N 1
ATOM 3531 C CA . LYS A 1 439 ? 35.502 -15.526 -22.591 1.00 89.88 439 LYS A CA 1
ATOM 3532 C C . LYS A 1 439 ? 34.700 -14.736 -21.545 1.00 89.88 439 LYS A C 1
ATOM 3534 O O . LYS A 1 439 ? 35.256 -14.282 -20.542 1.00 89.88 439 LYS A O 1
ATOM 3539 N N . HIS A 1 440 ? 33.397 -14.533 -21.771 1.00 92.44 440 HIS A N 1
ATOM 3540 C CA . HIS A 1 440 ? 32.526 -13.889 -20.782 1.00 92.44 440 HIS A CA 1
ATOM 3541 C C . HIS A 1 440 ? 32.345 -14.792 -19.559 1.00 92.44 440 HIS A C 1
ATOM 3543 O O . HIS A 1 440 ? 32.454 -14.310 -18.429 1.00 92.44 440 HIS A O 1
ATOM 3549 N N . LYS A 1 441 ? 32.139 -16.094 -19.791 1.00 90.75 441 LYS A N 1
ATOM 3550 C CA . LYS A 1 441 ? 32.040 -17.119 -18.750 1.00 90.75 441 LYS A CA 1
ATOM 3551 C C . LYS A 1 441 ? 33.324 -17.196 -17.917 1.00 90.75 441 LYS A C 1
ATOM 3553 O O . LYS A 1 441 ? 33.264 -17.030 -16.702 1.00 90.75 441 LYS A O 1
ATOM 3558 N N . GLU A 1 442 ? 34.486 -17.324 -18.549 1.00 90.44 442 GLU A N 1
ATOM 3559 C CA . GLU A 1 442 ? 35.798 -17.342 -17.889 1.00 90.44 442 GLU A CA 1
ATOM 3560 C C . GLU A 1 442 ? 36.035 -16.086 -17.041 1.00 90.44 442 GLU A C 1
ATOM 3562 O O . GLU A 1 442 ? 36.448 -16.183 -15.887 1.00 90.44 442 GLU A O 1
ATOM 3567 N N . SER A 1 443 ? 35.726 -14.893 -17.567 1.00 90.12 443 SER A N 1
ATOM 3568 C CA . SER A 1 443 ? 35.884 -13.641 -16.813 1.00 90.12 443 SER A CA 1
ATOM 3569 C C . SER A 1 443 ? 34.950 -13.563 -15.598 1.00 90.12 443 SER A C 1
ATOM 3571 O O . SER A 1 443 ? 35.331 -13.046 -14.542 1.00 90.12 443 SER A O 1
ATOM 3573 N N . PHE A 1 444 ? 33.731 -14.094 -15.722 1.00 89.69 444 PHE A N 1
ATOM 3574 C CA . PHE A 1 444 ? 32.777 -14.189 -14.621 1.00 89.69 444 PHE A CA 1
ATOM 3575 C C . PHE A 1 444 ? 33.231 -15.185 -13.543 1.00 89.69 444 PHE A C 1
ATOM 3577 O O . PHE A 1 444 ? 33.158 -14.864 -12.350 1.00 89.69 444 PHE A O 1
ATOM 3584 N N . LEU A 1 445 ? 33.718 -16.362 -13.949 1.00 88.38 445 LEU A N 1
ATOM 3585 C CA . LEU A 1 445 ? 34.201 -17.422 -13.060 1.00 88.38 445 LEU A CA 1
ATOM 3586 C C . LEU A 1 445 ? 35.505 -17.031 -12.358 1.00 88.38 445 LEU A C 1
ATOM 3588 O O . LEU A 1 445 ? 35.585 -17.114 -11.131 1.00 88.38 445 LEU A O 1
ATOM 3592 N N . GLY A 1 446 ? 36.479 -16.511 -13.109 1.00 85.31 446 GLY A N 1
ATOM 3593 C CA . GLY A 1 446 ? 37.801 -16.109 -12.617 1.00 85.31 446 GLY A CA 1
ATOM 3594 C C . GLY A 1 446 ? 37.767 -14.985 -11.579 1.00 85.31 446 GLY A C 1
ATOM 3595 O O . GLY A 1 446 ? 38.680 -14.852 -10.772 1.00 85.31 446 GLY A O 1
ATOM 3596 N N . ALA A 1 447 ? 36.680 -14.213 -11.520 1.00 80.31 447 ALA A N 1
ATOM 3597 C CA . ALA A 1 447 ? 36.456 -13.229 -10.464 1.00 80.31 447 ALA A CA 1
ATOM 3598 C C . ALA A 1 447 ? 35.855 -13.837 -9.171 1.00 80.31 447 ALA A C 1
ATOM 3600 O O . ALA A 1 447 ? 35.353 -13.086 -8.329 1.00 80.31 447 ALA A O 1
ATOM 3601 N N . GLY A 1 448 ? 35.782 -15.169 -9.038 1.00 71.62 448 GLY A N 1
ATOM 3602 C CA . GLY A 1 448 ? 35.264 -15.898 -7.868 1.00 71.62 448 GLY A CA 1
ATOM 3603 C C . GLY A 1 448 ? 33.751 -16.139 -7.897 1.00 71.62 448 GLY A C 1
ATOM 3604 O O . GLY A 1 448 ? 33.031 -15.617 -7.048 1.00 71.62 448 GLY A O 1
ATOM 3605 N N . ALA A 1 449 ? 33.242 -16.850 -8.910 1.00 58.72 449 ALA A N 1
ATOM 3606 C CA . ALA A 1 449 ? 31.801 -17.119 -9.045 1.00 58.72 449 ALA A CA 1
ATOM 3607 C C . ALA A 1 449 ? 31.216 -18.001 -7.923 1.00 58.72 449 ALA A C 1
ATOM 3609 O O . ALA A 1 449 ? 30.023 -17.902 -7.640 1.00 58.72 449 ALA A O 1
ATOM 3610 N N . GLU A 1 450 ? 32.044 -18.794 -7.239 1.00 51.50 450 GLU A N 1
ATOM 3611 C CA . GLU A 1 450 ? 31.619 -19.624 -6.100 1.00 51.50 450 GLU A CA 1
ATOM 3612 C C . GLU A 1 450 ? 31.535 -18.845 -4.767 1.00 51.50 450 GLU A C 1
ATOM 3614 O O . GLU A 1 450 ? 30.789 -19.222 -3.865 1.00 51.50 450 GLU A O 1
ATOM 3619 N N . ASP A 1 451 ? 32.189 -17.678 -4.666 1.00 49.97 451 ASP A N 1
ATOM 3620 C CA . ASP A 1 451 ? 32.222 -16.815 -3.467 1.00 49.97 451 ASP A CA 1
ATOM 3621 C C . ASP A 1 451 ? 31.055 -15.811 -3.386 1.00 49.97 451 ASP A C 1
ATOM 3623 O O . ASP A 1 451 ? 31.063 -14.827 -2.632 1.00 49.97 451 ASP A O 1
ATOM 3627 N N . VAL A 1 452 ? 29.990 -16.046 -4.152 1.00 50.91 452 VAL A N 1
ATOM 3628 C CA . VAL A 1 452 ? 28.840 -15.143 -4.325 1.00 50.91 452 VAL A CA 1
ATOM 3629 C C . VAL A 1 452 ? 27.875 -15.200 -3.118 1.00 50.91 452 VAL A C 1
ATOM 3631 O O . VAL A 1 452 ? 26.661 -15.081 -3.221 1.00 50.91 452 VAL A O 1
ATOM 3634 N N . LYS A 1 453 ? 28.430 -15.281 -1.904 1.00 49.09 453 LYS A N 1
ATOM 3635 C CA . LYS A 1 453 ? 27.765 -14.905 -0.642 1.00 49.09 453 LYS A CA 1
ATOM 3636 C C . LYS A 1 453 ? 27.838 -13.395 -0.374 1.00 49.09 453 LYS A C 1
ATOM 3638 O O . LYS A 1 453 ? 27.554 -12.947 0.741 1.00 49.09 453 LYS A O 1
ATOM 3643 N N . ARG A 1 454 ? 28.234 -12.574 -1.356 1.00 53.22 454 ARG A N 1
ATOM 3644 C CA . ARG A 1 454 ? 28.218 -11.112 -1.207 1.00 53.22 454 ARG A CA 1
ATOM 3645 C C . ARG A 1 454 ? 26.773 -10.647 -1.033 1.00 53.22 454 ARG A C 1
ATOM 3647 O O . ARG A 1 454 ? 25.960 -10.750 -1.948 1.00 53.22 454 ARG A O 1
ATOM 3654 N N . LYS A 1 455 ? 26.468 -10.142 0.168 1.00 61.16 455 LYS A N 1
ATOM 3655 C CA . LYS A 1 455 ? 25.203 -9.468 0.476 1.00 61.16 455 LYS A CA 1
ATOM 3656 C C . LYS A 1 455 ? 24.918 -8.426 -0.604 1.00 61.16 455 LYS A C 1
ATOM 3658 O O . LYS A 1 455 ? 25.814 -7.665 -0.973 1.00 61.16 455 LYS A O 1
ATOM 3663 N N . VAL A 1 456 ? 23.674 -8.399 -1.080 1.00 68.38 456 VAL A N 1
ATOM 3664 C CA . VAL A 1 456 ? 23.163 -7.346 -1.963 1.00 68.38 456 VAL A CA 1
ATOM 3665 C C . VAL A 1 456 ? 23.538 -5.999 -1.353 1.00 68.38 456 VAL A C 1
ATOM 3667 O O . VAL A 1 456 ? 23.344 -5.786 -0.155 1.00 68.38 456 VAL A O 1
ATOM 3670 N N . ILE A 1 457 ? 24.121 -5.109 -2.155 1.00 75.69 457 ILE A N 1
ATOM 3671 C CA . ILE A 1 457 ? 24.457 -3.770 -1.678 1.00 75.69 457 ILE A CA 1
ATOM 3672 C C . ILE A 1 457 ? 23.149 -2.984 -1.598 1.00 75.69 457 ILE A C 1
ATOM 3674 O O . ILE A 1 457 ? 22.610 -2.537 -2.605 1.00 75.69 457 ILE A O 1
ATOM 3678 N N . GLU A 1 458 ? 22.629 -2.897 -0.379 1.00 87.12 458 GLU A N 1
ATOM 3679 C CA . GLU A 1 458 ? 21.387 -2.214 -0.021 1.00 87.12 458 GLU A CA 1
ATOM 3680 C C . GLU A 1 458 ? 21.524 -0.687 -0.183 1.00 87.12 458 GLU A C 1
ATOM 3682 O O . GLU A 1 458 ? 22.618 -0.124 -0.046 1.00 87.12 458 GLU A O 1
ATOM 3687 N N . TRP A 1 459 ? 20.401 -0.012 -0.433 1.00 93.50 459 TRP A N 1
ATOM 3688 C CA . TRP A 1 459 ? 20.321 1.449 -0.454 1.00 93.50 459 TRP A CA 1
ATOM 3689 C C . TRP A 1 459 ? 20.479 2.018 0.953 1.00 93.50 459 TRP A C 1
ATOM 3691 O O . TRP A 1 459 ? 19.773 1.608 1.872 1.00 93.50 459 TRP A O 1
ATOM 3701 N N . VAL A 1 460 ? 21.393 2.969 1.128 1.00 94.31 460 VAL A N 1
ATOM 3702 C CA . VAL A 1 460 ? 21.633 3.641 2.411 1.00 94.31 460 VAL A CA 1
ATOM 3703 C C . VAL A 1 460 ? 20.859 4.947 2.449 1.00 94.31 460 VAL A C 1
ATOM 3705 O O . VAL A 1 460 ? 20.972 5.747 1.523 1.00 94.31 460 VAL A O 1
ATOM 3708 N N . VAL A 1 461 ? 20.128 5.188 3.534 1.00 96.25 461 VAL A N 1
ATOM 3709 C CA . VAL A 1 461 ? 19.478 6.479 3.782 1.00 96.25 461 VAL A CA 1
ATOM 3710 C C . VAL A 1 461 ? 20.543 7.545 4.032 1.00 96.25 461 VAL A C 1
ATOM 3712 O O . VAL A 1 461 ? 21.362 7.391 4.939 1.00 96.25 461 VAL A O 1
ATOM 3715 N N . LYS A 1 462 ? 20.544 8.619 3.241 1.00 96.50 462 LYS A N 1
ATOM 3716 C CA . LYS A 1 462 ? 21.500 9.731 3.347 1.00 96.50 462 LYS A CA 1
ATOM 3717 C C . LYS A 1 462 ? 20.891 11.012 3.867 1.00 96.50 462 LYS A C 1
ATOM 3719 O O . LYS A 1 462 ? 21.585 11.724 4.586 1.00 96.50 462 LYS A O 1
ATOM 3724 N N . ASP A 1 463 ? 19.643 11.291 3.525 1.00 96.19 463 ASP A N 1
ATOM 3725 C CA . ASP A 1 463 ? 18.957 12.462 4.051 1.00 96.19 463 ASP A CA 1
ATOM 3726 C C . ASP A 1 463 ? 17.445 12.323 3.983 1.00 96.19 463 ASP A C 1
ATOM 3728 O O . ASP A 1 463 ? 16.930 11.571 3.151 1.00 96.19 463 ASP A O 1
ATOM 3732 N N . ILE A 1 464 ? 16.767 13.052 4.866 1.00 95.56 464 ILE A N 1
ATOM 3733 C CA . ILE A 1 464 ? 15.321 13.256 4.836 1.00 95.56 464 ILE A CA 1
ATOM 3734 C C . ILE A 1 464 ? 15.088 14.745 5.054 1.00 95.56 464 ILE A C 1
ATOM 3736 O O . ILE A 1 464 ? 15.371 15.264 6.132 1.00 95.56 464 ILE A O 1
ATOM 3740 N N . GLU A 1 465 ? 14.579 15.418 4.031 1.00 96.00 465 GLU A N 1
ATOM 3741 C CA . GLU A 1 465 ? 14.374 16.863 4.048 1.00 96.00 465 GLU A CA 1
ATOM 3742 C C . GLU A 1 465 ? 12.894 17.186 3.856 1.00 96.00 465 GLU A C 1
ATOM 3744 O O . GLU A 1 465 ? 12.200 16.592 3.025 1.00 96.00 465 GLU A O 1
ATOM 3749 N N . GLU A 1 466 ? 12.399 18.141 4.638 1.00 92.56 466 GLU A N 1
ATOM 3750 C CA . GLU A 1 466 ? 11.093 18.742 4.401 1.00 92.56 466 GLU A CA 1
ATOM 3751 C C . GLU A 1 466 ? 11.150 19.591 3.128 1.00 92.56 466 GLU A C 1
ATOM 3753 O O . GLU A 1 466 ? 12.123 20.306 2.893 1.00 92.56 466 GLU A O 1
ATOM 3758 N N . THR A 1 467 ? 10.109 19.515 2.300 1.00 94.38 467 THR A N 1
ATOM 3759 C CA . THR A 1 467 ? 10.030 20.298 1.061 1.00 94.38 467 THR A CA 1
ATOM 3760 C C . THR A 1 467 ? 8.824 21.228 1.081 1.00 94.38 467 THR A C 1
ATOM 3762 O O . THR A 1 467 ? 7.914 21.090 1.903 1.00 94.38 467 THR A O 1
ATOM 3765 N N . ASP A 1 468 ? 8.805 22.185 0.164 1.00 91.31 468 ASP A N 1
ATOM 3766 C CA . ASP A 1 468 ? 7.656 23.037 -0.134 1.00 91.31 468 ASP A CA 1
ATOM 3767 C C . ASP A 1 468 ? 6.644 22.367 -1.084 1.00 91.31 468 ASP A C 1
ATOM 3769 O O . ASP A 1 468 ? 5.554 22.904 -1.296 1.00 91.31 468 ASP A O 1
ATOM 3773 N N . ARG A 1 469 ? 6.956 21.172 -1.613 1.00 90.81 469 ARG A N 1
ATOM 3774 C CA . ARG A 1 469 ? 6.067 20.432 -2.515 1.00 90.81 469 ARG A CA 1
ATOM 3775 C C . ARG A 1 469 ? 4.803 19.988 -1.783 1.00 90.81 469 ARG A C 1
ATOM 3777 O O . ARG A 1 469 ? 4.845 19.219 -0.818 1.00 90.81 469 ARG A O 1
ATOM 3784 N N . TYR A 1 470 ? 3.667 20.450 -2.297 1.00 84.31 470 TYR A N 1
ATOM 3785 C CA . TYR A 1 470 ? 2.330 20.056 -1.872 1.00 84.31 470 TYR A CA 1
ATOM 3786 C C . TYR A 1 470 ? 1.515 19.646 -3.098 1.00 84.31 470 TYR A C 1
ATOM 3788 O O . TYR A 1 470 ? 0.931 20.474 -3.801 1.00 84.31 470 TYR A O 1
ATOM 3796 N N . GLU A 1 471 ? 1.523 18.352 -3.389 1.00 84.12 471 GLU A N 1
ATOM 3797 C CA . GLU A 1 471 ? 1.115 17.807 -4.683 1.00 84.12 471 GLU A CA 1
ATOM 3798 C C . GLU A 1 471 ? 0.251 16.572 -4.508 1.00 84.12 471 GLU A C 1
ATOM 3800 O O . GLU A 1 471 ? 0.203 15.984 -3.430 1.00 84.12 471 GLU A O 1
ATOM 3805 N N . GLU A 1 472 ? -0.448 16.190 -5.575 1.00 76.69 472 GLU A N 1
ATOM 3806 C CA . GLU A 1 472 ? -1.220 14.956 -5.595 1.00 76.69 472 GLU A CA 1
ATOM 3807 C C . GLU A 1 472 ? -0.303 13.739 -5.426 1.00 76.69 472 GLU A C 1
ATOM 3809 O O . GLU A 1 472 ? 0.702 13.614 -6.128 1.00 76.69 472 GLU A O 1
ATOM 3814 N N . VAL A 1 473 ? -0.646 12.857 -4.486 1.00 82.38 473 VAL A N 1
ATOM 38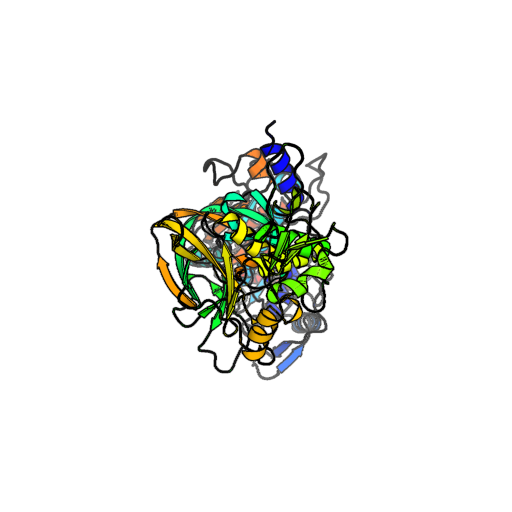15 C CA . VAL A 1 473 ? 0.164 11.689 -4.137 1.00 82.38 473 VAL A CA 1
ATOM 3816 C C . VAL A 1 473 ? -0.530 10.381 -4.490 1.00 82.38 473 VAL A C 1
ATOM 3818 O O . VAL A 1 473 ? -1.755 10.274 -4.482 1.00 82.38 473 VAL A O 1
ATOM 3821 N N . TYR A 1 474 ? 0.271 9.363 -4.778 1.00 84.69 474 TYR A N 1
ATOM 3822 C CA . TYR A 1 474 ? -0.153 8.095 -5.353 1.00 84.69 474 TYR A CA 1
ATOM 3823 C C . TYR A 1 474 ? 0.413 6.920 -4.562 1.00 84.69 474 TYR A C 1
ATOM 3825 O O . TYR A 1 474 ? 1.485 7.011 -3.967 1.00 84.69 474 TYR A O 1
ATOM 3833 N N . CYS A 1 475 ? -0.284 5.788 -4.556 1.00 86.56 475 CYS A N 1
ATOM 3834 C CA . CYS A 1 475 ? 0.215 4.567 -3.929 1.00 86.56 475 CYS A CA 1
ATOM 3835 C C . CYS A 1 475 ? -0.480 3.319 -4.486 1.00 86.56 475 CYS A C 1
ATOM 3837 O O . CYS A 1 475 ? -1.581 3.396 -5.042 1.00 86.56 475 CYS A O 1
ATOM 3839 N N . ALA A 1 476 ? 0.147 2.160 -4.302 1.00 83.81 476 ALA A N 1
ATOM 3840 C CA . ALA A 1 476 ? -0.487 0.873 -4.543 1.00 83.81 476 ALA A CA 1
ATOM 3841 C C . ALA A 1 476 ? -1.240 0.385 -3.297 1.00 83.81 476 ALA A C 1
ATOM 3843 O O . ALA A 1 476 ? -0.819 0.610 -2.157 1.00 83.81 476 ALA A O 1
ATOM 3844 N N . THR A 1 477 ? -2.341 -0.335 -3.516 1.00 75.56 477 THR A N 1
ATOM 3845 C CA . THR A 1 477 ? -3.051 -1.076 -2.462 1.00 75.56 477 THR A CA 1
ATOM 3846 C C . THR A 1 477 ? -2.983 -2.574 -2.755 1.00 75.56 477 THR A C 1
ATOM 3848 O O . THR A 1 477 ? -3.923 -3.161 -3.278 1.00 75.56 477 THR A O 1
ATOM 3851 N N . VAL A 1 478 ? -1.847 -3.194 -2.441 1.00 71.31 478 VAL A N 1
ATOM 3852 C CA . VAL A 1 478 ? -1.637 -4.648 -2.530 1.00 71.31 478 VAL A CA 1
ATOM 3853 C C . VAL A 1 478 ? -2.287 -5.360 -1.335 1.00 71.31 478 VAL A C 1
ATOM 3855 O O . VAL A 1 478 ? -1.667 -5.473 -0.273 1.00 71.31 478 VAL A O 1
ATOM 3858 N N . GLU A 1 479 ? -3.542 -5.793 -1.468 1.00 60.78 479 GLU A N 1
ATOM 3859 C CA . GLU A 1 479 ? -4.250 -6.558 -0.425 1.00 60.78 479 GLU A CA 1
ATOM 3860 C C . GLU A 1 479 ? -3.496 -7.854 -0.061 1.00 60.78 479 GLU A C 1
ATOM 3862 O O . GLU A 1 479 ? -2.779 -8.434 -0.879 1.00 60.78 479 GLU A O 1
ATOM 3867 N N . GLY A 1 480 ? -3.592 -8.283 1.201 1.00 58.38 480 GLY A N 1
ATOM 3868 C CA . GLY A 1 480 ? -2.896 -9.468 1.725 1.00 58.38 480 GLY A CA 1
ATOM 3869 C C . GLY A 1 480 ? -1.403 -9.260 2.017 1.00 58.38 480 GLY A C 1
ATOM 3870 O O . GLY A 1 480 ? -0.957 -9.560 3.120 1.00 58.38 480 GLY A O 1
ATOM 3871 N N . HIS A 1 481 ? -0.631 -8.688 1.084 1.00 66.25 481 HIS A N 1
ATOM 3872 C CA . HIS A 1 481 ? 0.817 -8.481 1.266 1.00 66.25 481 HIS A CA 1
ATOM 3873 C C . HIS A 1 481 ? 1.156 -7.149 1.944 1.00 66.25 481 HIS A C 1
ATOM 3875 O O . HIS A 1 481 ? 2.098 -7.074 2.735 1.00 66.25 481 HIS A O 1
ATOM 3881 N N . GLY A 1 482 ? 0.415 -6.080 1.643 1.00 74.94 482 GLY A N 1
ATOM 3882 C CA . GLY A 1 482 ? 0.635 -4.778 2.271 1.00 74.94 482 GLY A CA 1
ATOM 3883 C C . GLY A 1 482 ? 1.894 -4.029 1.815 1.00 74.94 482 GLY A C 1
ATOM 3884 O O . GLY A 1 482 ? 2.280 -3.062 2.467 1.00 74.94 482 GLY A O 1
ATOM 3885 N N . ASN A 1 483 ? 2.555 -4.472 0.741 1.00 88.12 483 ASN A N 1
ATOM 3886 C CA . ASN A 1 483 ? 3.820 -3.920 0.255 1.00 88.12 483 ASN A CA 1
ATOM 3887 C C . ASN A 1 483 ? 3.996 -4.124 -1.259 1.00 88.12 483 ASN A C 1
ATOM 3889 O O . ASN A 1 483 ? 3.361 -4.996 -1.850 1.00 88.12 483 ASN A O 1
ATOM 3893 N N . PHE A 1 484 ? 4.892 -3.345 -1.862 1.00 93.06 484 PHE A N 1
ATOM 3894 C CA . PHE A 1 484 ? 5.303 -3.445 -3.264 1.00 93.06 484 PHE A CA 1
ATOM 3895 C C . PHE A 1 484 ? 6.744 -2.939 -3.442 1.00 93.06 484 PHE A C 1
ATOM 3897 O O . PHE A 1 484 ? 7.397 -2.534 -2.477 1.00 93.06 484 PHE A O 1
ATOM 3904 N N . THR A 1 485 ? 7.266 -2.988 -4.668 1.00 95.19 485 THR A N 1
ATOM 3905 C CA . THR A 1 485 ? 8.672 -2.671 -4.962 1.00 95.19 485 THR A CA 1
ATOM 3906 C C . THR A 1 485 ? 8.791 -1.516 -5.952 1.00 95.19 485 THR A C 1
ATOM 3908 O O . THR A 1 485 ? 8.178 -1.525 -7.021 1.00 95.19 485 THR A O 1
ATOM 3911 N N . LEU A 1 486 ? 9.612 -0.530 -5.599 1.00 95.69 486 LEU A N 1
ATOM 3912 C CA . LEU A 1 486 ? 9.989 0.590 -6.456 1.00 95.69 486 LEU A CA 1
ATOM 3913 C C . LEU A 1 486 ? 11.149 0.216 -7.388 1.00 95.69 486 LEU A C 1
ATOM 3915 O O . LEU A 1 486 ? 11.889 -0.745 -7.144 1.00 95.69 486 LEU A O 1
ATOM 3919 N N . GLU A 1 487 ? 11.365 1.029 -8.421 1.00 93.31 487 GLU A N 1
ATOM 3920 C CA . GLU A 1 487 ? 12.587 0.984 -9.233 1.00 93.31 487 GLU A CA 1
ATOM 3921 C C . GLU A 1 487 ? 13.840 1.045 -8.333 1.00 93.31 487 GLU A C 1
ATOM 3923 O O . GLU A 1 487 ? 13.833 1.639 -7.247 1.00 93.31 487 GLU A O 1
ATOM 3928 N N . GLY A 1 488 ? 14.925 0.389 -8.748 1.00 90.31 488 GLY A N 1
ATOM 3929 C CA . GLY A 1 488 ? 16.118 0.212 -7.920 1.00 90.31 488 GLY A CA 1
ATOM 3930 C C . GLY A 1 488 ? 15.988 -0.932 -6.908 1.00 90.31 488 GLY A C 1
ATOM 3931 O O . GLY A 1 488 ? 16.859 -1.081 -6.044 1.00 90.31 488 GLY A O 1
ATOM 3932 N N . ASN A 1 489 ? 14.935 -1.751 -7.035 1.00 92.12 489 ASN A N 1
ATOM 3933 C CA . ASN A 1 489 ? 14.617 -2.913 -6.202 1.00 92.12 489 ASN A CA 1
ATOM 3934 C C . ASN A 1 489 ? 14.227 -2.562 -4.762 1.00 92.12 489 ASN A C 1
ATOM 3936 O O . ASN A 1 489 ? 14.422 -3.390 -3.882 1.00 92.12 489 ASN A O 1
ATOM 3940 N N . ILE A 1 490 ? 13.713 -1.361 -4.492 1.00 94.56 490 ILE A N 1
ATOM 3941 C CA . ILE A 1 490 ? 13.465 -0.881 -3.123 1.00 94.56 490 ILE A CA 1
ATOM 3942 C C . ILE A 1 490 ? 12.083 -1.332 -2.646 1.00 94.56 490 ILE A C 1
ATOM 3944 O O . ILE A 1 490 ? 11.074 -0.944 -3.228 1.00 94.56 490 ILE A O 1
ATOM 3948 N N . VAL A 1 491 ? 12.021 -2.119 -1.571 1.00 93.75 491 VAL A N 1
ATOM 3949 C CA . VAL A 1 491 ? 10.739 -2.548 -0.988 1.00 93.75 491 VAL A CA 1
ATOM 3950 C C . VAL A 1 491 ? 10.119 -1.426 -0.165 1.00 93.75 491 VAL A C 1
ATOM 3952 O O . VAL A 1 491 ? 10.788 -0.797 0.659 1.00 93.75 491 VAL A O 1
ATOM 3955 N N . THR A 1 492 ? 8.814 -1.240 -0.324 1.00 92.81 492 THR A N 1
ATOM 3956 C CA . THR A 1 492 ? 8.034 -0.241 0.397 1.00 92.81 492 THR A CA 1
ATOM 3957 C C . THR A 1 492 ? 6.644 -0.756 0.783 1.00 92.81 492 THR A C 1
ATOM 3959 O O . THR A 1 492 ? 6.147 -1.713 0.191 1.00 92.81 492 THR A O 1
ATOM 3962 N N . GLY A 1 493 ? 6.028 -0.174 1.814 1.00 85.69 493 GLY A N 1
ATOM 3963 C CA . GLY A 1 493 ? 4.677 -0.533 2.255 1.00 85.69 493 GLY A CA 1
ATOM 3964 C C . GLY A 1 493 ? 3.574 0.162 1.446 1.00 85.69 493 GLY A C 1
ATOM 3965 O O . GLY A 1 493 ? 3.794 1.202 0.831 1.00 85.69 493 GLY A O 1
ATOM 3966 N N . ASN A 1 494 ? 2.361 -0.394 1.481 1.00 75.81 494 ASN A N 1
ATOM 3967 C CA . ASN A 1 494 ? 1.164 0.222 0.899 1.00 75.81 494 ASN A CA 1
ATOM 3968 C C . ASN A 1 494 ? 0.739 1.500 1.639 1.00 75.81 494 ASN A C 1
ATOM 3970 O O . ASN A 1 494 ? 1.033 1.668 2.832 1.00 75.81 494 ASN A O 1
ATOM 3974 N N . CYS A 1 495 ? -0.119 2.287 0.982 1.00 64.38 495 CYS A N 1
ATOM 3975 C CA . CYS A 1 495 ? -1.047 3.186 1.666 1.00 64.38 495 CYS A CA 1
ATOM 3976 C C . CYS A 1 495 ? -2.092 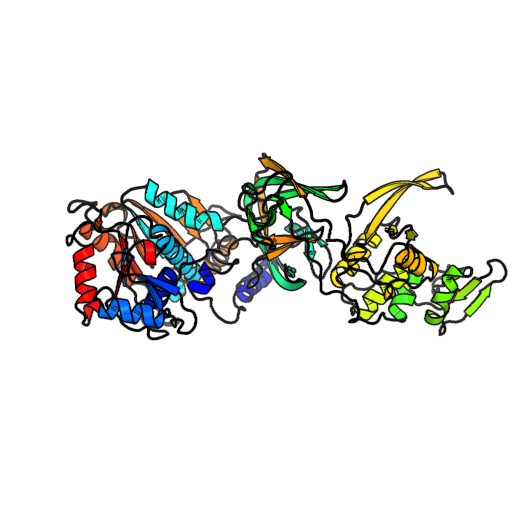2.384 2.449 1.00 64.38 495 CYS A C 1
ATOM 3978 O O . CYS A 1 495 ? -2.557 1.351 1.960 1.00 64.38 495 CYS A O 1
ATOM 3980 N N . ALA A 1 496 ? -2.475 2.831 3.649 1.00 59.66 496 ALA A N 1
ATOM 3981 C CA . ALA A 1 496 ? -3.513 2.134 4.407 1.00 59.66 496 ALA A CA 1
ATOM 3982 C C . ALA A 1 496 ? -4.874 2.190 3.712 1.00 59.66 496 ALA A C 1
ATOM 3984 O O . ALA A 1 496 ? -5.184 3.143 2.987 1.00 59.66 496 ALA A O 1
ATOM 3985 N N . PHE A 1 497 ? -5.690 1.173 4.003 1.00 65.50 497 PHE A N 1
ATOM 3986 C CA . PHE A 1 497 ? -7.020 0.926 3.446 1.00 65.50 497 PHE A CA 1
ATOM 3987 C C . PHE A 1 497 ? -7.890 2.179 3.259 1.00 65.50 497 PHE A C 1
ATOM 3989 O O . PHE A 1 497 ? -8.548 2.320 2.231 1.00 65.50 497 PHE A O 1
ATOM 3996 N N . PHE A 1 498 ? -7.902 3.101 4.225 1.00 71.12 498 PHE A N 1
ATOM 3997 C CA . PHE A 1 498 ? -8.810 4.254 4.214 1.00 71.12 498 PHE A CA 1
ATOM 3998 C C . PHE A 1 498 ? -8.403 5.391 3.291 1.00 71.12 498 PHE A C 1
ATOM 4000 O O . PHE A 1 498 ? -9.229 6.261 3.009 1.00 71.12 498 PHE A O 1
ATOM 4007 N N . GLY A 1 499 ? -7.155 5.405 2.828 1.00 65.94 499 GLY A N 1
ATOM 4008 C CA . GLY A 1 499 ? -6.630 6.483 2.003 1.00 65.94 499 GLY A CA 1
ATOM 4009 C C . GLY A 1 499 ? -7.544 6.857 0.820 1.00 65.94 499 GLY A C 1
ATOM 4010 O O . GLY A 1 499 ? -7.895 8.030 0.713 1.00 65.94 499 GLY A O 1
ATOM 4011 N N . PRO A 1 500 ? -8.034 5.907 -0.008 1.00 63.34 500 PRO A N 1
ATOM 4012 C CA . PRO A 1 500 ? -8.855 6.225 -1.181 1.00 63.34 500 PRO A CA 1
ATOM 4013 C C . PRO A 1 500 ? -10.253 6.743 -0.839 1.00 63.34 500 PRO A C 1
ATOM 4015 O O . PRO A 1 500 ? -10.920 7.334 -1.683 1.00 63.34 500 PRO A O 1
ATOM 4018 N N . TYR A 1 501 ? -10.717 6.461 0.375 1.00 74.19 501 TYR A N 1
ATOM 4019 C CA . TYR A 1 501 ? -12.050 6.812 0.848 1.00 74.19 501 TYR A CA 1
ATOM 4020 C C . TYR A 1 501 ? -12.025 8.089 1.680 1.00 74.19 501 TYR A C 1
ATOM 4022 O O . TYR A 1 501 ? -13.077 8.612 2.016 1.00 74.19 501 TYR A O 1
ATOM 4030 N N . THR A 1 502 ? -10.850 8.595 2.047 1.00 76.31 502 THR A N 1
ATOM 4031 C CA . THR A 1 502 ? -10.721 9.770 2.907 1.00 76.31 502 THR A CA 1
ATOM 4032 C C . THR A 1 502 ? -11.127 11.031 2.149 1.00 76.31 502 THR A C 1
ATOM 4034 O O . THR A 1 502 ? -10.596 11.323 1.084 1.00 76.31 502 THR A O 1
ATOM 4037 N N . ALA A 1 503 ? -12.058 11.796 2.719 1.00 77.44 503 ALA A N 1
ATOM 4038 C CA . ALA A 1 503 ? -12.528 13.062 2.164 1.00 77.44 503 ALA A CA 1
ATOM 4039 C C . ALA A 1 503 ? -11.891 14.255 2.883 1.00 77.44 503 ALA A C 1
ATOM 4041 O O . ALA A 1 503 ? -11.061 14.969 2.331 1.00 77.44 503 ALA A O 1
ATOM 4042 N N . ASN A 1 504 ? -12.260 14.462 4.147 1.00 76.31 504 ASN A N 1
ATOM 4043 C CA . ASN A 1 504 ? -11.793 15.590 4.944 1.00 76.31 504 ASN A CA 1
ATOM 4044 C C . ASN A 1 504 ? -11.555 15.147 6.379 1.00 76.31 504 ASN A C 1
ATOM 4046 O O . ASN A 1 504 ? -12.465 14.613 7.019 1.00 76.31 504 ASN A O 1
ATOM 4050 N N . ASN A 1 505 ? -10.360 15.435 6.887 1.00 69.19 505 ASN A N 1
ATOM 4051 C CA . ASN A 1 505 ? -9.979 15.109 8.245 1.00 69.19 505 ASN A CA 1
ATOM 4052 C C . ASN A 1 505 ? -9.501 16.357 8.993 1.00 69.19 505 ASN A C 1
ATOM 4054 O O . ASN A 1 505 ? -8.617 17.083 8.543 1.00 69.19 505 ASN A O 1
ATOM 4058 N N . THR A 1 506 ? -10.074 16.564 10.172 1.00 70.31 506 THR A N 1
ATOM 4059 C CA . THR A 1 506 ? -9.711 17.597 11.143 1.00 70.31 506 THR A CA 1
ATOM 4060 C C . THR A 1 506 ? -9.415 16.925 12.481 1.00 70.31 506 THR A C 1
ATOM 4062 O O . THR A 1 506 ? -9.804 15.781 12.691 1.00 70.31 506 THR A O 1
ATOM 4065 N N . GLN A 1 507 ? -8.863 17.660 13.447 1.00 64.31 507 GLN A N 1
ATOM 4066 C CA . GLN A 1 507 ? -8.663 17.145 14.813 1.00 64.31 507 GLN A CA 1
ATOM 4067 C C . GLN A 1 507 ? -9.957 16.677 15.515 1.00 64.31 507 GLN A C 1
ATOM 4069 O O . GLN A 1 507 ? -9.893 16.019 16.543 1.00 64.31 507 GLN A O 1
ATOM 4074 N N . SER A 1 508 ? -11.138 17.042 15.001 1.00 73.44 508 SER A N 1
ATOM 4075 C CA . SER A 1 508 ? -12.434 16.735 15.631 1.00 73.44 508 SER A CA 1
ATOM 4076 C C . SER A 1 508 ? -13.286 15.722 14.865 1.00 73.44 508 SER A C 1
ATOM 4078 O O . SER A 1 508 ? -14.289 15.231 15.390 1.00 73.44 508 SER A O 1
ATOM 4080 N N . TYR A 1 509 ? -12.935 15.427 13.611 1.00 81.12 509 TYR A N 1
ATOM 4081 C CA . TYR A 1 509 ? -13.638 14.438 12.801 1.00 81.12 509 TYR A CA 1
ATOM 4082 C C . TYR A 1 509 ? -12.833 14.018 11.570 1.00 81.12 509 TYR A C 1
ATOM 4084 O O . TYR A 1 509 ? -12.128 14.834 10.982 1.00 81.12 509 TYR A O 1
ATOM 4092 N N . ALA A 1 510 ? -13.055 12.786 11.123 1.00 81.06 510 ALA A N 1
ATOM 4093 C CA . ALA A 1 510 ? -12.666 12.274 9.815 1.00 81.06 510 ALA A CA 1
ATOM 4094 C C . ALA A 1 510 ? -13.925 11.974 8.989 1.00 81.06 510 ALA A C 1
ATOM 4096 O O . ALA A 1 510 ? -14.917 11.472 9.523 1.00 81.06 510 ALA A O 1
ATOM 4097 N N . ARG A 1 511 ? -13.916 12.306 7.699 1.00 87.19 511 ARG A N 1
ATOM 4098 C CA . ARG A 1 511 ? -15.001 11.984 6.764 1.00 87.19 511 ARG A CA 1
ATOM 4099 C C . ARG A 1 511 ? -14.506 11.044 5.690 1.00 87.19 511 ARG A C 1
ATOM 4101 O O . ARG A 1 511 ? -13.418 11.251 5.158 1.00 87.19 511 ARG A O 1
ATOM 4108 N N . PHE A 1 512 ? -15.358 10.094 5.322 1.00 86.75 512 PHE A N 1
ATOM 4109 C CA . PHE A 1 512 ? -15.068 9.136 4.270 1.00 86.75 512 PHE A CA 1
ATOM 4110 C C . PHE A 1 512 ? -16.188 9.101 3.225 1.00 86.75 512 PHE A C 1
ATOM 4112 O O . PHE A 1 512 ? -17.367 9.244 3.560 1.00 86.75 512 PHE A O 1
ATOM 4119 N N . GLN A 1 513 ? -15.808 8.930 1.961 1.00 86.25 513 GLN A N 1
ATOM 4120 C CA . GLN A 1 513 ? -16.699 8.631 0.849 1.00 86.25 513 GLN A CA 1
ATOM 4121 C C . GLN A 1 513 ? -16.732 7.125 0.625 1.00 86.25 513 GLN A C 1
ATOM 4123 O O . GLN A 1 513 ? -15.696 6.486 0.458 1.00 86.25 513 GLN A O 1
ATOM 4128 N N . THR A 1 514 ? -17.929 6.557 0.590 1.00 88.50 514 THR A N 1
ATOM 4129 C CA . THR A 1 514 ? -18.123 5.190 0.096 1.00 88.50 514 THR A CA 1
ATOM 4130 C C . THR A 1 514 ? -17.954 5.145 -1.428 1.00 88.50 514 THR A C 1
ATOM 4132 O O . THR A 1 514 ? -18.044 6.184 -2.090 1.00 88.50 514 THR A O 1
ATOM 4135 N N . PRO A 1 515 ? -17.774 3.958 -2.036 1.00 83.19 515 PRO A N 1
ATOM 4136 C CA . PRO A 1 515 ? -17.861 3.817 -3.489 1.00 83.19 515 PRO A CA 1
ATOM 4137 C C . PRO A 1 515 ? -19.126 4.461 -4.084 1.00 83.19 515 PRO A C 1
ATOM 4139 O O . PRO A 1 515 ? -19.042 5.123 -5.119 1.00 83.19 515 PRO A O 1
ATOM 4142 N N . LYS A 1 516 ? -20.280 4.338 -3.406 1.00 90.38 516 LYS A N 1
ATOM 4143 C CA . LYS A 1 516 ? -21.535 4.954 -3.855 1.00 90.38 516 LYS A CA 1
ATOM 4144 C C . LYS A 1 516 ? -21.550 6.476 -3.711 1.00 90.38 516 LYS A C 1
ATOM 4146 O O . LYS A 1 516 ? -22.124 7.150 -4.564 1.00 90.38 516 LYS A O 1
ATOM 4151 N N . ASP A 1 517 ? -20.918 7.028 -2.676 1.00 90.81 517 ASP A N 1
ATOM 4152 C CA . ASP A 1 517 ? -20.757 8.482 -2.547 1.00 90.81 517 ASP A CA 1
ATOM 4153 C C . ASP A 1 517 ? -19.949 9.048 -3.710 1.00 90.81 517 ASP A C 1
ATOM 4155 O O . ASP A 1 517 ? -20.358 10.042 -4.304 1.00 90.81 517 ASP A O 1
ATOM 4159 N N . VAL A 1 518 ? -18.840 8.391 -4.064 1.00 81.25 518 VAL A N 1
ATOM 4160 C CA . VAL A 1 518 ? -18.000 8.796 -5.198 1.00 81.25 518 VAL A CA 1
ATOM 4161 C C . VAL A 1 518 ? -18.779 8.718 -6.511 1.00 81.25 518 VAL A C 1
ATOM 4163 O O . VAL A 1 518 ? -18.715 9.644 -7.315 1.00 81.25 518 VAL A O 1
ATOM 4166 N N . GLU A 1 519 ? -19.549 7.647 -6.722 1.00 84.62 519 GLU A N 1
ATOM 4167 C CA . GLU A 1 519 ? -20.404 7.494 -7.906 1.00 84.62 519 GLU A CA 1
ATOM 4168 C C . GLU A 1 519 ? -21.471 8.599 -7.995 1.00 84.62 519 GLU A C 1
ATOM 4170 O O . GLU A 1 519 ? -21.732 9.123 -9.076 1.00 84.62 519 GLU A O 1
ATOM 4175 N N . ARG A 1 520 ? -22.099 8.955 -6.867 1.00 90.56 520 ARG A N 1
ATOM 4176 C CA . ARG A 1 520 ? -23.239 9.883 -6.832 1.00 90.56 520 ARG A CA 1
ATOM 4177 C C . ARG A 1 520 ? -22.825 11.353 -6.825 1.00 90.56 520 ARG A C 1
ATOM 4179 O O . ARG A 1 520 ? -23.517 12.171 -7.424 1.00 90.56 520 ARG A O 1
ATOM 4186 N N . TYR A 1 521 ? -21.769 11.693 -6.095 1.00 89.56 521 TYR A N 1
ATOM 4187 C CA . TYR A 1 521 ? -21.396 13.078 -5.803 1.00 89.56 521 TYR A CA 1
ATOM 4188 C C . TYR A 1 521 ? -20.036 13.477 -6.385 1.00 89.56 521 TYR A C 1
ATOM 4190 O O . TYR A 1 521 ? -19.654 14.631 -6.239 1.00 89.56 521 TYR A O 1
ATOM 4198 N N . GLY A 1 522 ? -19.311 12.558 -7.030 1.00 79.75 522 GLY A N 1
ATOM 4199 C CA . GLY A 1 522 ? -17.923 12.776 -7.431 1.00 79.75 522 GLY A CA 1
ATOM 4200 C C . GLY A 1 522 ? -16.946 12.624 -6.262 1.00 79.75 522 GLY A C 1
ATOM 4201 O O . GLY A 1 522 ? -17.334 12.385 -5.113 1.00 79.75 522 GLY A O 1
ATOM 4202 N N . ARG A 1 523 ? -15.646 12.730 -6.545 1.00 69.44 523 ARG A N 1
ATOM 4203 C CA . ARG A 1 523 ? -14.610 12.642 -5.510 1.00 69.44 523 ARG A CA 1
ATOM 4204 C C . ARG A 1 523 ? -14.439 13.981 -4.812 1.00 69.44 523 ARG A C 1
ATOM 4206 O O . ARG A 1 523 ? -14.196 14.990 -5.461 1.00 69.44 523 ARG A O 1
ATOM 4213 N N . TYR A 1 524 ? -14.426 13.958 -3.482 1.00 73.00 524 TYR A N 1
ATOM 4214 C CA . TYR A 1 524 ? -14.140 15.126 -2.641 1.00 73.00 524 TYR A CA 1
ATOM 4215 C C . TYR A 1 524 ? -12.802 15.795 -2.985 1.00 73.00 524 TYR A C 1
ATOM 4217 O O . TYR A 1 524 ? -12.617 16.997 -2.833 1.00 73.00 524 TYR A O 1
ATOM 4225 N N . ILE A 1 525 ? -11.854 14.988 -3.448 1.00 61.00 525 ILE A N 1
ATOM 4226 C CA . ILE A 1 525 ? -10.497 15.403 -3.795 1.00 61.00 525 ILE A CA 1
ATOM 4227 C C . ILE A 1 525 ? -10.438 16.244 -5.074 1.00 61.00 525 ILE A C 1
ATOM 4229 O O . ILE A 1 525 ? -9.554 17.083 -5.220 1.00 61.00 525 ILE A O 1
ATOM 4233 N N . GLU A 1 526 ? -11.386 16.006 -5.979 1.00 64.25 526 GLU A N 1
ATOM 4234 C CA . GLU A 1 526 ? -11.549 16.717 -7.247 1.00 64.25 526 GLU A CA 1
ATOM 4235 C C . GLU A 1 526 ? -12.485 17.918 -7.057 1.00 64.25 526 GLU A C 1
ATOM 4237 O O . GLU A 1 526 ? -12.246 18.987 -7.612 1.00 64.25 526 GLU A O 1
ATOM 4242 N N . ASP A 1 527 ? -13.513 17.753 -6.221 1.00 75.38 527 ASP A N 1
ATOM 4243 C CA . ASP A 1 527 ? -14.487 18.778 -5.868 1.00 75.38 527 ASP A CA 1
ATOM 4244 C C . ASP A 1 527 ? -14.751 18.766 -4.348 1.00 75.38 527 ASP A C 1
ATOM 4246 O O . ASP A 1 527 ? -15.486 17.905 -3.855 1.00 75.38 527 ASP A O 1
ATOM 4250 N N . PRO A 1 528 ? -14.223 19.745 -3.586 1.00 74.81 528 PRO A N 1
ATOM 4251 C CA . PRO A 1 528 ? -14.450 19.860 -2.143 1.00 74.81 528 PRO A CA 1
ATOM 4252 C C . PRO A 1 528 ? -15.921 20.038 -1.729 1.00 74.81 528 PRO A C 1
ATOM 4254 O O . PRO A 1 528 ? -16.229 20.010 -0.534 1.00 74.81 528 PRO A O 1
ATOM 4257 N N . THR A 1 529 ? -16.838 20.256 -2.679 1.00 82.19 529 THR A N 1
ATOM 4258 C CA . THR A 1 529 ? -18.284 20.311 -2.428 1.00 82.19 529 THR A CA 1
ATOM 4259 C C . THR A 1 529 ? -18.958 18.937 -2.505 1.00 82.19 529 THR A C 1
ATOM 4261 O O . THR A 1 529 ? -20.082 18.780 -2.007 1.00 82.19 529 THR A O 1
ATOM 4264 N N . ALA A 1 530 ? -18.271 17.924 -3.049 1.00 84.38 530 ALA A N 1
ATOM 4265 C CA . ALA A 1 530 ? -18.774 16.560 -3.116 1.00 84.38 530 ALA A CA 1
ATOM 4266 C C . ALA A 1 530 ? -19.056 16.017 -1.709 1.00 84.38 530 ALA A C 1
ATOM 4268 O O . ALA A 1 530 ? -18.325 16.247 -0.742 1.00 84.38 530 ALA A O 1
ATOM 4269 N N . LYS A 1 531 ? -20.159 15.285 -1.554 1.00 88.56 531 LYS A N 1
ATOM 4270 C CA . LYS A 1 531 ? -20.578 14.807 -0.233 1.00 88.56 531 LYS A CA 1
ATOM 4271 C C . LYS A 1 531 ? -19.805 13.554 0.176 1.00 88.56 531 LYS A C 1
ATOM 4273 O O . LYS A 1 531 ? -19.573 12.651 -0.623 1.00 88.56 531 LYS A O 1
ATOM 4278 N N . ALA A 1 532 ? -19.476 13.502 1.463 1.00 90.25 532 ALA A N 1
ATOM 4279 C CA . ALA A 1 532 ? -18.949 12.336 2.162 1.00 90.25 532 ALA A CA 1
ATOM 4280 C C . ALA A 1 532 ? -19.909 11.994 3.301 1.00 90.25 532 ALA A C 1
ATOM 4282 O O . ALA A 1 532 ? -20.130 12.831 4.186 1.00 90.25 532 ALA A O 1
ATOM 4283 N N . THR A 1 533 ? -20.518 10.811 3.237 1.00 94.06 533 THR A N 1
ATOM 4284 C CA . THR A 1 533 ? -21.636 10.441 4.116 1.00 94.06 533 THR A CA 1
ATOM 4285 C C . THR A 1 533 ? -21.215 9.608 5.323 1.00 94.06 533 THR A C 1
ATOM 4287 O O . THR A 1 533 ? -22.002 9.437 6.254 1.00 94.06 533 THR A O 1
ATOM 4290 N N . LEU A 1 534 ? -19.971 9.126 5.372 1.00 92.75 534 LEU A N 1
ATOM 4291 C CA . LEU A 1 534 ? -19.424 8.479 6.561 1.00 92.75 534 LEU A CA 1
ATOM 4292 C C . LEU A 1 534 ? -18.629 9.481 7.383 1.00 92.75 534 LEU A C 1
ATOM 4294 O O . LEU A 1 534 ? -17.824 10.249 6.848 1.00 92.75 534 LEU A O 1
ATOM 4298 N N . LYS A 1 535 ? -18.839 9.472 8.699 1.00 90.69 535 LYS A N 1
ATOM 4299 C CA . LYS A 1 535 ? -18.183 10.426 9.590 1.00 90.69 535 LYS A CA 1
ATOM 4300 C C . LYS A 1 535 ? -17.762 9.781 10.901 1.00 90.69 535 LYS A C 1
ATOM 4302 O O . LYS A 1 535 ? -18.602 9.351 11.680 1.00 90.69 535 LYS A O 1
ATOM 4307 N N . VAL A 1 536 ? -16.470 9.813 11.188 1.00 88.06 536 VAL A N 1
ATOM 4308 C CA . VAL A 1 536 ? -15.920 9.471 12.501 1.00 88.06 536 VAL A CA 1
ATOM 4309 C C . VAL A 1 536 ? -15.715 10.773 13.266 1.00 88.06 536 VAL A C 1
ATOM 4311 O O . VAL A 1 536 ? -15.111 11.707 12.745 1.00 88.06 536 VAL A O 1
ATOM 4314 N N . THR A 1 537 ? -16.265 10.887 14.470 1.00 86.62 537 THR A N 1
ATOM 4315 C CA . THR A 1 537 ? -16.235 12.113 15.278 1.00 86.62 537 THR A CA 1
ATOM 4316 C C . THR A 1 537 ? -15.607 11.872 16.633 1.00 86.62 537 THR A C 1
ATOM 4318 O O . THR A 1 537 ? -15.853 10.851 17.264 1.00 86.62 537 THR A O 1
ATOM 4321 N N . PHE A 1 538 ? -14.853 12.864 17.091 1.00 83.38 538 PHE A N 1
ATOM 4322 C CA . PHE A 1 538 ? -14.191 12.868 18.387 1.00 83.38 538 PHE A CA 1
ATOM 4323 C C . PHE A 1 538 ? -14.704 14.090 19.146 1.00 83.38 538 PHE A C 1
ATOM 4325 O O . PHE A 1 538 ? -14.558 15.229 18.686 1.00 83.38 538 PHE A O 1
ATOM 4332 N N . ARG A 1 539 ? -15.422 13.865 20.248 1.00 84.06 539 ARG A N 1
ATOM 4333 C CA . ARG A 1 539 ? -16.148 14.913 20.978 1.00 84.06 539 ARG A CA 1
ATOM 4334 C C . ARG A 1 539 ? -15.873 14.832 22.476 1.00 84.06 539 ARG A C 1
ATOM 4336 O O . ARG A 1 539 ? -15.664 13.754 23.018 1.00 84.06 539 ARG A O 1
ATOM 4343 N N . SER A 1 540 ? -15.935 15.980 23.144 1.00 83.06 540 SER A N 1
ATOM 4344 C CA . SER A 1 540 ? -16.022 16.022 24.602 1.00 83.06 540 SER A CA 1
ATOM 4345 C C . SER A 1 540 ? -17.416 15.588 25.074 1.00 83.06 540 SER A C 1
ATOM 4347 O O . SER A 1 540 ? -18.400 15.666 24.329 1.00 83.06 540 SER A O 1
ATOM 4349 N N . CYS A 1 541 ? -17.504 15.143 26.324 1.00 80.00 541 CYS A N 1
ATOM 4350 C CA . CYS A 1 541 ? -18.726 14.706 26.994 1.00 80.00 541 CYS A CA 1
ATOM 4351 C C . CYS A 1 541 ? -19.718 15.865 27.244 1.00 80.00 541 CYS A C 1
ATOM 4353 O O . CYS A 1 541 ? -19.880 16.332 28.361 1.00 80.00 541 CYS A O 1
ATOM 4355 N N . VAL A 1 542 ? -20.397 16.369 26.205 1.00 81.75 542 VAL A N 1
ATOM 4356 C CA . VAL A 1 542 ? -21.439 17.411 26.337 1.00 81.75 542 VAL A CA 1
ATOM 4357 C C . VAL A 1 542 ? -22.721 17.000 25.610 1.00 81.75 542 VAL A C 1
ATOM 4359 O O . VAL A 1 542 ? -22.874 17.228 24.410 1.00 81.75 542 VAL A O 1
ATOM 4362 N N . ALA A 1 543 ? -23.686 16.445 26.345 1.00 74.31 543 ALA A N 1
ATOM 4363 C CA . ALA A 1 543 ? -24.904 15.808 25.835 1.00 74.31 543 ALA A CA 1
ATOM 4364 C C . ALA A 1 543 ? -25.689 16.651 24.812 1.00 74.31 543 ALA A C 1
ATOM 4366 O O . ALA A 1 543 ? -26.140 16.124 23.794 1.00 74.31 543 ALA A O 1
ATOM 4367 N N . LYS A 1 544 ? -25.835 17.968 25.032 1.00 79.50 544 LYS A N 1
ATOM 4368 C CA . LYS A 1 544 ? -26.581 18.860 24.122 1.00 79.50 544 LYS A CA 1
ATOM 4369 C C . LYS A 1 544 ? -25.994 18.879 22.705 1.00 79.50 544 LYS A C 1
ATOM 4371 O O . LYS A 1 544 ? -26.751 18.950 21.743 1.00 79.50 544 LYS A O 1
ATOM 4376 N N . GLY A 1 545 ? -24.669 18.793 22.576 1.00 75.81 545 GLY A N 1
ATOM 4377 C CA . GLY A 1 545 ? -23.972 18.791 21.286 1.00 75.81 545 GLY A CA 1
ATOM 4378 C C . GLY A 1 545 ? -23.916 17.424 20.596 1.00 75.81 545 GLY A C 1
ATOM 4379 O O . GLY A 1 545 ? -23.431 17.343 19.469 1.00 75.81 545 GLY A O 1
ATOM 4380 N N . LEU A 1 546 ? -24.382 16.365 21.267 1.00 81.12 546 LEU A N 1
ATOM 4381 C CA . LEU A 1 546 ? -24.286 14.979 20.800 1.00 81.12 546 LEU A CA 1
ATOM 4382 C C . LEU A 1 546 ? -25.620 14.422 20.268 1.00 81.12 546 LEU A C 1
ATOM 4384 O O . LEU A 1 546 ? -25.620 13.449 19.516 1.00 81.12 546 LEU A O 1
ATOM 4388 N N . ARG A 1 547 ? -26.760 15.034 20.627 1.00 80.00 547 ARG A N 1
ATOM 4389 C CA . ARG A 1 547 ? -28.097 14.596 20.184 1.00 80.00 547 ARG A CA 1
ATOM 4390 C C . ARG A 1 547 ? -28.312 14.840 18.684 1.00 80.00 547 ARG A C 1
ATOM 4392 O O . ARG A 1 547 ? -27.889 15.856 18.141 1.00 80.00 547 ARG A O 1
ATOM 4399 N N . GLY A 1 548 ? -29.046 13.933 18.036 1.00 75.00 548 GLY A N 1
ATOM 4400 C CA . GLY A 1 548 ? -29.568 14.110 16.672 1.00 75.00 548 GLY A CA 1
ATOM 4401 C C . GLY A 1 548 ? -28.717 13.517 15.543 1.00 75.00 548 GLY A C 1
ATOM 4402 O O . GLY A 1 548 ? -29.183 13.460 14.408 1.00 75.00 548 GLY A O 1
ATOM 4403 N N . ALA A 1 549 ? -27.505 13.034 15.826 1.00 81.19 549 ALA A N 1
ATOM 4404 C CA . ALA A 1 549 ? -26.721 12.260 14.866 1.00 81.19 549 ALA A CA 1
ATOM 4405 C C . ALA A 1 549 ? -27.113 10.772 14.900 1.00 81.19 549 ALA A C 1
ATOM 4407 O O . ALA A 1 549 ? -27.303 10.206 15.974 1.00 81.19 549 ALA A O 1
ATOM 4408 N N . GLY A 1 550 ? -27.206 10.127 13.733 1.00 89.50 550 GLY A N 1
ATOM 4409 C CA . GLY A 1 550 ? -27.343 8.673 13.647 1.00 89.50 550 GLY A CA 1
ATOM 4410 C C . GLY A 1 550 ? -25.987 8.002 13.847 1.00 89.50 550 GLY A C 1
ATOM 4411 O O . GLY A 1 550 ? -25.159 8.064 12.938 1.00 89.50 550 GLY A O 1
ATOM 4412 N N . ASN A 1 551 ? -25.755 7.332 14.977 1.00 94.00 551 ASN A N 1
ATOM 4413 C CA . ASN A 1 551 ? -24.471 6.683 15.256 1.00 94.00 551 ASN A CA 1
ATOM 4414 C C . ASN A 1 551 ? -24.569 5.163 15.086 1.00 94.00 551 ASN A C 1
ATOM 4416 O O . ASN A 1 551 ? -25.351 4.535 15.790 1.00 94.00 551 ASN A O 1
ATOM 4420 N N . ILE A 1 552 ? -23.780 4.564 14.189 1.00 95.56 552 ILE A N 1
ATOM 4421 C CA . ILE A 1 552 ? -23.647 3.099 14.108 1.00 95.56 552 ILE A CA 1
ATOM 4422 C C . ILE A 1 552 ? -22.814 2.571 15.278 1.00 95.56 552 ILE A C 1
ATOM 4424 O O . ILE A 1 552 ? -23.072 1.490 15.786 1.00 95.56 552 ILE A O 1
ATOM 4428 N N . CYS A 1 553 ? -21.832 3.340 15.743 1.00 95.31 553 CYS A N 1
ATOM 4429 C CA . CYS A 1 553 ? -20.968 2.958 16.848 1.00 95.31 553 CYS A CA 1
ATOM 4430 C C . CYS A 1 553 ? -20.763 4.159 17.765 1.00 95.31 553 CYS A C 1
ATOM 4432 O O . CYS A 1 553 ? -20.421 5.256 17.313 1.00 95.31 553 CYS A O 1
ATOM 4434 N N . VAL A 1 554 ? -21.000 3.937 19.053 1.00 95.50 554 VAL A N 1
ATOM 4435 C CA . VAL A 1 554 ? -20.773 4.899 20.124 1.00 95.50 554 VAL A CA 1
ATOM 4436 C C . VAL A 1 554 ? -19.677 4.346 21.016 1.00 95.50 554 VAL A C 1
ATOM 4438 O O . VAL A 1 554 ? -19.845 3.286 21.608 1.00 95.50 554 VAL A O 1
ATOM 4441 N N . ILE A 1 555 ? -18.583 5.080 21.145 1.00 93.56 555 ILE A N 1
ATOM 4442 C CA . ILE A 1 555 ? -17.483 4.783 22.052 1.00 93.56 555 ILE A CA 1
ATOM 4443 C C . ILE A 1 555 ? -17.470 5.865 23.125 1.00 93.56 555 ILE A C 1
ATOM 4445 O O . ILE A 1 555 ? -17.433 7.054 22.821 1.00 93.56 555 ILE A O 1
ATOM 4449 N N . MET A 1 556 ? -17.533 5.461 24.383 1.00 92.81 556 MET A N 1
ATOM 4450 C CA . MET A 1 556 ? -17.436 6.334 25.545 1.00 92.81 556 MET A CA 1
ATOM 4451 C C . MET A 1 556 ? -16.162 5.951 26.286 1.00 92.81 556 MET A C 1
ATOM 4453 O O . MET A 1 556 ? -16.129 4.969 27.034 1.00 92.81 556 MET A O 1
ATOM 4457 N N . ASP A 1 557 ? -15.106 6.708 26.007 1.00 88.62 557 ASP A N 1
ATOM 4458 C CA . ASP A 1 557 ? -13.789 6.524 26.600 1.00 88.62 557 ASP A CA 1
ATOM 4459 C C . ASP A 1 557 ? -13.726 7.269 27.933 1.00 88.62 557 ASP A C 1
ATOM 4461 O O . ASP A 1 557 ? -14.111 8.434 28.041 1.00 88.62 557 ASP A O 1
ATOM 4465 N N . GLU A 1 558 ? -13.269 6.570 28.962 1.00 88.69 558 GLU A N 1
ATOM 4466 C CA . GLU A 1 558 ? -13.198 7.051 30.338 1.00 88.69 558 GLU A CA 1
ATOM 4467 C C . GLU A 1 558 ? -14.538 7.537 30.916 1.00 88.69 558 GLU A C 1
ATOM 4469 O O . GLU A 1 558 ? -14.593 8.459 31.728 1.00 88.69 558 GLU A O 1
ATOM 4474 N N . ILE A 1 559 ? -15.639 6.868 30.558 1.00 90.62 559 ILE A N 1
ATOM 4475 C CA . ILE A 1 559 ? -16.993 7.225 31.018 1.00 90.62 559 ILE A CA 1
ATOM 4476 C C . ILE A 1 559 ? -17.157 7.222 32.548 1.00 90.62 559 ILE A C 1
ATOM 4478 O O . ILE A 1 559 ? -17.971 7.977 33.075 1.00 90.62 559 ILE A O 1
ATOM 4482 N N . ALA A 1 560 ? -16.378 6.425 33.292 1.00 89.12 560 ALA A N 1
ATOM 4483 C CA . ALA A 1 560 ? -16.419 6.452 34.759 1.00 89.12 560 ALA A CA 1
ATOM 4484 C C . ALA A 1 560 ? -15.852 7.758 35.355 1.00 89.12 560 ALA A C 1
ATOM 4486 O O . ALA A 1 560 ? -16.013 8.001 36.548 1.00 89.12 560 ALA A O 1
ATOM 4487 N N . HIS A 1 561 ? -15.191 8.583 34.538 1.00 87.50 561 HIS A N 1
ATOM 4488 C CA . HIS A 1 561 ? -14.647 9.890 34.903 1.00 87.50 561 HIS A CA 1
ATOM 4489 C C . HIS A 1 561 ? -15.476 11.062 34.358 1.00 87.50 561 HIS A C 1
ATOM 4491 O O . HIS A 1 561 ? -15.068 12.215 34.503 1.00 87.50 561 HIS A O 1
ATOM 4497 N N . PHE A 1 562 ? -16.627 10.798 33.732 1.00 88.62 562 PHE A N 1
ATOM 4498 C CA . PHE A 1 562 ? -17.570 11.858 33.367 1.00 88.62 562 PHE A CA 1
ATOM 4499 C C . PHE A 1 562 ? -18.192 12.445 34.641 1.00 88.62 562 PHE A C 1
ATOM 4501 O O . PHE A 1 562 ? -18.137 11.832 35.711 1.00 88.62 562 PHE A O 1
ATOM 4508 N N . THR A 1 563 ? -18.775 13.642 34.551 1.00 83.88 563 THR A N 1
ATOM 4509 C CA . THR A 1 563 ? -19.417 14.239 35.728 1.00 83.88 563 THR A CA 1
ATOM 4510 C C . THR A 1 563 ? -20.640 13.416 36.140 1.00 83.88 563 THR A C 1
ATOM 4512 O O . THR A 1 563 ? -21.165 12.609 35.371 1.00 83.88 563 THR A O 1
ATOM 4515 N N . GLU A 1 564 ? -21.104 13.588 37.377 1.00 74.69 564 GLU A N 1
ATOM 4516 C CA . GLU A 1 564 ? -22.295 12.871 37.856 1.00 74.69 564 GLU A CA 1
ATOM 4517 C C . GLU A 1 564 ? -23.600 13.579 37.476 1.00 74.69 564 GLU A C 1
ATOM 4519 O O . GLU A 1 564 ? -24.630 12.930 37.345 1.00 74.69 564 GLU A O 1
ATOM 4524 N N . THR A 1 565 ? -23.565 14.902 37.288 1.00 73.44 565 THR A N 1
ATOM 4525 C CA . THR A 1 565 ? -24.743 15.718 36.962 1.00 73.44 565 THR A CA 1
ATOM 4526 C C . THR A 1 565 ? -24.438 16.742 35.870 1.00 73.44 565 THR A C 1
ATOM 4528 O O . THR A 1 565 ? -23.277 17.064 35.584 1.00 73.44 565 THR A O 1
ATOM 4531 N N . GLY A 1 566 ? -25.499 17.273 35.259 1.00 78.00 566 GLY A N 1
ATOM 4532 C CA . GLY A 1 566 ? -25.425 18.338 34.262 1.00 78.00 566 GLY A CA 1
ATOM 4533 C C . GLY A 1 566 ? -25.233 17.817 32.837 1.00 78.00 566 GLY A C 1
ATOM 4534 O O . GLY A 1 566 ? -25.345 16.630 32.556 1.00 78.00 566 GLY A O 1
ATOM 4535 N N . GLN A 1 567 ? -24.940 18.713 31.891 1.00 76.44 567 GLN A N 1
ATOM 4536 C CA . GLN A 1 567 ? -24.825 18.327 30.473 1.00 76.44 567 GLN A CA 1
ATOM 4537 C C . GLN A 1 567 ? -23.632 17.410 30.170 1.00 76.44 567 GLN A C 1
ATOM 4539 O O . GLN A 1 567 ? -23.605 16.808 29.098 1.00 76.44 567 GLN A O 1
ATOM 4544 N N . SER A 1 568 ? -22.676 17.306 31.090 1.00 81.12 568 SER A N 1
ATOM 4545 C CA . SER A 1 568 ? -21.536 16.388 31.008 1.00 81.12 568 SER A CA 1
ATOM 4546 C C . SER A 1 568 ? -21.714 15.115 31.825 1.00 81.12 568 SER A C 1
ATOM 4548 O O . SER A 1 568 ? -20.795 14.300 31.895 1.00 81.12 568 SER A O 1
ATOM 4550 N N . GLY A 1 569 ? -22.903 14.940 32.409 1.00 87.25 569 GLY A N 1
ATOM 4551 C CA . GLY A 1 569 ? -23.237 13.775 33.199 1.00 87.25 569 GLY A CA 1
ATOM 4552 C C . GLY A 1 569 ? -23.177 12.493 32.370 1.00 87.25 569 GLY A C 1
ATOM 4553 O O . GLY A 1 569 ? -23.607 12.467 31.211 1.00 87.25 569 GLY A O 1
ATOM 4554 N N . ALA A 1 570 ? -22.620 11.423 32.944 1.00 88.00 570 ALA A N 1
ATOM 4555 C CA . ALA A 1 570 ? -22.479 10.144 32.245 1.00 88.00 570 ALA A CA 1
ATOM 4556 C C . ALA A 1 570 ? -23.824 9.623 31.702 1.00 88.00 570 ALA A C 1
ATOM 4558 O O . ALA A 1 570 ? -23.899 9.151 30.568 1.00 88.00 570 ALA A O 1
ATOM 4559 N N . GLU A 1 571 ? -24.890 9.749 32.496 1.00 91.38 571 GLU A N 1
ATOM 4560 C CA . GLU A 1 571 ? -26.242 9.291 32.164 1.00 91.38 571 GLU A CA 1
ATOM 4561 C C . GLU A 1 571 ? -26.890 10.161 31.080 1.00 91.38 571 GLU A C 1
ATOM 4563 O O . GLU A 1 571 ? -27.465 9.645 30.120 1.00 91.38 571 GLU A O 1
ATOM 4568 N N . GLU A 1 572 ? -26.725 11.478 31.156 1.00 90.75 572 GLU A N 1
ATOM 4569 C CA . GLU A 1 572 ? -27.201 12.427 30.155 1.00 90.75 572 GLU A CA 1
ATOM 4570 C C . GLU A 1 572 ? -26.513 12.231 28.805 1.00 90.75 572 GLU A C 1
ATOM 4572 O O . GLU A 1 572 ? -27.178 12.300 27.765 1.00 90.75 572 GLU A O 1
ATOM 4577 N N . VAL A 1 573 ? -25.199 11.986 28.811 1.00 90.38 573 VAL A N 1
ATOM 4578 C CA . VAL A 1 573 ? -24.424 11.697 27.602 1.00 90.38 573 VAL A CA 1
ATOM 4579 C C . VAL A 1 573 ? -24.854 10.359 27.011 1.00 90.38 573 VAL A C 1
ATOM 4581 O O . VAL A 1 573 ? -25.217 10.330 25.837 1.00 90.38 573 VAL A O 1
ATOM 4584 N N . TYR A 1 574 ? -24.902 9.284 27.803 1.00 92.38 574 TYR A N 1
ATOM 4585 C CA . TYR A 1 574 ? -25.331 7.958 27.342 1.00 92.38 574 TYR A CA 1
ATOM 4586 C C . TYR A 1 574 ? -26.722 8.010 26.694 1.00 92.38 574 TYR A C 1
ATOM 4588 O O . TYR A 1 574 ? -26.896 7.613 25.539 1.00 92.38 574 TYR A O 1
ATOM 4596 N N . ASN A 1 575 ? -27.693 8.620 27.379 1.00 91.94 575 ASN A N 1
ATOM 4597 C CA . ASN A 1 575 ? -29.065 8.772 26.891 1.00 91.94 575 ASN A CA 1
ATOM 4598 C C . ASN A 1 575 ? -29.185 9.702 25.670 1.00 91.94 575 ASN A C 1
ATOM 4600 O O . ASN A 1 575 ? -30.193 9.668 24.963 1.00 91.94 575 ASN A O 1
ATOM 4604 N N . ALA A 1 576 ? -28.184 10.546 25.404 1.00 89.69 576 ALA A N 1
ATOM 4605 C CA . ALA A 1 576 ? -28.153 11.403 24.224 1.00 89.69 576 ALA A CA 1
ATOM 4606 C C . ALA A 1 576 ? -27.681 10.674 22.956 1.00 89.69 576 ALA A C 1
ATOM 4608 O O . ALA A 1 576 ? -28.155 11.017 21.871 1.00 89.69 576 ALA A O 1
ATOM 4609 N N . VAL A 1 577 ? -26.767 9.701 23.072 1.00 91.00 577 VAL A N 1
ATOM 4610 C CA . VAL A 1 577 ? -26.116 9.061 21.910 1.00 91.00 577 VAL A CA 1
ATOM 4611 C C . VAL A 1 577 ? -26.564 7.625 21.656 1.00 91.00 577 VAL A C 1
ATOM 4613 O O . VAL A 1 577 ? -26.769 7.253 20.499 1.00 91.00 577 VAL A O 1
ATOM 4616 N N . VAL A 1 578 ? -26.771 6.817 22.696 1.00 92.62 578 VAL A N 1
ATOM 4617 C CA . VAL A 1 578 ? -27.032 5.373 22.558 1.00 92.62 578 VAL A CA 1
ATOM 4618 C C . VAL A 1 578 ? -28.321 5.045 21.796 1.00 92.62 578 VAL A C 1
ATOM 4620 O O . VAL A 1 578 ? -28.267 4.151 20.943 1.00 92.62 578 VAL A O 1
ATOM 4623 N N . PRO A 1 579 ? -29.449 5.769 21.972 1.00 92.94 579 PRO A N 1
ATOM 4624 C CA . PRO A 1 579 ? -30.677 5.469 21.233 1.00 92.94 579 PRO A CA 1
ATOM 4625 C C . PRO A 1 579 ? -30.502 5.474 19.707 1.00 92.94 579 PRO A C 1
ATOM 4627 O O . PRO A 1 579 ? -31.172 4.717 19.002 1.00 92.94 579 PRO A O 1
ATOM 4630 N N . SER A 1 580 ? -29.562 6.275 19.190 1.00 91.62 580 SER A N 1
ATOM 4631 C CA . SER A 1 580 ? -29.298 6.389 17.751 1.00 91.62 580 SER A CA 1
ATOM 4632 C C . SER A 1 580 ? -28.731 5.113 17.109 1.00 91.62 580 SER A C 1
ATOM 4634 O O . SER A 1 580 ? -28.862 4.941 15.898 1.00 91.62 580 SER A O 1
ATOM 4636 N N . THR A 1 581 ? -28.171 4.195 17.904 1.00 92.75 581 THR A N 1
ATOM 4637 C CA . THR A 1 581 ? -27.602 2.924 17.419 1.00 92.75 581 THR A CA 1
ATOM 4638 C C . THR A 1 581 ? -28.658 1.913 16.974 1.00 92.75 581 THR A C 1
ATOM 4640 O O . THR A 1 581 ? -28.368 1.009 16.193 1.00 92.75 581 THR A O 1
ATOM 4643 N N . SER A 1 582 ? -29.903 2.070 17.431 1.00 89.31 582 SER A N 1
ATOM 4644 C CA . SER A 1 582 ? -31.001 1.132 17.165 1.00 89.31 582 SER A CA 1
ATOM 4645 C C . SER A 1 582 ? -31.473 1.114 15.704 1.00 89.31 582 SER A C 1
ATOM 4647 O O . SER A 1 582 ? -32.054 0.126 15.259 1.00 89.31 582 SER A O 1
ATOM 4649 N N . ALA A 1 583 ? -31.200 2.179 14.941 1.00 86.62 583 ALA A N 1
ATOM 4650 C CA . ALA A 1 583 ? -31.681 2.341 13.568 1.00 86.62 583 ALA A CA 1
ATOM 4651 C C . ALA A 1 583 ? -30.976 1.428 12.546 1.00 86.62 583 ALA A C 1
ATOM 4653 O O . ALA A 1 583 ? -31.467 1.247 11.433 1.00 86.62 583 ALA A O 1
ATOM 4654 N N . TYR A 1 584 ? -29.838 0.841 12.913 1.00 92.38 584 TYR A N 1
ATOM 4655 C CA . TYR A 1 584 ? -28.930 0.179 11.983 1.00 92.38 584 TYR A CA 1
ATOM 4656 C C . TYR A 1 584 ? -29.151 -1.331 11.911 1.00 92.38 584 TYR A C 1
ATOM 4658 O O . TYR A 1 584 ? -28.332 -2.115 12.377 1.00 92.38 584 TYR A O 1
ATOM 4666 N N . SER A 1 585 ? -30.276 -1.739 11.329 1.00 92.81 585 SER A N 1
ATOM 4667 C CA . SER A 1 585 ? -30.536 -3.133 10.934 1.00 92.81 585 SER A CA 1
ATOM 4668 C C . SER A 1 585 ? -30.559 -3.238 9.408 1.00 92.81 585 SER A C 1
ATOM 4670 O O . SER A 1 585 ? -31.076 -2.312 8.773 1.00 92.81 585 SER A O 1
ATOM 4672 N N . PRO A 1 586 ? -30.039 -4.326 8.811 1.00 91.00 586 PRO A N 1
ATOM 4673 C CA . PRO A 1 586 ? -30.171 -4.572 7.380 1.00 91.00 586 PRO A CA 1
ATOM 4674 C C . PRO A 1 586 ? -31.642 -4.532 6.969 1.00 91.00 586 PRO A C 1
ATOM 4676 O O . PRO A 1 586 ? -32.495 -5.102 7.661 1.00 91.00 586 PRO A O 1
ATOM 4679 N N . LYS A 1 587 ? -31.947 -3.852 5.864 1.00 91.31 587 LYS A N 1
ATOM 4680 C CA . LYS A 1 587 ? -33.314 -3.704 5.351 1.00 91.31 587 LYS A CA 1
ATOM 4681 C C . LYS A 1 587 ? -33.516 -4.472 4.057 1.00 91.31 587 LYS A C 1
ATOM 4683 O O . LYS A 1 587 ? -32.589 -4.613 3.263 1.00 91.31 587 LYS A O 1
ATOM 4688 N N . ASP A 1 588 ? -34.745 -4.936 3.849 1.00 87.50 588 ASP A N 1
ATOM 4689 C CA . ASP A 1 588 ? -35.129 -5.574 2.595 1.00 87.50 588 ASP A CA 1
ATOM 4690 C C . ASP A 1 588 ? -34.918 -4.592 1.417 1.00 87.50 588 ASP A C 1
ATOM 4692 O O . ASP A 1 588 ? -35.351 -3.433 1.494 1.00 87.50 588 ASP A O 1
ATOM 4696 N N . PRO A 1 589 ? -34.250 -5.012 0.325 1.00 82.12 589 PRO A N 1
ATOM 4697 C CA . PRO A 1 589 ? -34.012 -4.152 -0.835 1.00 82.12 589 PRO A CA 1
ATOM 4698 C C . PRO A 1 589 ? -35.291 -3.651 -1.525 1.00 82.12 589 PRO A C 1
ATOM 4700 O O . PRO A 1 589 ? -35.259 -2.605 -2.178 1.00 82.12 589 PRO A O 1
ATOM 4703 N N . THR A 1 590 ? -36.397 -4.388 -1.397 1.00 83.94 590 THR A N 1
ATOM 4704 C CA . THR A 1 590 ? -37.699 -4.109 -2.019 1.00 83.94 590 THR A CA 1
ATOM 4705 C C . THR A 1 590 ? -38.655 -3.358 -1.088 1.00 83.94 590 THR A C 1
ATOM 4707 O O . THR A 1 590 ? -39.374 -2.476 -1.558 1.00 83.94 590 THR A O 1
ATOM 4710 N N . ASP A 1 591 ? -38.612 -3.610 0.228 1.00 84.69 591 ASP A N 1
ATOM 4711 C CA . ASP A 1 591 ? -39.336 -2.826 1.242 1.00 84.69 591 ASP A CA 1
ATOM 4712 C C . ASP A 1 591 ? -38.440 -2.451 2.430 1.00 84.69 591 ASP A C 1
ATOM 4714 O O . ASP A 1 591 ? -38.283 -3.180 3.411 1.00 84.69 591 ASP A O 1
ATOM 4718 N N . ARG A 1 592 ? -37.928 -1.218 2.396 1.00 81.25 592 ARG A N 1
ATOM 4719 C CA . ARG A 1 592 ? -36.982 -0.689 3.393 1.00 81.25 592 ARG A CA 1
ATOM 4720 C C . ARG A 1 592 ? -37.537 -0.603 4.821 1.00 81.25 592 ARG A C 1
ATOM 4722 O O . ARG A 1 592 ? -36.782 -0.310 5.749 1.00 81.25 592 ARG A O 1
ATOM 4729 N N . ARG A 1 593 ? -38.840 -0.823 5.023 1.00 81.50 593 ARG A N 1
ATOM 4730 C CA . ARG A 1 593 ? -39.464 -0.865 6.355 1.00 81.50 593 ARG A CA 1
ATOM 4731 C C . ARG A 1 593 ? -39.224 -2.198 7.060 1.00 81.50 593 ARG A C 1
ATOM 4733 O O . ARG A 1 593 ? -39.298 -2.243 8.287 1.00 81.50 593 ARG A O 1
ATOM 4740 N N . ILE A 1 594 ? -38.907 -3.256 6.315 1.00 87.62 594 ILE A N 1
ATOM 4741 C CA . ILE A 1 594 ? -38.763 -4.615 6.837 1.00 87.62 594 ILE A CA 1
ATOM 4742 C C . ILE A 1 594 ? -37.291 -4.865 7.209 1.00 87.62 594 ILE A C 1
ATOM 4744 O O . ILE A 1 594 ? -36.426 -4.837 6.329 1.00 87.62 594 ILE A O 1
ATOM 4748 N N . PRO A 1 595 ? -36.959 -5.072 8.500 1.00 88.81 595 PRO A N 1
ATOM 4749 C CA . PRO A 1 595 ? -35.634 -5.537 8.893 1.00 88.81 595 PRO A CA 1
ATOM 4750 C C . PRO A 1 595 ? -35.462 -7.015 8.524 1.00 88.81 595 PRO A C 1
ATOM 4752 O O . PRO A 1 595 ? -36.314 -7.836 8.856 1.00 88.81 595 PRO A O 1
ATOM 4755 N N . VAL A 1 596 ? -34.346 -7.353 7.879 1.00 91.31 596 VAL A N 1
ATOM 4756 C CA . VAL A 1 596 ? -34.012 -8.734 7.464 1.00 91.31 596 VAL A CA 1
ATOM 4757 C C . VAL A 1 596 ? -32.852 -9.334 8.263 1.00 91.31 596 VAL A C 1
ATOM 4759 O O . VAL A 1 596 ? -32.474 -10.481 8.050 1.00 91.31 596 VAL A O 1
ATOM 4762 N N . GLY A 1 597 ? -32.293 -8.572 9.204 1.00 87.50 597 GLY A N 1
ATOM 4763 C CA . GLY A 1 597 ? -31.195 -9.003 10.063 1.00 87.50 597 GLY A CA 1
ATOM 4764 C C . GLY A 1 597 ? -31.193 -8.291 11.419 1.00 87.50 597 GLY A C 1
ATOM 4765 O O . GLY A 1 597 ? -32.011 -7.391 11.653 1.00 87.50 597 GLY A O 1
ATOM 4766 N N . PRO A 1 598 ? -30.284 -8.689 12.327 1.00 89.31 598 PRO A N 1
ATOM 4767 C CA . PRO A 1 598 ? -30.150 -8.064 13.637 1.00 89.31 598 PRO A CA 1
ATOM 4768 C C . PRO A 1 598 ? -29.669 -6.612 13.522 1.00 89.31 598 PRO A C 1
ATOM 4770 O O . PRO A 1 598 ? -29.182 -6.162 12.487 1.0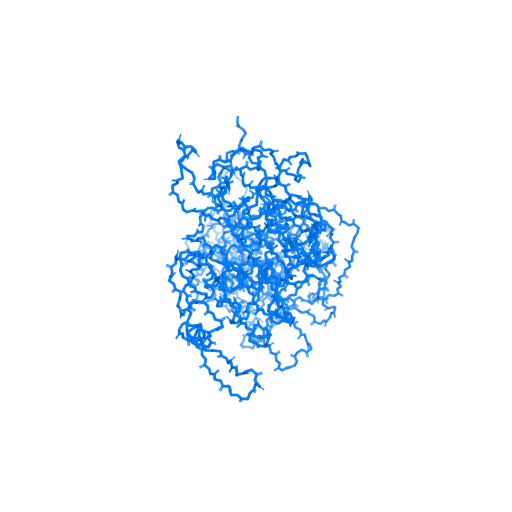0 89.31 598 PRO A O 1
ATOM 4773 N N . VAL A 1 599 ? -29.801 -5.856 14.611 1.00 91.94 599 VAL A N 1
ATOM 4774 C CA . VAL A 1 599 ? -29.227 -4.508 14.691 1.00 91.94 599 VAL A CA 1
ATOM 4775 C C . VAL A 1 599 ? -27.705 -4.619 14.822 1.00 91.94 599 VAL A C 1
ATOM 4777 O O . VAL A 1 599 ? -27.214 -5.247 15.753 1.00 91.94 599 VAL A O 1
ATOM 4780 N N . GLU A 1 600 ? -26.970 -3.968 13.925 1.00 93.31 600 GLU A N 1
ATOM 4781 C CA . GLU A 1 600 ? -25.500 -3.964 13.869 1.00 93.31 600 GLU A CA 1
ATOM 4782 C C . GLU A 1 600 ? -24.874 -2.828 14.703 1.00 93.31 600 GLU A C 1
ATOM 4784 O O . GLU A 1 600 ? -23.657 -2.774 14.867 1.00 93.31 600 GLU A O 1
ATOM 4789 N N . GLY A 1 601 ? -25.686 -1.911 15.245 1.00 94.62 601 GLY A N 1
ATOM 4790 C CA . GLY A 1 601 ? -25.194 -0.770 16.015 1.00 94.62 601 GLY A CA 1
ATOM 4791 C C . GLY A 1 601 ? -24.566 -1.155 17.361 1.00 94.62 601 GLY A C 1
ATOM 4792 O O . GLY A 1 601 ? -25.140 -1.973 18.090 1.00 94.62 601 GLY A O 1
ATOM 4793 N N . ARG A 1 602 ? -23.433 -0.530 17.714 1.00 95.69 602 ARG A N 1
ATOM 4794 C CA . ARG A 1 602 ? -22.599 -0.870 18.882 1.00 95.69 602 ARG A CA 1
ATOM 4795 C C . ARG A 1 602 ? -22.446 0.246 19.906 1.00 95.69 602 ARG A C 1
ATOM 4797 O O . ARG A 1 602 ? -22.387 1.425 19.552 1.00 95.69 602 ARG A O 1
ATOM 4804 N N . VAL A 1 603 ? -22.276 -0.153 21.164 1.00 96.62 603 VAL A N 1
ATOM 4805 C CA . VAL A 1 603 ? -21.978 0.734 22.295 1.00 96.62 603 VAL A CA 1
ATOM 4806 C C . VAL A 1 603 ? -20.774 0.199 23.060 1.00 96.62 603 VAL A C 1
ATOM 4808 O O . VAL A 1 603 ? -20.792 -0.911 23.578 1.00 96.62 603 VAL A O 1
ATOM 4811 N N . ILE A 1 604 ? -19.721 0.995 23.154 1.00 96.31 604 ILE A N 1
ATOM 4812 C CA . ILE A 1 604 ? -18.459 0.624 23.779 1.00 96.31 604 ILE A CA 1
ATOM 4813 C C . ILE A 1 604 ? -18.218 1.574 24.948 1.00 96.31 604 ILE A C 1
ATOM 4815 O O . ILE A 1 604 ? -18.058 2.773 24.757 1.00 96.31 604 ILE A O 1
ATOM 4819 N N . SER A 1 605 ? -18.212 1.043 26.164 1.00 96.00 605 SER A N 1
ATOM 4820 C CA . SER A 1 605 ? -17.907 1.764 27.399 1.00 96.00 605 SER A CA 1
ATOM 4821 C C . SER A 1 605 ? -16.579 1.246 27.934 1.00 96.00 605 SER A C 1
ATOM 4823 O O . SER A 1 605 ? -16.514 0.117 28.413 1.00 96.00 605 SER A O 1
ATOM 4825 N N . ILE A 1 606 ? -15.515 2.040 27.859 1.00 93.00 606 ILE A N 1
ATOM 4826 C CA . ILE A 1 606 ? -14.173 1.625 28.292 1.00 93.00 606 ILE A CA 1
ATOM 4827 C C . ILE A 1 606 ? -13.693 2.607 29.359 1.00 93.00 606 ILE A C 1
ATOM 4829 O O . ILE A 1 606 ? -13.752 3.814 29.151 1.00 93.00 606 ILE A O 1
ATOM 4833 N N . SER A 1 607 ? -13.240 2.126 30.520 1.00 93.31 607 SER A N 1
ATOM 4834 C CA . SER A 1 607 ? -12.730 3.021 31.568 1.00 93.31 607 SER A CA 1
ATOM 4835 C C . SER A 1 607 ? -11.829 2.319 32.586 1.00 93.31 607 SER A C 1
ATOM 4837 O O . SER A 1 607 ? -11.852 1.095 32.718 1.00 93.31 607 SER A O 1
ATOM 4839 N N . SER A 1 608 ? -11.050 3.111 33.330 1.00 91.12 608 SER A N 1
ATOM 4840 C CA . SER A 1 608 ? -10.373 2.697 34.568 1.00 91.12 608 SER A CA 1
ATOM 4841 C C . SER A 1 608 ? -11.084 3.252 35.815 1.00 91.12 608 SER A C 1
ATOM 4843 O O . SER A 1 608 ? -10.605 4.230 36.392 1.00 91.12 608 SER A O 1
ATOM 4845 N N . PRO A 1 609 ? -12.213 2.664 36.255 1.00 89.56 609 PRO A N 1
ATOM 4846 C CA . PRO A 1 609 ? -12.987 3.197 37.376 1.00 89.56 609 PRO A CA 1
ATOM 4847 C C . PRO A 1 609 ? -12.198 3.178 38.697 1.00 89.56 609 PRO A C 1
ATOM 4849 O O . PRO A 1 609 ? -11.461 2.234 38.981 1.00 89.56 609 PRO A O 1
ATOM 4852 N N . LEU A 1 610 ? -12.399 4.204 39.533 1.00 82.31 610 LEU A N 1
ATOM 4853 C CA . LEU A 1 610 ? -11.813 4.303 40.883 1.00 82.31 610 LEU A CA 1
ATOM 4854 C C . LEU A 1 610 ? -12.703 3.695 41.978 1.00 82.31 610 LEU A C 1
ATOM 4856 O O . LEU A 1 610 ? -12.233 3.448 43.085 1.00 82.31 610 LEU A O 1
ATOM 4860 N N . GLY A 1 611 ? -13.982 3.459 41.683 1.00 85.00 611 GLY A N 1
ATOM 4861 C CA . GLY A 1 611 ? -14.966 2.990 42.653 1.00 85.00 611 GLY A CA 1
ATOM 4862 C C . GLY A 1 611 ? -16.172 2.325 41.995 1.00 85.00 611 GLY A C 1
ATOM 4863 O O . GLY A 1 611 ? -16.325 2.324 40.774 1.00 85.00 611 GLY A O 1
ATOM 4864 N N . LYS A 1 612 ? -17.038 1.746 42.829 1.00 88.75 612 LYS A N 1
ATOM 4865 C CA . LYS A 1 612 ? -18.243 1.006 42.425 1.00 88.75 612 LYS A CA 1
ATOM 4866 C C . LYS A 1 612 ? -19.471 1.924 42.370 1.00 88.75 612 LYS A C 1
ATOM 4868 O O . LYS A 1 612 ? -20.434 1.724 43.104 1.00 88.75 612 LYS A O 1
ATOM 4873 N N . GLN A 1 613 ? -19.412 2.963 41.540 1.00 88.06 613 GLN A N 1
ATOM 4874 C CA . GLN A 1 613 ? -20.462 3.983 41.454 1.00 88.06 613 GLN A CA 1
ATOM 4875 C C . GLN A 1 613 ? -20.666 4.508 40.028 1.00 88.06 613 GLN A C 1
ATOM 4877 O O . GLN A 1 613 ? -19.886 4.216 39.119 1.00 88.06 613 GLN A O 1
ATOM 4882 N N . GLY A 1 614 ? -21.734 5.284 39.846 1.00 89.75 614 GLY A N 1
ATOM 4883 C CA . GLY A 1 614 ? -22.069 5.922 38.576 1.00 89.75 614 GLY A CA 1
ATOM 4884 C C . GLY A 1 614 ? -22.603 4.963 37.508 1.00 89.75 614 GLY A C 1
ATOM 4885 O O . GLY A 1 614 ? -22.830 3.771 37.740 1.00 89.75 614 GLY A O 1
ATOM 4886 N N . LEU A 1 615 ? -22.823 5.509 36.310 1.00 92.56 615 LEU A N 1
ATOM 4887 C CA . LEU A 1 615 ? -23.397 4.777 35.180 1.00 92.56 615 LEU A CA 1
ATOM 4888 C C . LEU A 1 615 ? -22.538 3.578 34.759 1.00 92.56 615 LEU A C 1
ATOM 4890 O O . LEU A 1 615 ? -23.078 2.505 34.512 1.00 92.56 615 LEU A O 1
ATOM 4894 N N . PHE A 1 616 ? -21.212 3.737 34.702 1.00 94.19 616 PHE A N 1
ATOM 4895 C CA . PHE A 1 616 ? -20.317 2.656 34.283 1.00 94.19 616 PHE A CA 1
ATOM 4896 C C . PHE A 1 616 ? -20.479 1.410 35.161 1.00 94.19 616 PHE A C 1
ATOM 4898 O O . PHE A 1 616 ? -20.640 0.306 34.647 1.00 94.19 616 PHE A O 1
ATOM 4905 N N . TYR A 1 617 ? -20.507 1.591 36.487 1.00 93.75 617 TYR A N 1
ATOM 4906 C CA . TYR A 1 617 ? -20.717 0.487 37.418 1.00 93.75 617 TYR A CA 1
ATOM 4907 C C . TYR A 1 617 ? -22.115 -0.126 37.283 1.00 93.75 617 TYR A C 1
ATOM 4909 O O . TYR A 1 617 ? -22.236 -1.349 37.321 1.00 93.75 617 TYR A O 1
ATOM 4917 N N . LYS A 1 618 ? -23.162 0.690 37.067 1.00 93.44 618 LYS A N 1
ATOM 4918 C CA . LYS A 1 618 ? -24.516 0.181 36.778 1.00 93.44 618 LYS A CA 1
ATOM 4919 C C . LYS A 1 618 ? -24.508 -0.735 35.548 1.00 93.44 618 LYS A C 1
ATOM 4921 O O . LYS A 1 618 ? -24.993 -1.856 35.644 1.00 93.44 618 LYS A O 1
ATOM 4926 N N . LEU A 1 619 ? -23.926 -0.289 34.430 1.00 94.31 619 LEU A N 1
ATOM 4927 C CA . LEU A 1 619 ? -23.836 -1.072 33.190 1.00 94.31 619 LEU A CA 1
ATOM 4928 C C . LEU A 1 619 ? -23.032 -2.361 33.388 1.00 94.31 619 LEU A C 1
ATOM 4930 O O . LEU A 1 619 ? -23.473 -3.431 32.975 1.00 94.31 619 LEU A O 1
ATOM 4934 N N . PHE A 1 620 ? -21.884 -2.274 34.064 1.00 94.62 620 PHE A N 1
ATOM 4935 C CA . PHE A 1 620 ? -21.052 -3.438 34.360 1.00 94.62 620 PHE A CA 1
ATOM 4936 C C . PHE A 1 620 ? -21.809 -4.461 35.218 1.00 94.62 620 PHE A C 1
ATOM 4938 O O . PHE A 1 620 ? -21.813 -5.649 34.914 1.00 94.62 620 PHE A O 1
ATOM 4945 N N . ASN A 1 621 ? -22.512 -4.006 36.258 1.00 93.75 621 ASN A N 1
ATOM 4946 C CA . ASN A 1 621 ? -23.283 -4.878 37.140 1.00 93.75 621 ASN A CA 1
ATOM 4947 C C . ASN A 1 621 ? -24.473 -5.532 36.416 1.00 93.75 621 ASN A C 1
ATOM 4949 O O . ASN A 1 621 ? -24.693 -6.726 36.584 1.00 93.75 621 ASN A O 1
ATOM 4953 N N . ILE A 1 622 ? -25.195 -4.789 35.564 1.00 93.38 622 ILE A N 1
ATOM 4954 C CA . ILE A 1 622 ? -26.258 -5.351 34.709 1.00 93.38 622 ILE A CA 1
ATOM 4955 C C . ILE A 1 622 ? -25.692 -6.479 33.840 1.00 93.38 622 ILE A C 1
ATOM 4957 O O . ILE A 1 622 ? -26.265 -7.565 33.785 1.00 93.38 622 ILE A O 1
ATOM 4961 N N . GLY A 1 623 ? -24.547 -6.243 33.197 1.00 93.12 623 GLY A N 1
ATOM 4962 C CA . GLY A 1 623 ? -23.907 -7.239 32.346 1.00 93.12 623 GLY A CA 1
ATOM 4963 C C . GLY A 1 623 ? -23.472 -8.502 33.097 1.00 93.12 623 GLY A C 1
ATOM 4964 O O . GLY A 1 623 ? -23.681 -9.608 32.597 1.00 93.12 623 GLY A O 1
ATOM 4965 N N . MET A 1 624 ? -22.926 -8.341 34.307 1.00 93.25 624 MET A N 1
ATOM 4966 C CA . MET A 1 624 ? -22.465 -9.439 35.169 1.00 93.25 624 MET A CA 1
ATOM 4967 C C . MET A 1 624 ? -23.600 -10.240 35.826 1.00 93.25 624 MET A C 1
ATOM 4969 O O . MET A 1 624 ? -23.421 -11.425 36.086 1.00 93.25 624 MET A O 1
ATOM 4973 N N . GLN A 1 625 ? -24.765 -9.634 36.091 1.00 88.94 625 GLN A N 1
ATOM 4974 C CA . GLN A 1 625 ? -25.907 -10.314 36.727 1.00 88.94 625 GLN A CA 1
ATOM 4975 C C . GLN A 1 625 ? -26.598 -11.350 35.825 1.00 88.94 625 GLN A C 1
ATOM 4977 O O . GLN A 1 625 ? -27.322 -12.210 36.326 1.00 88.94 625 GLN A O 1
ATOM 4982 N N . GLY A 1 626 ? -26.373 -11.298 34.509 1.00 78.44 626 GLY A N 1
ATOM 4983 C CA . GLY A 1 626 ? -27.016 -12.210 33.561 1.00 78.44 626 GLY A CA 1
ATOM 4984 C C . GLY A 1 626 ? -28.464 -11.825 33.211 1.00 78.44 626 GLY A C 1
ATOM 4985 O O . GLY A 1 626 ? -28.997 -10.804 33.644 1.00 78.44 626 GLY A O 1
ATOM 4986 N N . GLY A 1 627 ? -29.108 -12.644 32.375 1.00 83.00 627 GLY A N 1
ATOM 4987 C CA . GLY A 1 627 ? -30.496 -12.452 31.941 1.00 83.00 627 GLY A CA 1
ATOM 4988 C C . GLY A 1 627 ? -30.661 -11.768 30.578 1.00 83.00 627 GLY A C 1
ATOM 4989 O O . GLY A 1 627 ? -29.712 -11.519 29.838 1.00 83.00 627 GLY A O 1
ATOM 4990 N N . LYS A 1 628 ? -31.916 -11.479 30.205 1.00 80.12 628 LYS A N 1
ATOM 4991 C CA . LYS A 1 628 ? -32.254 -10.990 28.853 1.00 80.12 628 LYS A CA 1
ATOM 4992 C C . LYS A 1 628 ? -31.601 -9.640 28.534 1.00 80.12 628 LYS A C 1
ATOM 4994 O O . LYS A 1 628 ? -31.184 -9.429 27.398 1.00 80.12 628 LYS A O 1
ATOM 4999 N N . ALA A 1 629 ? -31.484 -8.758 29.529 1.00 76.31 629 ALA A N 1
ATOM 5000 C CA . ALA A 1 629 ? -30.891 -7.430 29.375 1.00 76.31 629 ALA A CA 1
ATOM 5001 C C . ALA A 1 629 ? -29.375 -7.468 29.104 1.00 76.31 629 ALA A C 1
ATOM 5003 O O . ALA A 1 629 ? -28.880 -6.615 28.377 1.00 76.31 629 ALA A O 1
ATOM 5004 N N . SER A 1 630 ? -28.651 -8.471 29.617 1.00 85.88 630 SER A N 1
ATOM 5005 C CA . SER A 1 630 ? -27.200 -8.606 29.428 1.00 85.88 630 SER A CA 1
ATOM 5006 C C . SER A 1 630 ? -26.795 -9.534 28.284 1.00 85.88 630 SER A C 1
ATOM 5008 O O . SER A 1 630 ? -25.611 -9.630 27.972 1.00 85.88 630 SER A O 1
ATOM 5010 N N . SER A 1 631 ? -27.758 -10.185 27.621 1.00 85.12 631 SER A N 1
ATOM 5011 C CA . SER A 1 631 ? -27.506 -11.143 26.529 1.00 85.12 631 SER A CA 1
ATOM 5012 C C . SER A 1 631 ? -26.619 -10.592 25.400 1.00 85.12 631 SER A C 1
ATOM 5014 O O . SER A 1 631 ? -25.834 -11.334 24.815 1.00 85.12 631 SER A O 1
ATOM 5016 N N . ASN A 1 632 ? -26.691 -9.281 25.144 1.00 90.56 632 ASN A N 1
ATOM 5017 C CA . ASN A 1 632 ? -25.898 -8.581 24.129 1.00 90.56 632 ASN A CA 1
ATOM 5018 C C . ASN A 1 632 ? -24.692 -7.811 24.697 1.00 90.56 632 ASN A C 1
ATOM 5020 O O . ASN A 1 632 ? -24.060 -7.058 23.951 1.00 90.56 632 ASN A O 1
ATOM 5024 N N . MET A 1 633 ? -24.386 -7.968 25.988 1.00 95.50 633 MET A N 1
ATOM 5025 C CA . MET A 1 633 ? -23.307 -7.265 26.681 1.00 95.50 633 MET A CA 1
ATOM 5026 C C . MET A 1 633 ? -22.097 -8.178 26.887 1.00 95.50 633 MET A C 1
ATOM 5028 O O . MET A 1 633 ? -22.227 -9.324 27.316 1.00 95.50 633 MET A O 1
ATOM 5032 N N . LEU A 1 634 ? -20.906 -7.647 26.634 1.00 96.75 634 LEU A N 1
ATOM 5033 C CA . LEU A 1 634 ? -19.634 -8.203 27.081 1.00 96.75 634 LEU A CA 1
ATOM 5034 C C . LEU A 1 634 ? -19.096 -7.324 28.209 1.00 96.75 634 LEU A C 1
ATOM 5036 O O . LEU A 1 634 ? -18.794 -6.154 27.980 1.00 96.75 634 LEU A O 1
ATOM 5040 N N . CYS A 1 635 ? -18.938 -7.884 29.402 1.00 97.31 635 CYS A N 1
ATOM 5041 C CA . CYS A 1 635 ? -18.301 -7.213 30.529 1.00 97.31 635 CYS A CA 1
ATOM 5042 C C . CYS A 1 635 ? -16.989 -7.907 30.851 1.00 97.31 635 CYS A C 1
ATOM 5044 O O . CYS A 1 635 ? -16.981 -9.117 31.049 1.00 97.31 635 CYS A O 1
ATOM 5046 N N . VAL A 1 636 ? -15.893 -7.149 30.898 1.00 96.25 636 VAL A N 1
ATOM 5047 C CA . VAL A 1 636 ? -14.559 -7.685 31.197 1.00 96.25 636 VAL A CA 1
ATOM 5048 C C . VAL A 1 636 ? -13.835 -6.764 32.171 1.00 96.25 636 VAL A C 1
ATOM 5050 O O . VAL A 1 636 ? -13.784 -5.549 31.972 1.00 96.25 636 VAL A O 1
ATOM 5053 N N . GLN A 1 637 ? -13.239 -7.354 33.204 1.00 94.94 637 GLN A N 1
ATOM 5054 C CA . GLN A 1 637 ? -12.316 -6.712 34.124 1.00 94.94 637 GLN A CA 1
ATOM 5055 C C . GLN A 1 637 ? -10.927 -7.342 34.006 1.00 94.94 637 GLN A C 1
ATOM 5057 O O . GLN A 1 637 ? -10.723 -8.515 34.333 1.00 94.94 637 GLN A O 1
ATOM 5062 N N . ALA A 1 638 ? -9.946 -6.544 33.588 1.00 92.19 638 ALA A N 1
ATOM 5063 C CA . ALA A 1 638 ? -8.565 -6.999 33.481 1.00 92.19 638 ALA A CA 1
ATOM 5064 C C . ALA A 1 638 ? -7.558 -5.956 33.995 1.00 92.19 638 ALA A C 1
ATOM 5066 O O . ALA A 1 638 ? -7.716 -4.753 33.753 1.00 92.19 638 ALA A O 1
ATOM 5067 N N . PRO A 1 639 ? -6.517 -6.381 34.728 1.00 89.31 639 PRO A N 1
ATOM 5068 C CA . PRO A 1 639 ? -5.451 -5.498 35.157 1.00 89.31 639 PRO A CA 1
ATOM 5069 C C . PRO A 1 639 ? -4.587 -5.047 33.976 1.00 89.31 639 PRO A C 1
ATOM 5071 O O . PRO A 1 639 ? -4.447 -5.749 32.979 1.00 89.31 639 PRO A O 1
ATOM 5074 N N . THR A 1 640 ? -3.937 -3.887 34.115 1.00 87.88 640 THR A N 1
ATOM 5075 C CA . THR A 1 640 ? -3.133 -3.286 33.037 1.00 87.88 640 THR A CA 1
ATOM 5076 C C . THR A 1 640 ? -2.104 -4.242 32.433 1.00 87.88 640 THR A C 1
ATOM 5078 O O . THR A 1 640 ? -1.999 -4.275 31.218 1.00 87.88 640 THR A O 1
ATOM 5081 N N . TRP A 1 641 ? -1.381 -5.011 33.255 1.00 85.75 641 TRP A N 1
ATOM 5082 C CA . TRP A 1 641 ? -0.266 -5.863 32.805 1.00 85.75 641 TRP A CA 1
ATOM 5083 C C . TRP A 1 641 ? -0.698 -7.138 32.074 1.00 85.75 641 TRP A C 1
ATOM 5085 O O . TRP A 1 641 ? 0.140 -7.834 31.515 1.00 85.75 641 TRP A O 1
ATOM 5095 N N . GLU A 1 642 ? -1.982 -7.497 32.147 1.00 86.88 642 GLU A N 1
ATOM 5096 C CA . GLU A 1 642 ? -2.532 -8.569 31.316 1.00 86.88 642 GLU A CA 1
ATOM 5097 C C . GLU A 1 642 ? -2.866 -8.036 29.917 1.00 86.88 642 GLU A C 1
ATOM 5099 O O . GLU A 1 642 ? -2.736 -8.755 28.931 1.00 86.88 642 GLU A O 1
ATOM 5104 N N . VAL A 1 643 ? -3.288 -6.770 29.829 1.00 86.00 643 VAL A N 1
ATOM 5105 C CA . VAL A 1 643 ? -3.768 -6.143 28.590 1.00 86.00 643 VAL A CA 1
ATOM 5106 C C . VAL A 1 643 ? -2.637 -5.477 27.790 1.00 86.00 643 VAL A C 1
ATOM 5108 O O . VAL A 1 643 ? -2.781 -5.332 26.577 1.00 86.00 643 VAL A O 1
ATOM 5111 N N . ASN A 1 644 ? -1.540 -5.071 28.444 1.00 79.88 644 ASN A N 1
ATOM 5112 C CA . ASN A 1 644 ? -0.385 -4.374 27.859 1.00 79.88 644 ASN A CA 1
ATOM 5113 C C . ASN A 1 644 ? 0.929 -4.735 28.567 1.00 79.88 644 ASN A C 1
ATOM 5115 O O . ASN A 1 644 ? 0.924 -4.754 29.823 1.00 79.88 644 ASN A O 1
#

Foldseek 3Di:
DDPVLVLLVVVLVVVLPPPDDDALQCQCCPLQHVVDDFFLVLVLLRCQQQLHAFDQPDWDWDDPPVRPRIDIGGSLRVLLVCVVVLQWQDNHGHHPDHFFEEQEAEAPPLCLLVSVLSVLRVVVVVCQSVLQLCLQLVHDSQAFAEAEEAEQDLVSLLVSQCSNCLQFFAFFDQQFWFFFLQFIDRLNVQASHWTFFQAPVQDTFIWHKHWLFWAFWKWWWWDFPNDIDITIIHQFFKFFWDFQPCPDPDPGTDIDGLVRADAQGTFTDFFFHDALPPPAAADLQLLVLLQCLQAWDWDDDPDTKIKHKQAPPQRPLNVVSLVVFDWDQDVVRRIIMGIRHDPCSNPDDRSPDDLNSLLSNLLNNCSRQWDFALLWTKGKDLDPVVVSSSCSSCRSNRWAKDDKDWDWDQDPPPRDIGIMIMIITDLLSDDLSSHSGVVNSCSNVVSPSVPSPPPDRTMGGRDIGGDPRTGITMWISRPPRQWGATPNRGITGTRHPQSNQWQDDDSFKTFGAHSVQCVPFNGCSVPVVRDGNYMYGRYYQFLVVQADHQYLEYHYEALLPFDCDDRRHSVSSCVRHVVSQQSAAGADSVDSVDGPGHRNRHYYHHHNHPDCDGDSNVLLVQLSVDDDSNSSYIRRHDYSVSSD

Secondary structure (DSSP, 8-state):
--HHHHHHHHHHHHTT-SSSPPPHHHHHHSTTTT-PPPPHHHHHHHHHHTTPPPPSS--EEE--TTS---EEE-HHHHHHHHHHTTSBS-S---TT---SEEEEEE-TTSSHHHHHHHHHHHHHHHHHHTS-HHHHTT--TTPPEEEEEEESSHHHHHHHHHHHHGGG---EETT-EEEETTEEEETTTTTTSEEEEE-TTS-EEEEEEEEEEEEEEEEEEEEETTEEEEEEE-TT-EEEEEETT-SSS--S-EEEETTT--TTTEEE-B--PPP-TTT-PPPHHHHHHHHHHHH-EE-SSTTPPEEEEEEHHHHGGGGGGGTTS-EEEEGGGTEEEEEEE-GGGGSPPPTTS-HHHHHHHHHHHHHHHEEEETTEEEEEESSHHHHHHHHHHHHHTT--BPPPEEEEEE-TTT--EEEEEEEEB-GGG--GGG--SHHHHHHHHHTTGGG------PEEEEEEEEEEEEEEEEEE--TTT-EEEEGGGEEEEPPPTTGGGEEEEETTEEEE--HHHHHHH--TTT-TTS---EEEEEEES-GGGTTT--EEEEEEETGGGSBSSSTTBHHHHHHHHGGGGGG---B-SS-TTSB-S----EEEEEE--SSS-HHHHHHHHHHHH-STTTTTEEEEEE-HHHH-

Radius of gyration: 31.3 Å; chains: 1; bounding box: 77×47×94 Å